Protein AF-A0A4R5KMT1-F1 (afdb_monomer)

pLDDT: mean 87.37, std 11.46, range [46.62, 98.5]

Foldseek 3Di:
DPFWFWAAAQVQLEIDTFDFPFKDKAFDWFKWKFFDDPFDGDIDDQQFWFFWQAQDPVVRHTHPGTDTDGNVGHDQKIWFFQFGWYAFQDDDDQWDKQAACDPDPDPVRHHIDIAGLLLVLLVLLQCLQFKDDDDDVAPQKIKGFDQDVLLVVSVVVSCVRVVFDWDDDNTITMGGDNSVSVVVVVLVNPPADQQRDARRPVLRRHTLCSLVSNVVSNQSRAFDQDPNKTKGKGLHPRRLVRNLSSCRRNGFRKFKAKAAWAWDADPVRDIDTGPGIIMIMMRDDDRIDMDRCVPGIDIDGDGGMDIDTHAFARQWGWDDDNRHTGIGGHDFQLALLVQCCWPPNDDPVCVVVSDPVNRLVLQQQLQVVCCVVQNAGRPPRPRGGAPVSSQVSCCVVVSFVFKDKDLDLVVQLVVLVVGKKKKKFFDFNQQSAQPPQQAGDDDPVRDTSGIDMWIWGADDVVQQWTKIAAPSALSHRHGRIGIYHSVRSNCRSPVGVMMMMHTHHDD

Organism: NCBI:txid2547396

Solvent-accessible surface area (backbone atoms only — not comparable to full-atom values): 26730 Å² total; per-residue (Å²): 132,90,66,61,44,45,31,38,35,79,86,77,30,41,46,49,72,38,61,52,83,40,73,46,76,41,66,41,59,40,58,31,43,31,34,72,59,98,68,42,41,52,72,41,48,43,61,40,32,30,40,28,16,47,60,36,81,89,79,72,41,65,43,93,57,66,42,81,38,34,49,71,69,55,56,68,39,35,35,34,65,45,49,36,39,29,64,44,82,41,80,88,58,73,56,37,78,46,63,37,36,81,88,45,93,52,70,94,38,25,55,68,43,79,33,48,28,58,40,51,30,25,46,53,16,25,35,74,49,36,39,48,75,53,59,83,95,40,73,39,25,40,38,33,55,30,71,50,67,75,34,42,54,51,53,53,50,36,32,52,68,64,71,48,81,58,52,78,53,82,53,26,37,37,36,72,42,57,42,61,41,50,52,39,40,76,57,62,56,62,92,57,48,77,58,63,36,64,71,53,70,71,56,78,26,37,23,14,78,57,39,42,32,23,53,51,18,19,52,55,58,38,56,50,78,53,96,82,24,44,34,40,72,39,54,9,65,56,31,45,52,44,52,42,51,48,38,34,40,41,34,34,24,51,40,41,50,78,40,77,50,48,75,43,74,45,97,87,70,51,75,45,70,48,91,49,44,44,33,38,29,29,48,47,72,65,70,72,40,71,49,39,41,89,80,40,50,46,77,42,84,40,78,48,76,46,74,53,59,36,40,66,71,56,41,23,36,62,45,74,36,88,49,11,65,45,50,26,39,51,90,77,52,46,21,66,51,49,34,43,72,30,69,77,60,48,45,83,90,48,55,88,58,68,42,71,73,45,20,49,55,42,45,32,45,10,9,57,68,30,32,89,84,37,68,30,26,38,75,63,61,47,62,55,72,55,54,67,30,48,51,50,39,36,35,75,70,65,77,29,74,48,66,52,76,46,55,47,53,72,57,51,59,57,46,49,78,72,24,41,27,29,37,31,27,61,34,35,55,35,54,67,52,38,44,101,85,14,38,42,53,84,42,87,87,55,40,83,65,43,80,44,61,29,16,32,74,46,72,41,75,91,76,45,28,33,33,33,39,50,85,69,39,52,65,37,58,54,73,14,22,33,37,37,37,52,68,51,50,36,43,30,23,58,81,48,66,15,42,34,26,30,81,33,72,86,126

InterPro domains:
  IPR000668 Peptidase C1A, papain C-terminal [PF00112] (403-484)
  IPR004042 Intein DOD homing endonuclease, central region [PS50819] (123-252)
  IPR027434 Homing endonuclease [G3DSA:3.10.28.10] (118-269)
  IPR036844 Hint domain superfamily [SSF51294] (2-331)
  IPR038765 Papain-like cysteine peptidase superfamily [SSF54001] (376-486)

Nearest PDB structures (foldseek):
  3ois-assembly1_A  TM=6.227E-01  e=2.731E-06  Xylella fastidiosa
  3p5w-assembly1_A  TM=7.685E-01  e=7.591E-05  Actinidia arguta
  8jcs-assembly1_A  TM=7.271E-01  e=5.641E-05  Calotropis
  1aec-assembly1_A  TM=7.322E-01  e=1.295E-04  Actinidia chinensis
  2act-assembly1_A  TM=5.760E-01  e=2.767E-05  Actinidia chinensis

Radius of gyration: 29.02 Å; Cα contacts (8 Å, |Δi|>4): 1122; chains: 1; bounding box: 68×65×85 Å

Structure (mmCIF, N/CA/C/O backbone):
data_AF-A0A4R5KMT1-F1
#
_entry.id   AF-A0A4R5KMT1-F1
#
loop_
_atom_site.group_PDB
_atom_site.id
_atom_site.type_symbol
_atom_site.label_atom_id
_atom_site.label_alt_id
_atom_site.label_comp_id
_atom_site.label_asym_id
_atom_site.label_entity_id
_atom_site.label_seq_id
_atom_site.pdbx_PDB_ins_code
_atom_site.Cartn_x
_atom_site.Cartn_y
_atom_site.Cartn_z
_atom_site.occupancy
_atom_site.B_iso_or_equiv
_atom_site.auth_seq_id
_atom_site.auth_comp_id
_atom_site.auth_asym_id
_atom_site.auth_atom_id
_atom_site.pdbx_PDB_model_num
ATOM 1 N N . MET A 1 1 ? -12.014 -14.684 -5.760 1.00 49.81 1 MET A N 1
ATOM 2 C CA . MET A 1 1 ? -11.530 -13.289 -5.707 1.00 49.81 1 MET A CA 1
ATOM 3 C C . MET A 1 1 ? -10.042 -13.393 -5.947 1.00 49.81 1 MET A C 1
ATOM 5 O O . MET A 1 1 ? -9.360 -13.950 -5.101 1.00 49.81 1 MET A O 1
ATOM 9 N N . ASP A 1 2 ? -9.573 -12.999 -7.129 1.00 54.72 2 ASP A N 1
ATOM 10 C CA . ASP A 1 2 ? -8.244 -13.428 -7.603 1.00 54.72 2 ASP A CA 1
ATOM 11 C C . ASP A 1 2 ? -7.156 -12.365 -7.409 1.00 54.72 2 ASP A C 1
ATOM 13 O O . ASP A 1 2 ? -5.985 -12.644 -7.645 1.00 54.72 2 ASP A O 1
ATOM 17 N N . ASN A 1 3 ? -7.530 -11.160 -6.967 1.00 72.88 3 ASN A N 1
ATOM 18 C CA . ASN A 1 3 ? -6.603 -10.048 -6.786 1.00 72.88 3 ASN A CA 1
ATOM 19 C C . ASN A 1 3 ? -5.975 -10.080 -5.391 1.00 72.88 3 ASN A C 1
ATOM 21 O O . ASN A 1 3 ? -6.689 -10.124 -4.390 1.00 72.88 3 ASN A O 1
ATOM 25 N N . GLU A 1 4 ? -4.653 -9.989 -5.347 1.00 86.12 4 GLU A N 1
ATOM 26 C CA . GLU A 1 4 ? -3.886 -9.818 -4.117 1.00 86.12 4 GLU A CA 1
ATOM 27 C C . GLU A 1 4 ? -3.956 -8.364 -3.627 1.00 86.12 4 GLU A C 1
ATOM 29 O O . GLU A 1 4 ? -4.048 -7.418 -4.419 1.00 86.12 4 GLU A O 1
ATOM 34 N N . LEU A 1 5 ? -3.905 -8.184 -2.311 1.00 86.81 5 LEU A N 1
ATOM 35 C CA . LEU A 1 5 ? -3.840 -6.898 -1.629 1.00 86.81 5 LEU A CA 1
ATOM 36 C C . LEU A 1 5 ? -2.488 -6.756 -0.938 1.00 86.81 5 LEU A C 1
ATOM 38 O O . LEU A 1 5 ? -1.898 -7.737 -0.495 1.00 86.81 5 LEU A O 1
ATOM 42 N N . ALA A 1 6 ? -1.998 -5.522 -0.852 1.00 92.25 6 ALA A N 1
ATOM 43 C CA . ALA A 1 6 ? -0.734 -5.256 -0.189 1.00 92.25 6 ALA A CA 1
ATOM 44 C C . ALA A 1 6 ? -0.918 -5.161 1.332 1.00 92.25 6 ALA A C 1
ATOM 46 O O . ALA A 1 6 ? -1.785 -4.423 1.816 1.00 92.25 6 ALA A O 1
ATOM 47 N N . THR A 1 7 ? -0.046 -5.862 2.046 1.00 89.06 7 THR A N 1
ATOM 48 C CA . THR A 1 7 ? 0.117 -5.841 3.501 1.00 89.06 7 THR A CA 1
ATOM 49 C C . THR A 1 7 ? 1.561 -5.463 3.827 1.00 89.06 7 THR A C 1
ATOM 51 O O . THR A 1 7 ? 2.448 -5.586 2.981 1.00 89.06 7 THR A O 1
ATOM 54 N N . VAL A 1 8 ? 1.788 -4.914 5.013 1.00 90.94 8 VAL A N 1
ATOM 55 C CA . VAL A 1 8 ? 3.089 -4.403 5.454 1.00 90.94 8 VAL A CA 1
ATOM 56 C C . VAL A 1 8 ? 3.389 -4.864 6.872 1.00 90.94 8 VAL A C 1
ATOM 58 O O . VAL A 1 8 ? 2.606 -4.606 7.790 1.00 90.94 8 VAL A O 1
ATOM 61 N N . ASP A 1 9 ? 4.545 -5.481 7.060 1.00 85.94 9 ASP A N 1
ATOM 62 C CA . ASP A 1 9 ? 5.080 -5.804 8.376 1.00 85.94 9 ASP A CA 1
ATOM 63 C C . ASP A 1 9 ? 5.431 -4.505 9.133 1.00 85.94 9 ASP A C 1
ATOM 65 O O . ASP A 1 9 ? 6.288 -3.739 8.678 1.00 85.94 9 ASP A O 1
ATOM 69 N N . PRO A 1 10 ? 4.788 -4.213 10.278 1.00 81.69 10 PRO A N 1
ATOM 70 C CA . PRO A 1 10 ? 5.055 -2.998 11.038 1.00 81.69 10 PRO A CA 1
ATOM 71 C C . PRO A 1 10 ? 6.431 -2.944 11.712 1.00 81.69 10 PRO A C 1
ATOM 73 O O . PRO A 1 10 ? 6.845 -1.849 12.101 1.00 81.69 10 PRO A O 1
ATOM 76 N N . GLU A 1 11 ? 7.136 -4.069 11.843 1.00 81.88 11 GLU A N 1
ATOM 77 C CA . GLU A 1 11 ? 8.469 -4.135 12.450 1.00 81.88 11 GLU A CA 1
ATOM 78 C C . GLU A 1 11 ? 9.576 -3.916 11.412 1.00 81.88 11 GLU A C 1
ATOM 80 O O . GLU A 1 11 ? 10.513 -3.145 11.633 1.00 81.88 11 GLU A O 1
ATOM 85 N N . THR A 1 12 ? 9.461 -4.563 10.249 1.00 86.88 12 THR A N 1
ATOM 86 C CA . THR A 1 12 ? 10.491 -4.522 9.194 1.00 86.88 12 THR A CA 1
ATOM 87 C C . THR A 1 12 ? 10.198 -3.495 8.095 1.00 86.88 12 THR A C 1
ATOM 89 O O . THR A 1 12 ? 11.095 -3.111 7.338 1.00 86.88 12 THR A O 1
ATOM 92 N N . ASN A 1 13 ? 8.959 -2.993 8.031 1.00 90.88 13 ASN A N 1
ATOM 93 C CA . ASN A 1 13 ? 8.371 -2.252 6.912 1.00 90.88 13 ASN A CA 1
ATOM 94 C C . ASN A 1 13 ? 8.287 -3.061 5.605 1.00 90.88 13 ASN A C 1
ATOM 96 O O . ASN A 1 13 ? 8.073 -2.456 4.550 1.00 90.88 13 ASN A O 1
ATOM 100 N N . GLU A 1 14 ? 8.482 -4.380 5.631 1.00 94.69 14 GLU A N 1
ATOM 101 C CA . GLU A 1 14 ? 8.411 -5.214 4.433 1.00 94.69 14 GLU A CA 1
ATOM 102 C C . GLU A 1 14 ? 6.982 -5.260 3.881 1.00 94.69 14 GLU A C 1
ATOM 104 O O . GLU A 1 14 ? 6.035 -5.545 4.606 1.00 94.69 14 GLU A O 1
ATOM 109 N N . LEU A 1 15 ? 6.826 -4.957 2.591 1.00 95.31 15 LEU A N 1
ATOM 110 C CA . LEU A 1 15 ? 5.566 -5.059 1.866 1.00 95.31 15 LEU A CA 1
ATOM 111 C C . LEU A 1 15 ? 5.505 -6.370 1.087 1.00 95.31 15 LEU A C 1
ATOM 113 O O . LEU A 1 15 ? 6.359 -6.631 0.235 1.00 95.31 15 LEU A O 1
ATOM 117 N N . THR A 1 16 ? 4.419 -7.109 1.284 1.00 91.06 16 THR A N 1
ATOM 118 C CA . THR A 1 16 ? 4.054 -8.305 0.519 1.00 91.06 16 THR A CA 1
ATOM 119 C C . THR A 1 16 ? 2.666 -8.137 -0.103 1.00 91.06 16 THR A C 1
ATOM 121 O O . THR A 1 16 ? 1.903 -7.231 0.246 1.00 91.06 16 THR A O 1
ATOM 124 N N . TYR A 1 17 ? 2.355 -8.976 -1.090 1.00 89.00 17 TYR A N 1
ATOM 125 C CA . TYR A 1 17 ? 1.024 -9.069 -1.684 1.00 89.00 17 TYR A CA 1
ATOM 126 C C . TYR A 1 17 ? 0.431 -10.421 -1.318 1.00 89.00 17 TYR A C 1
ATOM 128 O O . TYR A 1 17 ? 1.071 -11.451 -1.513 1.00 89.00 17 TYR A O 1
ATOM 136 N N . GLU A 1 18 ? -0.786 -10.407 -0.789 1.00 81.50 18 GLU A N 1
ATOM 137 C CA . GLU A 1 18 ? -1.466 -11.598 -0.293 1.00 81.50 18 GLU A CA 1
ATOM 138 C C . GLU A 1 18 ? -2.910 -11.607 -0.772 1.00 81.50 18 GLU A C 1
ATOM 140 O O . GLU A 1 18 ? -3.549 -10.561 -0.925 1.00 81.50 18 GLU A O 1
ATOM 145 N N . LYS A 1 19 ? -3.461 -12.795 -1.018 1.00 76.69 19 LYS A N 1
ATOM 146 C CA . LYS A 1 19 ? -4.890 -12.901 -1.312 1.00 76.69 19 LYS A CA 1
ATOM 147 C C . LYS A 1 19 ? -5.676 -12.543 -0.052 1.00 76.69 19 LYS A C 1
ATOM 149 O O . LYS A 1 19 ? -5.374 -13.090 1.007 1.00 76.69 19 LYS A O 1
ATOM 154 N N . PRO A 1 20 ? -6.686 -11.663 -0.148 1.00 65.12 20 PRO A N 1
ATOM 155 C CA . PRO A 1 20 ? -7.494 -11.356 1.012 1.00 65.12 20 PRO A CA 1
ATOM 156 C C . PRO A 1 20 ? -8.277 -12.597 1.440 1.00 65.12 20 PRO A C 1
ATOM 158 O O . PRO A 1 20 ? -8.926 -13.238 0.608 1.00 65.12 20 PRO A O 1
ATOM 161 N N . THR A 1 21 ? -8.255 -12.904 2.734 1.00 57.16 21 THR A N 1
ATOM 162 C CA . THR A 1 21 ? -9.085 -13.960 3.335 1.00 57.16 21 THR A CA 1
ATOM 163 C C . THR A 1 21 ? -10.546 -13.524 3.395 1.00 57.16 21 THR A C 1
ATOM 165 O O . THR A 1 21 ? -11.458 -14.340 3.248 1.00 57.16 21 THR A O 1
ATOM 168 N N . ARG A 1 22 ? -10.785 -12.212 3.521 1.00 54.25 22 ARG A N 1
ATOM 169 C CA . ARG A 1 22 ? -12.120 -11.613 3.573 1.00 54.25 22 ARG A CA 1
ATOM 170 C C . ARG A 1 22 ? -12.141 -10.234 2.919 1.00 54.25 22 ARG A C 1
ATOM 172 O O . ARG A 1 22 ? -11.222 -9.438 3.087 1.00 54.25 22 ARG A O 1
ATOM 179 N N . VAL A 1 23 ? -13.221 -9.914 2.204 1.00 58.84 23 VAL A N 1
ATOM 180 C CA . VAL A 1 23 ? -13.536 -8.540 1.779 1.00 58.84 23 VAL A CA 1
ATOM 181 C C . VAL A 1 23 ? -14.869 -8.157 2.389 1.00 58.84 23 VAL A C 1
ATOM 183 O O . VAL A 1 23 ? -15.869 -8.851 2.236 1.00 58.84 23 VAL A O 1
ATOM 186 N N . ILE A 1 24 ? -14.858 -7.045 3.103 1.00 57.72 24 ILE A N 1
ATOM 187 C CA . ILE A 1 24 ? -15.927 -6.587 3.970 1.00 57.72 24 ILE A CA 1
ATOM 188 C C . ILE A 1 24 ? -16.608 -5.401 3.286 1.00 57.72 24 ILE A C 1
ATOM 190 O O . ILE A 1 24 ? -15.944 -4.446 2.882 1.00 57.72 24 ILE A O 1
ATOM 194 N N . ARG A 1 25 ? -17.937 -5.443 3.181 1.00 64.94 25 ARG A N 1
ATOM 195 C CA . ARG A 1 25 ? -18.794 -4.308 2.817 1.00 64.94 25 ARG A CA 1
ATOM 196 C C . ARG A 1 25 ? -19.944 -4.256 3.813 1.00 64.94 25 ARG A C 1
ATOM 198 O O . ARG A 1 25 ? -20.729 -5.195 3.855 1.00 64.94 25 ARG A O 1
ATOM 205 N N . LEU A 1 26 ? -20.039 -3.184 4.590 1.00 48.38 26 LEU A N 1
ATOM 206 C CA . LEU A 1 26 ? -21.039 -3.032 5.652 1.00 48.38 26 LEU A CA 1
ATOM 207 C C . LEU A 1 26 ? -21.830 -1.763 5.410 1.00 48.38 26 LEU A C 1
ATOM 209 O O . LEU A 1 26 ? -21.220 -0.735 5.141 1.00 48.38 26 LEU A O 1
ATOM 213 N N . ASP A 1 27 ? -23.146 -1.792 5.567 1.00 55.62 27 ASP A N 1
ATOM 214 C CA . ASP A 1 27 ? -23.906 -0.552 5.687 1.00 55.62 27 ASP A CA 1
ATOM 215 C C . ASP A 1 27 ? -23.712 -0.002 7.107 1.00 55.62 27 ASP A C 1
ATOM 217 O O . ASP A 1 27 ? -24.100 -0.612 8.104 1.00 55.62 27 ASP A O 1
ATOM 221 N N . TYR A 1 28 ? -23.026 1.135 7.196 1.00 59.09 28 TYR A N 1
ATOM 222 C CA . TYR A 1 28 ? -22.634 1.781 8.441 1.00 59.09 28 TYR A CA 1
ATOM 223 C C . TYR A 1 28 ? -23.473 3.028 8.669 1.00 59.09 28 TYR A C 1
ATOM 225 O O . TYR A 1 28 ? -23.641 3.856 7.769 1.00 59.09 28 TYR A O 1
ATOM 233 N N . LYS A 1 29 ? -23.955 3.175 9.901 1.00 71.50 29 LYS A N 1
ATOM 234 C CA . LYS A 1 29 ? -24.600 4.387 10.385 1.00 71.50 29 LYS A CA 1
ATOM 235 C C . LYS A 1 29 ? -23.943 4.805 11.689 1.00 71.50 29 LYS A C 1
ATOM 237 O O . LYS A 1 29 ? -24.106 4.129 12.696 1.00 71.50 29 LYS A O 1
ATOM 242 N N . GLY A 1 30 ? -23.205 5.904 11.670 1.00 77.38 30 GLY A N 1
ATOM 243 C CA . GLY A 1 30 ? -22.450 6.347 12.835 1.00 77.38 30 GLY A CA 1
ATOM 244 C C . GLY A 1 30 ? -21.411 7.401 12.495 1.00 77.38 30 GLY A C 1
ATOM 245 O O . GLY A 1 30 ? -21.453 8.023 11.432 1.00 77.38 30 GLY A O 1
ATOM 246 N N . ASP A 1 31 ? -20.487 7.605 13.422 1.00 86.50 31 ASP A N 1
ATOM 247 C CA . ASP A 1 31 ? -19.435 8.603 13.299 1.00 86.50 31 ASP A CA 1
ATOM 248 C C . ASP A 1 31 ? -18.322 8.128 12.362 1.00 86.50 31 ASP A C 1
ATOM 250 O O . ASP A 1 31 ? -17.613 7.150 12.619 1.00 86.50 31 ASP A O 1
ATOM 254 N N . LEU A 1 32 ? -18.134 8.867 11.272 1.00 86.81 32 LEU A N 1
ATOM 255 C CA . LEU A 1 32 ? -17.045 8.656 10.334 1.00 86.81 32 LEU A CA 1
ATOM 256 C C . LEU A 1 32 ? -15.937 9.673 10.599 1.00 86.81 32 LEU A C 1
ATOM 258 O O . LEU A 1 32 ? -16.131 10.888 10.512 1.00 86.81 32 LEU A O 1
ATOM 262 N N . TYR A 1 33 ? -14.752 9.159 10.905 1.00 94.25 33 TYR A N 1
ATOM 263 C CA . TYR A 1 33 ? -13.553 9.945 11.140 1.00 94.25 33 TYR A CA 1
ATOM 264 C C . TYR A 1 33 ? -12.852 10.156 9.811 1.00 94.25 33 TYR A C 1
ATOM 266 O O . TYR A 1 33 ? -12.317 9.225 9.203 1.00 94.25 33 TYR A O 1
ATOM 274 N N . ARG A 1 34 ? -12.848 11.402 9.356 1.00 96.12 34 ARG A N 1
ATOM 275 C CA . ARG A 1 34 ? -12.265 11.799 8.085 1.00 96.12 34 ARG A CA 1
ATOM 276 C C . ARG A 1 34 ? -11.007 12.615 8.309 1.00 96.12 34 ARG A C 1
ATOM 278 O O . ARG A 1 34 ? -11.010 13.595 9.049 1.00 96.12 34 ARG A O 1
ATOM 285 N N . VAL A 1 35 ? -9.945 12.226 7.614 1.00 95.88 35 VAL A N 1
ATOM 286 C CA . VAL A 1 35 ? -8.707 12.993 7.508 1.00 95.88 35 VAL A CA 1
ATOM 287 C C . VAL A 1 35 ? -8.530 13.409 6.065 1.00 95.88 35 VAL A C 1
ATOM 289 O O . VAL A 1 35 ? -8.486 12.562 5.178 1.00 95.88 35 VAL A O 1
ATOM 292 N N . GLN A 1 36 ? -8.401 14.712 5.824 1.00 92.44 36 GLN A N 1
ATOM 293 C CA . GLN A 1 36 ? -8.135 15.245 4.492 1.00 92.44 36 GLN A CA 1
ATOM 294 C C . GLN A 1 36 ? -7.128 16.393 4.569 1.00 92.44 36 GLN A C 1
ATOM 296 O O . GLN A 1 36 ? -7.461 17.527 4.904 1.00 92.44 36 GLN A O 1
ATOM 301 N N . ASN A 1 37 ? -5.876 16.103 4.225 1.00 89.06 37 ASN A N 1
ATOM 302 C CA . ASN A 1 37 ? -4.805 17.090 4.182 1.00 89.06 37 ASN A CA 1
ATOM 303 C C . ASN A 1 37 ? -3.842 16.838 3.007 1.00 89.06 37 ASN A C 1
ATOM 305 O O . ASN A 1 37 ? -4.103 16.060 2.087 1.00 89.06 37 ASN A O 1
ATOM 309 N N . ARG A 1 38 ? -2.701 17.541 2.985 1.00 83.50 38 ARG A N 1
ATOM 310 C CA . ARG A 1 38 ? -1.739 17.439 1.873 1.00 83.50 38 ARG A CA 1
ATOM 311 C C . ARG A 1 38 ? -1.154 16.029 1.709 1.00 83.50 38 ARG A C 1
ATOM 313 O O . ARG A 1 38 ? -0.784 15.679 0.584 1.00 83.50 38 ARG A O 1
ATOM 320 N N . SER A 1 39 ? -1.035 15.252 2.784 1.00 85.62 39 SER A N 1
ATOM 321 C CA . SER A 1 39 ? -0.385 13.932 2.780 1.00 85.62 39 SER A CA 1
ATOM 322 C C . SER A 1 39 ? -1.371 12.771 2.908 1.00 85.62 39 SER A C 1
ATOM 324 O O . SER A 1 39 ? -1.084 11.718 2.354 1.00 85.62 39 SER A O 1
ATOM 326 N N . ASN A 1 40 ? -2.521 12.977 3.553 1.00 91.62 40 ASN A N 1
ATOM 327 C CA . ASN A 1 40 ? -3.493 11.932 3.876 1.00 91.62 40 ASN A CA 1
ATOM 328 C C . ASN A 1 40 ? -4.882 12.279 3.341 1.00 91.62 40 ASN A C 1
ATOM 330 O O . ASN A 1 40 ? -5.306 13.432 3.415 1.00 91.62 40 ASN A O 1
ATOM 334 N N . ASP A 1 41 ? -5.590 11.270 2.846 1.00 94.31 41 ASP A N 1
ATOM 335 C CA . ASP A 1 41 ? -7.022 11.330 2.559 1.00 94.31 41 ASP A CA 1
ATOM 336 C C . ASP A 1 41 ? -7.599 9.954 2.888 1.00 94.31 41 ASP A C 1
ATOM 338 O O . ASP A 1 41 ? -7.309 8.985 2.191 1.00 94.31 41 ASP A O 1
ATOM 342 N N . PHE A 1 42 ? -8.335 9.846 3.989 1.00 93.75 42 PHE A N 1
ATOM 343 C CA . PHE A 1 42 ? -9.028 8.623 4.381 1.00 93.75 42 PHE A CA 1
ATOM 344 C C . PHE A 1 42 ? -10.270 8.950 5.204 1.00 93.75 42 PHE A C 1
ATOM 346 O O . PHE A 1 42 ? -10.389 10.029 5.786 1.00 93.75 42 PHE A O 1
ATOM 353 N N . ALA A 1 43 ? -11.202 8.006 5.230 1.00 92.62 43 ALA A N 1
ATOM 354 C CA . ALA A 1 43 ? -12.382 8.063 6.072 1.00 92.62 43 ALA A CA 1
ATOM 355 C C . ALA A 1 43 ? -12.628 6.663 6.625 1.00 92.62 43 ALA A C 1
ATOM 357 O O . ALA A 1 43 ? -12.723 5.714 5.846 1.00 92.62 43 ALA A O 1
ATOM 358 N N . VAL A 1 44 ? -12.663 6.546 7.947 1.00 88.00 44 VAL A N 1
ATOM 359 C CA . VAL A 1 44 ? -12.751 5.270 8.661 1.00 88.00 44 VAL A CA 1
ATOM 360 C C . VAL A 1 44 ? -13.755 5.384 9.804 1.00 88.00 44 VAL A C 1
ATOM 362 O O . VAL A 1 44 ? -14.053 6.487 10.267 1.00 88.00 44 VAL A O 1
ATOM 365 N N . THR A 1 45 ? -14.307 4.258 10.242 1.00 80.19 45 THR A N 1
ATOM 366 C CA . THR A 1 45 ? -15.209 4.224 11.399 1.00 80.19 45 THR A CA 1
ATOM 367 C C . THR A 1 45 ? -14.441 4.523 12.689 1.00 80.19 45 THR A C 1
ATOM 369 O O . THR A 1 45 ? -13.212 4.423 12.734 1.00 80.19 45 THR A O 1
ATOM 372 N N . ALA A 1 46 ? -15.164 4.891 13.748 1.00 75.62 46 ALA A N 1
ATOM 373 C CA . ALA A 1 46 ? -14.594 5.150 15.072 1.00 75.62 46 ALA A CA 1
ATOM 374 C C . ALA A 1 46 ? -13.683 4.012 15.577 1.00 75.62 46 ALA A C 1
ATOM 376 O O . ALA A 1 46 ? -12.618 4.269 16.139 1.00 75.62 46 ALA A O 1
ATOM 377 N N . ASP A 1 47 ? -14.086 2.766 15.334 1.00 66.56 47 ASP A N 1
ATOM 378 C CA . ASP A 1 47 ? -13.408 1.562 15.822 1.00 66.56 47 ASP A CA 1
ATOM 379 C C . ASP A 1 47 ? -12.436 0.953 14.803 1.00 66.56 47 ASP A C 1
ATOM 381 O O . ASP A 1 47 ? -11.858 -0.100 15.054 1.00 66.56 47 ASP A O 1
ATOM 385 N N . HIS A 1 48 ? -12.219 1.608 13.656 1.00 71.19 48 HIS A N 1
ATOM 386 C CA . HIS A 1 48 ? -11.237 1.138 12.681 1.00 71.19 48 HIS A CA 1
ATOM 387 C C . HIS A 1 48 ? -9.834 1.167 13.282 1.00 71.19 48 HIS A C 1
ATOM 389 O O . HIS A 1 48 ? -9.370 2.208 13.763 1.00 71.19 48 HIS A O 1
ATOM 395 N N . THR A 1 49 ? -9.146 0.032 13.219 1.00 78.50 49 THR A N 1
ATOM 396 C CA . THR A 1 49 ? -7.795 -0.123 13.745 1.00 78.50 49 THR A CA 1
ATOM 397 C C . THR A 1 49 ? -6.801 0.692 12.916 1.00 78.50 49 THR A C 1
ATOM 399 O O . THR A 1 49 ? -6.581 0.447 11.731 1.00 78.50 49 THR A O 1
ATOM 402 N N . MET A 1 50 ? -6.149 1.670 13.534 1.00 88.00 50 MET A N 1
ATOM 403 C CA . MET A 1 50 ? -5.103 2.489 12.924 1.00 88.00 50 MET A CA 1
ATOM 404 C C . MET A 1 50 ? -3.724 1.977 13.330 1.00 88.00 50 MET A C 1
ATOM 406 O O . MET A 1 50 ? -3.494 1.697 14.502 1.00 88.00 50 MET A O 1
ATOM 410 N N . LEU A 1 51 ? -2.787 1.916 12.382 1.00 90.25 51 LEU A N 1
ATOM 411 C CA . LEU A 1 51 ? -1.377 1.653 12.667 1.00 90.25 51 LEU A CA 1
ATOM 412 C C . LEU A 1 51 ? -0.661 2.986 12.919 1.00 90.25 51 LEU A C 1
ATOM 414 O O . LEU A 1 51 ? -0.468 3.776 11.990 1.00 90.25 51 LEU A O 1
ATOM 418 N N . VAL A 1 52 ? -0.295 3.262 14.172 1.00 93.38 52 VAL A N 1
ATOM 419 C CA . VAL A 1 52 ? 0.234 4.572 14.578 1.00 93.38 52 VAL A CA 1
ATOM 420 C C . VAL A 1 52 ? 1.455 4.481 15.487 1.00 93.38 52 VAL A C 1
ATOM 422 O O . VAL A 1 52 ? 1.520 3.653 16.393 1.00 93.38 52 VAL A O 1
ATOM 425 N N . ARG A 1 53 ? 2.391 5.414 15.306 1.00 93.69 53 ARG A N 1
ATOM 426 C CA . ARG A 1 53 ? 3.346 5.803 16.350 1.00 93.69 53 ARG A CA 1
ATOM 427 C C . ARG A 1 53 ? 2.645 6.789 17.280 1.00 93.69 53 ARG A C 1
ATOM 429 O O . ARG A 1 53 ? 2.154 7.827 16.819 1.00 93.69 53 ARG A O 1
ATOM 436 N N . LYS A 1 54 ? 2.558 6.466 18.568 1.00 91.25 54 LYS A N 1
ATOM 437 C CA . LYS A 1 54 ? 1.859 7.282 19.574 1.00 91.25 54 LYS A CA 1
ATOM 438 C C . LYS A 1 54 ? 2.724 8.475 19.972 1.00 91.25 54 LYS A C 1
ATOM 440 O O . LYS A 1 54 ? 3.945 8.383 19.977 1.00 91.25 54 LYS A O 1
ATOM 445 N N . TRP A 1 55 ? 2.106 9.599 20.319 1.00 94.44 55 TRP A N 1
ATOM 446 C CA . TRP A 1 55 ? 2.829 10.701 20.951 1.00 94.44 55 TRP A CA 1
ATOM 447 C C . TRP A 1 55 ? 3.153 10.363 22.409 1.00 94.44 55 TRP A C 1
ATOM 449 O O . TRP A 1 55 ? 2.249 10.071 23.192 1.00 94.44 55 TRP A O 1
ATOM 459 N N . ASP A 1 56 ? 4.432 10.426 22.765 1.00 91.69 56 ASP A N 1
ATOM 460 C CA . ASP A 1 56 ? 4.925 10.320 24.133 1.00 91.69 56 ASP A CA 1
ATOM 461 C C . ASP A 1 56 ? 5.018 11.724 24.745 1.00 91.69 56 ASP A C 1
ATOM 463 O O . ASP A 1 56 ? 5.816 12.567 24.319 1.00 91.69 56 ASP A O 1
ATOM 467 N N . GLU A 1 57 ? 4.193 11.983 25.759 1.00 90.12 57 GLU A N 1
ATOM 468 C CA . GLU A 1 57 ? 4.144 13.290 26.415 1.00 90.12 57 GLU A CA 1
ATOM 469 C C . GLU A 1 57 ? 5.387 13.574 27.271 1.00 90.12 57 GLU A C 1
ATOM 471 O O . GLU A 1 57 ? 5.792 14.729 27.395 1.00 90.12 57 GLU A O 1
ATOM 476 N N . SER A 1 58 ? 6.024 12.542 27.834 1.00 92.12 58 SER A N 1
ATOM 477 C CA . SER A 1 58 ? 7.227 12.694 28.655 1.00 92.12 58 SER A CA 1
ATOM 478 C C . SER A 1 58 ? 8.443 13.014 27.790 1.00 92.12 58 SER A C 1
ATOM 480 O O . SER A 1 58 ? 9.174 13.965 28.074 1.00 92.12 58 SER A O 1
ATOM 482 N N . ALA A 1 59 ? 8.623 12.266 26.701 1.00 93.88 59 ALA A N 1
ATOM 483 C CA . ALA A 1 59 ? 9.741 12.441 25.780 1.00 93.88 59 ALA A CA 1
ATOM 484 C C . ALA A 1 59 ? 9.506 13.557 24.741 1.00 93.88 59 ALA A C 1
ATOM 486 O O . ALA A 1 59 ? 10.444 13.984 24.067 1.00 93.88 59 ALA A O 1
ATOM 487 N N . ARG A 1 60 ? 8.264 14.048 24.617 1.00 95.25 60 ARG A N 1
ATOM 488 C CA . ARG A 1 60 ? 7.823 15.044 23.622 1.00 95.25 60 ARG A CA 1
ATOM 489 C C . ARG A 1 60 ? 8.188 14.655 22.188 1.00 95.25 60 ARG A C 1
ATOM 491 O O . ARG A 1 60 ? 8.630 15.488 21.395 1.00 95.25 60 ARG A O 1
ATOM 498 N N . THR A 1 61 ? 8.012 13.380 21.867 1.00 95.69 61 THR A N 1
ATOM 499 C CA . THR A 1 61 ? 8.306 12.804 20.553 1.00 95.69 61 THR A CA 1
ATOM 500 C C . THR A 1 61 ? 7.316 11.684 20.235 1.00 95.69 61 THR A C 1
ATOM 502 O O . THR A 1 61 ? 6.518 11.287 21.078 1.00 95.69 61 THR A O 1
ATOM 505 N N . LEU A 1 62 ? 7.337 11.183 19.004 1.00 93.75 62 LEU A N 1
ATOM 506 C CA . LEU A 1 62 ? 6.616 9.962 18.648 1.00 93.75 62 LEU A CA 1
AT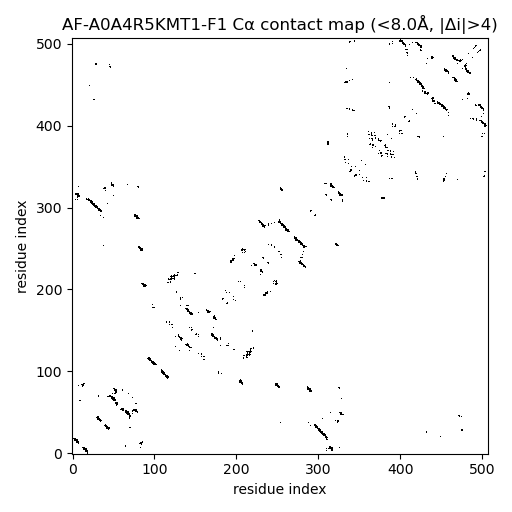OM 507 C C . LEU A 1 62 ? 7.368 8.738 19.186 1.00 93.75 62 LEU A C 1
ATOM 509 O O . LEU A 1 62 ? 8.589 8.687 19.041 1.00 93.75 62 LEU A O 1
ATOM 513 N N . SER A 1 63 ? 6.641 7.749 19.717 1.00 91.25 63 SER A N 1
ATOM 514 C CA . SER A 1 63 ? 7.158 6.415 20.066 1.00 91.25 63 SER A CA 1
ATOM 515 C C . SER A 1 63 ? 7.944 5.837 18.904 1.00 91.25 63 SER A C 1
ATOM 517 O O . SER A 1 63 ? 7.585 6.117 17.767 1.00 91.25 63 SER A O 1
ATOM 519 N N . ASP A 1 64 ? 8.992 5.058 19.135 1.00 86.88 64 ASP A N 1
ATOM 520 C CA . ASP A 1 64 ? 9.767 4.488 18.026 1.00 86.88 64 ASP A CA 1
ATOM 521 C C . ASP A 1 64 ? 8.970 3.434 17.253 1.00 86.88 64 ASP A C 1
ATOM 523 O O . ASP A 1 64 ? 8.962 3.460 16.020 1.00 86.88 64 ASP A O 1
ATOM 527 N N . ASP A 1 65 ? 8.188 2.633 17.975 1.00 84.69 65 ASP A N 1
ATOM 528 C CA . ASP A 1 65 ? 7.409 1.535 17.414 1.00 84.69 65 ASP A CA 1
ATOM 529 C C . ASP A 1 65 ? 5.996 1.954 16.993 1.00 84.69 65 ASP A C 1
ATOM 531 O O . ASP A 1 65 ? 5.383 2.883 17.549 1.00 84.69 65 ASP A O 1
ATOM 535 N N . PHE A 1 66 ? 5.468 1.228 16.007 1.00 85.44 66 PHE A N 1
ATOM 536 C CA . PHE A 1 66 ? 4.065 1.294 15.624 1.00 85.44 66 PHE A CA 1
ATOM 537 C C . PHE A 1 66 ? 3.193 0.467 16.569 1.00 85.44 66 PHE A C 1
ATOM 539 O O . PHE A 1 66 ? 3.601 -0.547 17.122 1.00 85.44 66 PHE A O 1
ATOM 546 N N . SER A 1 67 ? 1.951 0.905 16.735 1.00 79.25 67 SER A N 1
ATOM 547 C CA . SER A 1 67 ? 0.945 0.221 17.539 1.00 79.25 67 SER A CA 1
ATOM 548 C C . SER A 1 67 ? -0.425 0.334 16.888 1.00 79.25 67 SER A C 1
ATOM 550 O O . SER A 1 67 ? -0.739 1.345 16.254 1.00 79.25 67 SER A O 1
ATOM 552 N N . PHE A 1 68 ? -1.244 -0.695 17.069 1.00 78.50 68 PHE A N 1
ATOM 553 C CA . PHE A 1 68 ? -2.632 -0.699 16.636 1.00 78.50 68 PHE A CA 1
ATOM 554 C C . PHE A 1 68 ? -3.511 0.035 17.655 1.00 78.50 68 PHE A C 1
ATOM 556 O O . PHE A 1 68 ? -3.436 -0.219 18.859 1.00 78.50 68 PHE A O 1
ATOM 563 N N . VAL A 1 69 ? -4.301 1.001 17.182 1.00 77.25 69 VAL A N 1
ATOM 564 C CA . VAL A 1 69 ? -5.165 1.849 18.018 1.00 77.25 69 VAL A CA 1
ATOM 565 C C . VAL A 1 69 ? -6.470 2.138 17.276 1.00 77.25 69 VAL A C 1
ATOM 567 O O . VAL A 1 69 ? -6.397 2.583 16.131 1.00 77.25 69 VAL A O 1
ATOM 570 N N . PRO A 1 70 ? -7.654 1.965 17.888 1.00 77.69 70 PRO A N 1
ATOM 571 C CA . PRO A 1 70 ? -8.912 2.413 17.291 1.00 77.69 70 PRO A CA 1
ATOM 572 C C . PRO A 1 70 ? -8.868 3.905 16.937 1.00 77.69 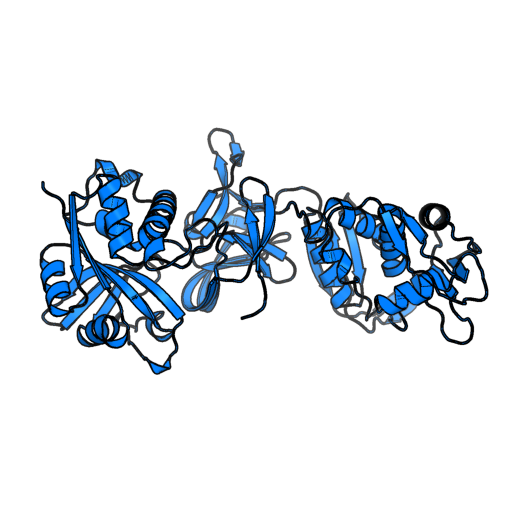70 PRO A C 1
ATOM 574 O O . PRO A 1 70 ? -8.348 4.714 17.710 1.00 77.69 70 PRO A O 1
ATOM 577 N N . MET A 1 71 ? -9.426 4.308 15.792 1.00 86.88 71 MET A N 1
ATOM 578 C CA . MET A 1 71 ? -9.366 5.704 15.330 1.00 86.88 71 MET A CA 1
ATOM 579 C C . MET A 1 71 ? -9.889 6.707 16.376 1.00 86.88 71 MET A C 1
ATOM 581 O O . MET A 1 71 ? -9.304 7.779 16.566 1.00 86.88 71 MET A O 1
ATOM 585 N N . LYS A 1 72 ? -10.950 6.353 17.109 1.00 81.62 72 LYS A N 1
ATOM 586 C CA . LYS A 1 72 ? -11.514 7.180 18.185 1.00 81.62 72 LYS A CA 1
ATOM 587 C C . LYS A 1 72 ? -10.546 7.413 19.348 1.00 81.62 72 LYS A C 1
ATOM 589 O O . LYS A 1 72 ? -10.641 8.468 19.976 1.00 81.62 72 LYS A O 1
ATOM 594 N N . ASP A 1 73 ? -9.575 6.527 19.555 1.00 82.00 73 ASP A N 1
ATOM 595 C CA . ASP A 1 73 ? -8.605 6.551 20.658 1.00 82.00 73 ASP A CA 1
ATOM 596 C C . ASP A 1 73 ? -7.226 7.086 20.239 1.00 82.00 73 ASP A C 1
ATOM 598 O O . ASP A 1 73 ? -6.339 7.274 21.075 1.00 82.00 73 ASP A O 1
ATOM 602 N N . VAL A 1 74 ? -7.025 7.393 18.952 1.00 87.19 74 VAL A N 1
ATOM 603 C CA . VAL A 1 74 ? -5.781 8.014 18.475 1.00 87.19 74 VAL A CA 1
ATOM 604 C C . VAL A 1 74 ? -5.562 9.360 19.174 1.00 87.19 74 VAL A C 1
ATOM 606 O O . VAL A 1 74 ? -6.427 10.236 19.162 1.00 87.19 74 VAL A O 1
ATOM 609 N N . GLY A 1 75 ? -4.387 9.543 19.779 1.00 88.75 75 GLY A N 1
ATOM 610 C CA . GLY A 1 75 ? -4.047 10.739 20.553 1.00 88.75 75 GLY A CA 1
ATOM 611 C C . GLY A 1 75 ? -4.088 12.054 19.761 1.00 88.75 75 GLY A C 1
ATOM 612 O O . GLY A 1 75 ? -4.388 12.107 18.568 1.00 88.75 75 GLY A O 1
ATOM 613 N N . TRP A 1 76 ? -3.764 13.164 20.432 1.00 94.81 76 TRP A N 1
ATOM 614 C CA . TRP A 1 76 ? -3.814 14.493 19.808 1.00 94.81 76 TRP A CA 1
ATOM 615 C C . TRP A 1 76 ? -2.843 14.640 18.621 1.00 94.81 76 TRP A C 1
ATOM 617 O O . TRP A 1 76 ? -3.131 15.409 17.703 1.00 94.81 76 TRP A O 1
ATOM 627 N N . TYR A 1 77 ? -1.740 13.885 18.624 1.00 96.00 77 TYR A N 1
ATOM 628 C CA . TYR A 1 77 ? -0.761 13.783 17.546 1.00 96.00 77 TYR A CA 1
ATOM 629 C C . TYR A 1 77 ? -0.335 12.326 17.371 1.00 96.00 77 TYR A C 1
ATOM 631 O O . TYR A 1 77 ? -0.106 11.623 18.357 1.00 96.00 77 TYR A O 1
ATOM 639 N N . ALA A 1 78 ? -0.228 11.869 16.126 1.00 95.50 78 ALA A N 1
ATOM 640 C CA . ALA A 1 78 ? 0.178 10.503 15.813 1.00 95.50 78 ALA A CA 1
ATOM 641 C C . ALA A 1 78 ? 0.984 10.444 14.515 1.00 95.50 78 ALA A C 1
ATOM 643 O O . ALA A 1 78 ? 0.681 11.151 13.550 1.00 95.50 78 ALA A O 1
ATOM 644 N N . GLY A 1 79 ? 2.005 9.588 14.494 1.00 95.50 79 GLY A N 1
ATOM 645 C CA . GLY A 1 79 ? 2.764 9.252 13.294 1.00 95.50 79 GLY A CA 1
ATOM 646 C C . GLY A 1 79 ? 2.102 8.107 12.537 1.00 95.50 79 GLY A C 1
ATOM 647 O O . GLY A 1 79 ? 1.689 7.126 13.142 1.00 95.50 79 GLY A O 1
ATOM 648 N N . LEU A 1 80 ? 2.029 8.224 11.217 1.00 94.81 80 LEU A N 1
ATOM 649 C CA . LEU A 1 80 ? 1.545 7.207 10.291 1.00 94.81 80 LEU A CA 1
ATOM 650 C C . LEU A 1 80 ? 2.713 6.658 9.473 1.00 94.81 80 LEU A C 1
ATOM 652 O O . LEU A 1 80 ? 3.623 7.407 9.089 1.00 94.81 80 LEU A O 1
ATOM 656 N N . MET A 1 81 ? 2.649 5.367 9.160 1.00 93.25 81 MET A N 1
ATOM 657 C CA . MET A 1 81 ? 3.594 4.733 8.249 1.00 93.25 81 MET A CA 1
ATOM 658 C C . MET A 1 81 ? 3.416 5.302 6.838 1.00 93.25 81 MET A C 1
ATOM 660 O O . MET A 1 81 ? 2.296 5.454 6.351 1.00 93.25 81 MET A O 1
ATOM 664 N N . ALA A 1 82 ? 4.524 5.673 6.194 1.00 90.69 82 ALA A N 1
ATOM 665 C CA . ALA A 1 82 ? 4.504 6.368 4.903 1.00 90.69 82 ALA A CA 1
ATOM 666 C C . ALA A 1 82 ? 5.477 5.789 3.864 1.00 90.69 82 ALA A C 1
ATOM 668 O O . ALA A 1 82 ? 5.527 6.293 2.740 1.00 90.69 82 ALA A O 1
ATOM 669 N N . THR A 1 83 ? 6.255 4.775 4.240 1.00 91.62 83 THR A N 1
ATOM 670 C CA . THR A 1 83 ? 7.317 4.158 3.437 1.00 91.62 83 THR A CA 1
ATOM 671 C C . THR A 1 83 ? 7.353 2.661 3.707 1.00 91.62 83 THR A C 1
ATOM 673 O O . THR A 1 83 ? 6.991 2.242 4.803 1.00 91.62 83 THR A O 1
ATOM 676 N N . VAL A 1 84 ? 7.824 1.887 2.734 1.00 95.75 84 VAL A N 1
ATOM 677 C CA . VAL A 1 84 ? 7.909 0.422 2.795 1.00 95.75 84 VAL A CA 1
ATOM 678 C C . VAL A 1 84 ? 9.266 -0.061 2.287 1.00 95.75 84 VAL A C 1
ATOM 680 O O . VAL A 1 84 ? 9.972 0.672 1.592 1.00 95.75 84 VAL A O 1
ATOM 683 N N . GLN A 1 85 ? 9.619 -1.297 2.606 1.00 96.38 85 GLN A N 1
ATOM 684 C CA . GLN A 1 85 ? 10.664 -2.066 1.946 1.00 96.38 85 GLN A CA 1
ATOM 685 C C . GLN A 1 85 ? 9.986 -3.083 1.035 1.00 96.38 85 GLN A C 1
ATOM 687 O O . GLN A 1 85 ? 9.102 -3.809 1.467 1.00 96.38 85 GLN A O 1
ATOM 692 N N . PHE A 1 86 ? 10.363 -3.127 -0.238 1.00 96.94 86 PHE A N 1
ATOM 693 C CA . PHE A 1 86 ? 9.790 -4.082 -1.180 1.00 96.94 86 PHE A CA 1
ATOM 694 C C . PHE A 1 86 ? 10.898 -4.936 -1.776 1.00 96.94 86 PHE A C 1
ATOM 696 O O . PHE A 1 86 ? 11.787 -4.413 -2.451 1.00 96.94 86 PHE A O 1
ATOM 703 N N . ASN A 1 87 ? 10.830 -6.241 -1.535 1.00 93.94 87 ASN A N 1
ATOM 704 C CA . ASN A 1 87 ? 11.831 -7.194 -2.008 1.00 93.94 87 ASN A CA 1
ATOM 705 C C . ASN A 1 87 ? 11.546 -7.708 -3.427 1.00 93.94 87 ASN A C 1
ATOM 707 O O . ASN A 1 87 ? 12.447 -8.243 -4.066 1.00 93.94 87 ASN A O 1
ATOM 711 N N . GLY A 1 88 ? 10.344 -7.463 -3.959 1.00 89.62 88 GLY A N 1
ATOM 712 C CA . GLY A 1 88 ? 9.954 -7.944 -5.282 1.00 89.62 88 GLY A CA 1
ATOM 713 C C . GLY A 1 88 ? 9.633 -9.441 -5.308 1.00 89.62 88 GLY A C 1
ATOM 714 O O . GLY A 1 88 ? 9.946 -10.183 -4.383 1.00 89.62 88 GLY A O 1
ATOM 715 N N . ALA A 1 89 ? 8.989 -9.885 -6.387 1.00 86.56 89 ALA A N 1
ATOM 716 C CA . ALA A 1 89 ? 8.774 -11.308 -6.668 1.00 86.56 89 ALA A CA 1
ATOM 717 C C . ALA A 1 89 ? 9.927 -11.910 -7.493 1.00 86.56 89 ALA A C 1
ATOM 719 O O . ALA A 1 89 ? 10.144 -13.122 -7.491 1.00 86.56 89 ALA A O 1
ATOM 720 N N . ALA A 1 90 ? 10.675 -11.068 -8.212 1.00 82.50 90 ALA A N 1
ATOM 721 C CA . ALA A 1 90 ? 11.812 -11.478 -9.016 1.00 82.50 90 ALA A CA 1
ATOM 722 C C . ALA A 1 90 ? 13.099 -11.481 -8.182 1.00 82.50 90 ALA A C 1
ATOM 724 O O . ALA A 1 90 ? 13.378 -10.549 -7.429 1.00 82.50 90 ALA A O 1
ATOM 725 N N . ALA A 1 91 ? 13.935 -12.504 -8.377 1.00 77.31 91 ALA A N 1
ATOM 726 C CA . ALA A 1 91 ? 15.261 -12.539 -7.774 1.00 77.31 91 ALA A CA 1
ATOM 727 C C . ALA A 1 91 ? 16.096 -11.333 -8.234 1.00 77.31 91 ALA A C 1
ATOM 729 O O . ALA A 1 91 ? 16.190 -11.045 -9.432 1.00 77.31 91 ALA A O 1
ATOM 730 N N . GLN A 1 92 ? 16.741 -10.654 -7.284 1.00 82.31 92 GLN A N 1
ATOM 731 C CA . GLN A 1 92 ? 17.637 -9.546 -7.589 1.00 82.31 92 GLN A CA 1
ATOM 732 C C . GLN A 1 92 ? 18.756 -10.011 -8.533 1.00 82.31 92 GLN A C 1
ATOM 734 O O . GLN A 1 92 ? 19.458 -10.987 -8.266 1.00 82.31 92 GLN A O 1
ATOM 739 N N . SER A 1 93 ? 18.944 -9.287 -9.636 1.00 91.00 93 SER A N 1
ATOM 740 C CA . SER A 1 93 ? 20.045 -9.523 -10.568 1.00 91.00 93 SER A CA 1
ATOM 741 C C . SER A 1 93 ? 20.699 -8.216 -10.978 1.00 91.00 93 SER A C 1
ATOM 743 O O . SER A 1 93 ? 20.020 -7.286 -11.410 1.00 91.00 93 SER A O 1
ATOM 745 N N . ASP A 1 94 ? 22.027 -8.167 -10.924 1.00 94.81 94 ASP A N 1
ATOM 746 C CA . ASP A 1 94 ? 22.800 -7.007 -11.382 1.00 94.81 94 ASP A CA 1
ATOM 747 C C . ASP A 1 94 ? 22.870 -6.912 -12.913 1.00 94.81 94 ASP A C 1
ATOM 749 O O . ASP A 1 94 ? 23.364 -5.927 -13.466 1.00 94.81 94 ASP A O 1
ATOM 753 N N . THR A 1 95 ? 22.358 -7.922 -13.623 1.00 96.94 95 THR A N 1
ATOM 754 C CA . THR A 1 95 ? 22.368 -7.982 -15.086 1.00 96.94 95 THR A CA 1
ATOM 755 C C . THR A 1 95 ? 20.972 -8.174 -15.657 1.00 96.94 95 THR A C 1
ATOM 757 O O . THR A 1 95 ? 20.149 -8.887 -15.094 1.00 96.94 95 THR A O 1
ATOM 760 N N . TYR A 1 96 ? 20.736 -7.593 -16.827 1.00 97.00 96 TYR A N 1
ATOM 761 C CA . TYR A 1 96 ? 19.552 -7.819 -17.642 1.00 97.00 96 TYR A CA 1
ATOM 762 C C . TYR A 1 96 ? 19.958 -8.469 -18.966 1.00 97.00 96 TYR A C 1
ATOM 764 O O . TYR A 1 96 ? 20.942 -8.058 -19.585 1.00 97.00 96 TYR A O 1
ATOM 772 N N . THR A 1 97 ? 19.212 -9.480 -19.412 1.00 96.88 97 THR A N 1
ATOM 773 C CA . THR A 1 97 ? 19.477 -10.146 -20.694 1.00 96.88 97 THR A CA 1
ATOM 774 C C . THR A 1 97 ? 18.577 -9.555 -21.768 1.00 96.88 97 THR A C 1
ATOM 776 O O . THR A 1 97 ? 17.363 -9.719 -21.726 1.00 96.88 97 THR A O 1
ATOM 779 N N . LEU A 1 98 ? 19.179 -8.871 -22.739 1.00 96.88 98 LEU A N 1
ATOM 780 C CA . LEU A 1 98 ? 18.499 -8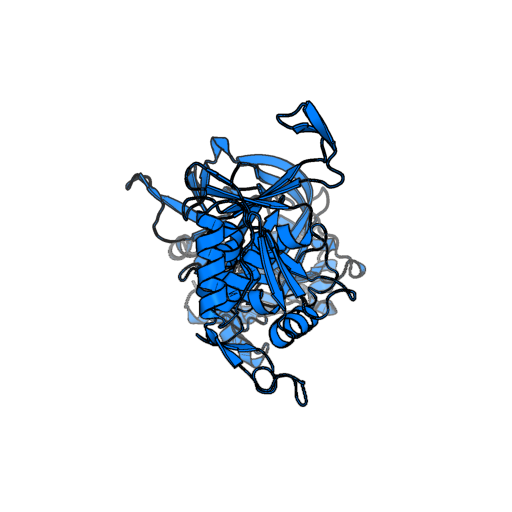.441 -23.955 1.00 96.88 98 LEU A CA 1
ATOM 781 C C . LEU A 1 98 ? 18.525 -9.596 -24.969 1.00 96.88 98 LEU A C 1
ATOM 783 O O . LEU A 1 98 ? 19.629 -9.962 -25.398 1.00 96.88 98 LEU A O 1
ATOM 787 N N . PRO A 1 99 ? 17.364 -10.137 -25.382 1.00 97.19 99 PRO A N 1
ATOM 788 C CA . PRO A 1 99 ? 17.295 -11.285 -26.279 1.00 97.19 99 PRO A CA 1
ATOM 789 C C . PRO A 1 99 ? 17.973 -11.020 -27.620 1.00 97.19 99 PRO A C 1
ATOM 791 O O . PRO A 1 99 ? 17.802 -9.958 -28.223 1.00 97.19 99 PRO A O 1
ATOM 794 N N . GLY A 1 100 ? 18.744 -11.987 -28.099 1.00 96.38 100 GLY A N 1
ATOM 795 C CA . GLY A 1 100 ? 19.318 -11.997 -29.433 1.00 96.38 100 GLY A CA 1
ATOM 796 C C . GLY A 1 100 ? 18.266 -12.133 -30.528 1.00 96.38 100 GLY A C 1
ATOM 797 O O . GLY A 1 100 ? 17.117 -12.503 -30.300 1.00 96.38 100 GLY A O 1
ATOM 798 N N . ILE A 1 101 ? 18.668 -11.838 -31.761 1.00 96.56 101 ILE A N 1
ATOM 799 C CA . ILE A 1 101 ? 17.837 -12.036 -32.945 1.00 96.56 101 ILE A CA 1
ATOM 800 C C . ILE A 1 101 ? 18.515 -13.060 -33.866 1.00 96.56 101 ILE A C 1
ATOM 802 O O . ILE A 1 101 ? 19.320 -12.670 -34.728 1.00 96.56 101 ILE A O 1
ATOM 806 N N . PRO A 1 102 ? 18.186 -14.360 -33.742 1.00 95.44 102 PRO A N 1
ATOM 807 C CA . PRO A 1 102 ? 18.747 -15.399 -34.596 1.00 95.44 102 PRO A CA 1
ATOM 808 C C . PRO A 1 102 ? 18.615 -15.056 -36.086 1.00 95.44 102 PRO A C 1
ATOM 810 O O . PRO A 1 102 ? 17.580 -14.581 -36.556 1.00 95.44 102 PRO A O 1
ATOM 813 N N . GLY A 1 103 ? 19.704 -15.237 -36.838 1.00 93.31 103 GLY A N 1
ATOM 814 C CA . GLY A 1 103 ? 19.745 -14.941 -38.275 1.00 93.31 103 GLY A CA 1
ATOM 815 C C . GLY A 1 103 ? 19.756 -13.450 -38.651 1.00 93.31 103 GLY A C 1
ATOM 816 O O . GLY A 1 103 ? 19.747 -13.125 -39.839 1.00 93.31 103 GLY A O 1
ATOM 817 N N . TYR A 1 104 ? 19.819 -12.515 -37.694 1.00 94.06 104 TYR A N 1
ATOM 818 C CA . TYR A 1 104 ? 19.839 -11.087 -38.021 1.00 94.06 104 TYR A CA 1
ATOM 819 C C . TYR A 1 104 ? 21.093 -10.670 -38.805 1.00 94.06 104 TYR A C 1
ATOM 821 O O . TYR A 1 104 ? 22.204 -11.165 -38.590 1.00 94.06 104 TYR A O 1
ATOM 829 N N . LYS A 1 105 ? 20.935 -9.693 -39.707 1.00 92.50 105 LYS A N 1
ATOM 830 C CA . LYS A 1 105 ? 22.002 -9.246 -40.621 1.00 92.50 105 LYS A CA 1
ATOM 831 C C . LYS A 1 105 ? 23.261 -8.726 -39.915 1.00 92.50 105 LYS A C 1
ATOM 833 O O . LYS A 1 105 ? 24.356 -8.879 -40.442 1.00 92.50 105 LYS A O 1
ATOM 838 N N . ARG A 1 106 ? 23.130 -8.129 -38.723 1.00 89.88 106 ARG A N 1
ATOM 839 C CA . ARG A 1 106 ? 24.272 -7.676 -37.908 1.00 89.88 106 ARG A CA 1
ATOM 840 C C . ARG A 1 106 ? 24.632 -8.749 -36.885 1.00 89.88 106 ARG A C 1
ATOM 842 O O . ARG A 1 106 ? 23.845 -8.994 -35.977 1.00 89.88 106 ARG A O 1
ATOM 849 N N . ALA A 1 107 ? 25.829 -9.327 -37.005 1.00 91.38 107 ALA A N 1
ATOM 850 C CA . ALA A 1 107 ? 26.307 -10.400 -36.128 1.00 91.38 107 ALA A CA 1
ATOM 851 C C . ALA A 1 107 ? 26.256 -10.029 -34.636 1.00 91.38 107 ALA A C 1
ATOM 853 O O . ALA A 1 107 ? 25.829 -10.837 -33.821 1.00 91.38 107 ALA A O 1
ATOM 854 N N . SER A 1 108 ? 26.573 -8.776 -34.293 1.00 90.88 108 SER A N 1
ATOM 855 C CA . SER A 1 108 ? 26.544 -8.275 -32.912 1.00 90.88 108 SER A CA 1
ATOM 856 C C . SER A 1 108 ? 25.160 -8.244 -32.257 1.00 90.88 108 SER A C 1
ATOM 858 O O . SER A 1 108 ? 25.083 -7.942 -31.071 1.00 90.88 108 SER A O 1
ATOM 860 N N . GLN A 1 109 ? 24.083 -8.514 -33.005 1.00 93.69 109 GLN A N 1
ATOM 861 C CA . GLN A 1 109 ? 22.696 -8.537 -32.523 1.00 93.69 109 GLN A CA 1
ATOM 862 C C . GLN A 1 109 ? 22.054 -9.933 -32.617 1.00 93.69 109 GLN A C 1
ATOM 864 O O . GLN A 1 109 ? 20.857 -10.048 -32.377 1.00 93.69 109 GLN A O 1
ATOM 869 N N . ARG A 1 110 ? 22.813 -10.977 -32.988 1.00 95.25 110 ARG A N 1
ATOM 870 C CA . ARG A 1 110 ? 22.282 -12.343 -33.149 1.00 95.25 110 ARG A CA 1
ATOM 871 C C . ARG A 1 110 ? 22.090 -13.079 -31.831 1.00 95.25 110 ARG A C 1
ATOM 873 O O . ARG A 1 110 ? 21.045 -13.677 -31.640 1.00 95.25 110 ARG A O 1
ATOM 880 N N . GLU A 1 111 ? 23.081 -12.980 -30.956 1.00 96.19 111 GLU A N 1
ATOM 881 C CA . GLU A 1 111 ? 23.085 -13.628 -29.643 1.00 96.19 111 GLU A CA 1
ATOM 882 C C . GLU A 1 111 ? 22.497 -12.715 -28.566 1.00 96.19 111 GLU A C 1
ATOM 884 O O . GLU A 1 111 ? 22.394 -11.496 -28.764 1.00 96.19 111 GLU A O 1
ATOM 889 N N . ASP A 1 112 ? 22.151 -13.293 -27.422 1.00 97.31 112 ASP A N 1
ATOM 890 C CA . ASP A 1 112 ? 21.769 -12.550 -26.224 1.00 97.31 112 ASP A CA 1
ATOM 891 C C . ASP A 1 112 ? 22.893 -11.607 -25.775 1.00 97.31 112 ASP A C 1
ATOM 893 O O . ASP A 1 112 ? 24.085 -11.898 -25.914 1.00 97.31 112 ASP A O 1
ATOM 897 N N . LEU A 1 113 ? 22.517 -10.453 -25.226 1.00 96.50 113 LEU A N 1
ATOM 898 C CA . LEU A 1 113 ? 23.458 -9.516 -24.618 1.00 96.50 113 LEU A CA 1
ATOM 899 C C . LEU A 1 113 ? 23.075 -9.267 -23.168 1.00 96.50 113 LEU A C 1
ATOM 901 O O . LEU A 1 113 ? 22.018 -8.704 -22.892 1.00 96.50 113 LEU A O 1
ATOM 905 N N . LYS A 1 114 ? 23.984 -9.615 -22.258 1.00 97.25 114 LYS A N 1
ATOM 906 C CA . LYS A 1 114 ? 23.895 -9.198 -20.861 1.00 97.25 114 LYS A CA 1
ATOM 907 C C . LYS A 1 114 ? 24.377 -7.758 -20.728 1.00 97.25 114 LYS A C 1
ATOM 909 O O . LYS A 1 114 ? 25.478 -7.431 -21.168 1.00 97.25 114 LYS A O 1
ATOM 914 N N . VAL A 1 115 ? 23.552 -6.918 -20.122 1.00 97.19 115 VAL A N 1
ATOM 915 C CA . VAL A 1 115 ? 23.857 -5.521 -19.789 1.00 97.19 115 VAL A CA 1
ATOM 916 C C . VAL A 1 115 ? 23.648 -5.293 -18.292 1.00 97.19 115 VAL A C 1
ATOM 918 O O . VAL A 1 115 ? 22.936 -6.084 -17.670 1.00 97.19 115 VAL A O 1
ATOM 921 N N . PRO A 1 116 ? 24.221 -4.242 -17.686 1.00 97.75 116 PRO A N 1
ATOM 922 C CA . PRO A 1 116 ? 23.909 -3.905 -16.301 1.00 97.75 116 PRO A CA 1
ATOM 923 C C . PRO A 1 116 ? 22.408 -3.620 -16.129 1.00 97.75 116 PRO A C 1
ATOM 925 O O . PRO A 1 116 ? 21.832 -2.847 -16.900 1.00 97.75 116 PRO A O 1
ATOM 928 N N . MET A 1 117 ? 21.778 -4.221 -15.113 1.00 97.50 117 MET A N 1
ATOM 929 C CA . MET A 1 117 ? 20.357 -4.008 -14.797 1.00 97.50 117 MET A CA 1
ATOM 930 C C . MET A 1 117 ? 20.071 -2.526 -14.548 1.00 97.50 117 MET A C 1
ATOM 932 O O . MET A 1 117 ? 19.133 -1.968 -15.112 1.00 97.50 117 MET A O 1
ATOM 936 N N . GLN A 1 118 ? 20.935 -1.869 -13.770 1.00 97.56 118 GLN A N 1
ATOM 937 C CA . GLN A 1 118 ? 20.871 -0.433 -13.510 1.00 97.56 118 GLN A CA 1
ATOM 938 C C . GLN A 1 118 ? 20.798 0.379 -14.813 1.00 97.56 118 GLN A C 1
ATOM 940 O O . GLN A 1 118 ? 19.871 1.164 -14.992 1.00 97.56 118 GLN A O 1
ATOM 945 N N . SER A 1 119 ? 21.726 0.160 -15.751 1.00 97.94 119 SER A N 1
ATOM 946 C CA . SER A 1 119 ? 21.771 0.899 -17.020 1.00 97.94 119 SER A CA 1
ATOM 947 C C . SER A 1 119 ? 20.550 0.616 -17.902 1.00 97.94 119 SER A C 1
ATOM 949 O O . SER A 1 119 ? 20.066 1.513 -18.595 1.00 97.94 119 SER A O 1
ATOM 951 N N . TRP A 1 120 ? 20.011 -0.607 -17.861 1.00 98.44 120 TRP A N 1
ATOM 952 C CA . TRP A 1 120 ? 18.769 -0.944 -18.560 1.00 98.44 120 TRP A CA 1
ATOM 953 C C . TRP A 1 120 ? 17.552 -0.218 -17.971 1.00 98.44 120 TRP A C 1
ATOM 955 O O . TRP A 1 120 ? 16.757 0.358 -18.715 1.00 98.44 120 TRP A O 1
ATOM 965 N N . LEU A 1 121 ? 17.430 -0.174 -16.644 1.00 98.50 121 LEU A N 1
ATOM 966 C CA . LEU A 1 121 ? 16.353 0.544 -15.959 1.00 98.50 121 LEU A CA 1
ATOM 967 C C . LEU A 1 121 ? 16.479 2.062 -16.129 1.00 98.50 121 LEU A C 1
ATOM 969 O O . LEU A 1 121 ? 15.471 2.720 -16.389 1.00 98.50 121 LEU A O 1
ATOM 973 N N . HIS A 1 122 ? 17.698 2.616 -16.097 1.00 98.38 122 HIS A N 1
ATOM 974 C CA . HIS A 1 122 ? 17.959 4.014 -16.460 1.00 98.38 122 HIS A CA 1
ATOM 975 C C . HIS A 1 122 ? 17.475 4.315 -17.882 1.00 98.38 122 HIS A C 1
ATOM 977 O O . HIS A 1 122 ? 16.797 5.324 -18.092 1.00 98.38 122 HIS A O 1
ATOM 983 N N . PHE A 1 123 ? 17.757 3.426 -18.843 1.00 98.44 123 PHE A N 1
ATOM 984 C CA . PHE A 1 123 ? 17.302 3.557 -20.229 1.00 98.44 123 PHE A CA 1
ATOM 985 C C . PHE A 1 123 ? 15.776 3.491 -20.367 1.00 98.44 123 PHE A C 1
ATOM 987 O O . PHE A 1 123 ? 15.188 4.326 -21.057 1.00 98.44 123 PHE A O 1
ATOM 994 N N . LEU A 1 124 ? 15.114 2.540 -19.702 1.00 98.25 124 LEU A N 1
ATOM 995 C CA . LEU A 1 124 ? 13.652 2.464 -19.702 1.00 98.25 124 LEU A CA 1
ATOM 996 C C . LEU A 1 124 ? 13.027 3.711 -19.071 1.00 98.25 124 LEU A C 1
ATOM 998 O O . LEU A 1 124 ? 12.102 4.283 -19.645 1.00 98.25 124 LEU A O 1
ATOM 1002 N N . GLY A 1 125 ? 13.566 4.180 -17.944 1.00 97.62 125 GLY A N 1
ATOM 1003 C CA . GLY A 1 125 ? 13.109 5.394 -17.273 1.00 97.62 125 GLY A CA 1
ATOM 1004 C C . GLY A 1 125 ? 13.172 6.615 -18.189 1.00 97.62 125 GLY A C 1
ATOM 1005 O O . GLY A 1 125 ? 12.151 7.278 -18.401 1.00 97.62 125 GLY A O 1
ATOM 1006 N N . ILE A 1 126 ? 14.341 6.873 -18.792 1.00 96.69 126 ILE A N 1
ATOM 1007 C CA . ILE A 1 126 ? 14.522 8.018 -19.695 1.00 96.69 126 ILE A CA 1
ATOM 1008 C C . ILE A 1 126 ? 13.718 7.866 -20.992 1.00 96.69 126 ILE A C 1
ATOM 1010 O O . ILE A 1 126 ? 13.246 8.859 -21.538 1.00 96.69 126 ILE A O 1
ATOM 1014 N N . TYR A 1 127 ? 13.484 6.641 -21.474 1.00 97.12 127 TYR A N 1
ATOM 1015 C CA . TYR A 1 127 ? 12.588 6.406 -22.606 1.00 97.12 127 TYR A CA 1
ATOM 1016 C C . TYR A 1 127 ? 11.130 6.746 -22.265 1.00 97.12 127 TYR A C 1
ATOM 1018 O O . TYR A 1 127 ? 10.439 7.407 -23.046 1.00 97.12 127 TYR A O 1
ATOM 1026 N N . LEU A 1 128 ? 10.645 6.338 -21.090 1.00 96.69 128 LEU A N 1
ATOM 1027 C CA . LEU A 1 128 ? 9.292 6.678 -20.651 1.00 96.69 128 LEU A CA 1
ATOM 1028 C C . LEU A 1 128 ? 9.119 8.192 -20.481 1.00 96.69 128 LEU A C 1
ATOM 1030 O O . LEU A 1 128 ? 8.042 8.701 -20.779 1.00 96.69 128 LEU A O 1
ATOM 1034 N N . ALA A 1 129 ? 10.175 8.919 -20.118 1.00 94.69 129 ALA A N 1
ATOM 1035 C CA . ALA A 1 129 ? 10.183 10.379 -20.097 1.00 94.69 129 ALA A CA 1
ATOM 1036 C C . ALA A 1 129 ? 10.200 10.972 -21.525 1.00 94.69 129 ALA A C 1
ATOM 1038 O O . ALA A 1 129 ? 9.209 11.532 -21.990 1.00 94.69 129 ALA A O 1
ATOM 1039 N N . GLU A 1 130 ? 11.278 10.741 -22.277 1.00 95.00 130 GLU A N 1
ATOM 1040 C CA . GLU A 1 130 ? 11.650 11.528 -23.468 1.00 95.00 130 GLU A CA 1
ATOM 1041 C C . GLU A 1 130 ? 11.795 10.695 -24.757 1.00 95.00 130 GLU A C 1
ATOM 1043 O O . GLU A 1 130 ? 12.204 11.186 -25.814 1.00 95.00 130 GLU A O 1
ATOM 1048 N N . GLY A 1 131 ? 11.508 9.398 -24.681 1.00 95.00 131 GLY A N 1
ATOM 1049 C CA . GLY A 1 131 ? 11.739 8.435 -25.748 1.00 95.00 131 GLY A CA 1
ATOM 1050 C C . GLY A 1 131 ? 10.624 8.341 -26.788 1.00 95.00 131 GLY A C 1
ATOM 1051 O O . GLY A 1 131 ? 9.447 8.596 -26.519 1.00 95.00 131 GLY A O 1
ATOM 1052 N N . THR A 1 132 ? 10.995 7.938 -28.005 1.00 94.06 132 THR A N 1
ATOM 1053 C CA . THR A 1 132 ? 10.071 7.595 -29.095 1.00 94.06 132 THR A CA 1
ATOM 1054 C C . THR A 1 132 ? 10.667 6.507 -29.992 1.00 94.06 132 THR A C 1
ATOM 1056 O O . THR A 1 132 ? 11.781 6.646 -30.506 1.00 94.06 132 THR A O 1
ATOM 1059 N N . MET A 1 133 ? 9.906 5.439 -30.235 1.00 94.31 133 MET A N 1
ATOM 1060 C CA . MET A 1 133 ? 10.188 4.453 -31.285 1.00 94.31 133 MET A CA 1
ATOM 1061 C C . MET A 1 133 ? 9.654 4.963 -32.630 1.00 94.31 133 MET A C 1
ATOM 1063 O O . MET A 1 133 ? 8.462 5.234 -32.773 1.00 94.31 133 MET A O 1
ATOM 1067 N N . LEU A 1 134 ? 10.525 5.106 -33.633 1.00 90.88 134 LEU A N 1
ATOM 1068 C CA . LEU A 1 134 ? 10.114 5.549 -34.967 1.00 90.88 134 LEU A CA 1
ATOM 1069 C C . LEU A 1 134 ? 9.471 4.404 -35.765 1.00 90.88 134 LEU A C 1
ATOM 1071 O O . LEU A 1 134 ? 9.798 3.229 -35.581 1.00 90.88 134 LEU A O 1
ATOM 1075 N N . ARG A 1 135 ? 8.542 4.780 -36.651 1.00 78.88 135 ARG A N 1
ATOM 1076 C CA . ARG A 1 135 ? 7.749 3.877 -37.502 1.00 78.88 135 ARG A CA 1
ATOM 1077 C C . ARG A 1 135 ? 8.475 3.490 -38.796 1.00 78.88 135 ARG A C 1
ATOM 1079 O O . ARG A 1 135 ? 9.587 3.943 -39.061 1.00 78.88 135 ARG A O 1
ATOM 1086 N N . ASP A 1 136 ? 7.799 2.676 -39.603 1.00 67.94 136 ASP A N 1
ATOM 1087 C CA . ASP A 1 136 ? 8.289 1.840 -40.713 1.00 67.94 136 ASP A CA 1
ATOM 1088 C C . ASP A 1 136 ? 9.229 2.498 -41.738 1.00 67.94 136 ASP A C 1
ATOM 1090 O O . ASP A 1 136 ? 10.072 1.814 -42.315 1.00 67.94 136 ASP A O 1
ATOM 1094 N N . ALA A 1 137 ? 9.182 3.823 -41.920 1.00 71.19 137 ALA A N 1
ATOM 1095 C CA . ALA A 1 137 ? 10.156 4.544 -42.749 1.00 71.19 137 ALA A CA 1
ATOM 1096 C C . ALA A 1 137 ? 11.603 4.451 -42.207 1.00 71.19 137 ALA A C 1
ATOM 1098 O O . ALA A 1 137 ? 12.573 4.653 -42.944 1.00 71.19 137 ALA A O 1
ATOM 1099 N N . HIS A 1 138 ? 11.769 4.140 -40.917 1.00 74.56 138 HIS A N 1
ATOM 1100 C CA . HIS A 1 138 ? 13.054 4.035 -40.231 1.00 74.56 138 HIS A CA 1
ATOM 1101 C C . HIS A 1 138 ? 13.090 2.812 -39.299 1.00 74.56 138 HIS A C 1
ATOM 1103 O O . HIS A 1 138 ? 12.982 2.960 -38.077 1.00 74.56 138 HIS A O 1
ATOM 1109 N N . PRO A 1 139 ? 13.270 1.595 -39.843 1.00 80.81 139 PRO A N 1
ATOM 1110 C CA . PRO A 1 139 ? 13.163 0.372 -39.059 1.00 80.81 139 PRO A CA 1
ATOM 1111 C C . PRO A 1 139 ? 14.184 0.340 -37.917 1.00 80.81 139 PRO A C 1
ATOM 1113 O O . PRO A 1 139 ? 15.372 0.616 -38.114 1.00 80.81 139 PRO A O 1
ATOM 1116 N N . ASN A 1 140 ? 13.725 -0.073 -36.734 1.00 91.44 140 ASN A N 1
ATOM 1117 C CA . ASN A 1 140 ? 14.519 -0.232 -35.513 1.00 91.44 140 ASN A CA 1
ATOM 1118 C C . ASN A 1 140 ? 15.136 1.058 -34.947 1.00 91.44 140 ASN A C 1
ATOM 1120 O O . ASN A 1 140 ? 16.144 0.994 -34.234 1.00 91.44 140 ASN A O 1
ATOM 1124 N N . LYS A 1 141 ? 14.603 2.229 -35.309 1.00 95.44 141 LYS A N 1
ATOM 1125 C CA . LYS A 1 141 ? 15.160 3.519 -34.897 1.00 95.44 141 LYS A CA 1
ATOM 1126 C C . LYS A 1 141 ? 14.450 4.052 -33.655 1.00 95.44 141 LYS A C 1
ATOM 1128 O O . LYS A 1 141 ? 13.225 4.105 -33.605 1.00 95.44 141 LYS A O 1
ATOM 1133 N N . ILE A 1 142 ? 15.241 4.480 -32.678 1.00 96.50 142 ILE A N 1
ATOM 1134 C CA . ILE A 1 142 ? 14.785 5.081 -31.421 1.00 96.50 142 ILE A CA 1
ATOM 1135 C C . ILE A 1 142 ? 15.340 6.507 -31.344 1.00 96.50 142 ILE A C 1
ATOM 1137 O O . ILE A 1 142 ? 16.430 6.804 -31.857 1.00 96.50 142 ILE A O 1
ATOM 1141 N N . GLN A 1 143 ? 14.561 7.401 -30.745 1.00 96.56 143 GLN A N 1
ATOM 1142 C CA . GLN A 1 143 ? 14.967 8.756 -30.392 1.00 96.56 143 GLN A CA 1
ATOM 1143 C C . GLN A 1 143 ? 14.714 9.012 -28.911 1.00 96.56 143 GLN A C 1
ATOM 1145 O O . GLN A 1 143 ? 13.742 8.501 -28.366 1.00 96.56 143 GLN A O 1
ATOM 1150 N N . ILE A 1 144 ? 15.582 9.805 -28.288 1.00 97.19 144 ILE A N 1
ATOM 1151 C CA . ILE A 1 144 ? 15.411 10.324 -26.927 1.00 97.19 144 ILE A CA 1
ATOM 1152 C C . ILE A 1 144 ? 15.634 11.829 -27.008 1.00 97.19 144 ILE A C 1
ATOM 1154 O O . ILE A 1 144 ? 16.722 12.255 -27.406 1.00 97.19 144 ILE A O 1
ATOM 1158 N N . ALA A 1 145 ? 14.614 12.627 -26.702 1.00 96.44 145 ALA A N 1
ATOM 1159 C CA . ALA A 1 145 ? 14.763 14.075 -26.636 1.00 96.44 145 ALA A CA 1
ATOM 1160 C C . ALA A 1 145 ? 15.669 14.461 -25.454 1.00 96.44 145 ALA A C 1
ATOM 1162 O O . ALA A 1 145 ? 15.588 13.892 -24.371 1.00 96.44 145 ALA A O 1
ATOM 1163 N N . ALA A 1 146 ? 16.590 15.391 -25.688 1.00 95.31 146 ALA A N 1
ATOM 1164 C CA . ALA A 1 146 ? 17.513 15.890 -24.675 1.00 95.31 146 ALA A CA 1
ATOM 1165 C C . ALA A 1 146 ? 18.061 17.242 -25.135 1.00 95.31 146 ALA A C 1
ATOM 1167 O O . ALA A 1 146 ? 18.784 17.330 -26.131 1.00 95.31 146 ALA A O 1
ATOM 1168 N N . SER A 1 147 ? 17.712 18.308 -24.416 1.00 91.62 147 SER A N 1
ATOM 1169 C CA . SER A 1 147 ? 18.093 19.677 -24.800 1.00 91.62 147 SER A CA 1
ATOM 1170 C C . SER A 1 147 ? 19.042 20.339 -23.806 1.00 91.62 147 SER A C 1
ATOM 1172 O O . SER A 1 147 ? 19.850 21.175 -24.212 1.00 91.62 147 SER A O 1
ATOM 1174 N N . LYS A 1 148 ? 18.985 19.957 -22.523 1.00 90.75 148 LYS A N 1
ATOM 1175 C CA . LYS A 1 148 ? 19.878 20.477 -21.479 1.00 90.75 148 LYS A CA 1
ATOM 1176 C C . LYS A 1 148 ? 21.110 19.586 -21.344 1.00 90.75 148 LYS A C 1
ATOM 1178 O O . LYS A 1 148 ? 20.981 18.370 -21.412 1.00 90.75 148 LYS A O 1
ATOM 1183 N N . GLU A 1 149 ? 22.278 20.162 -21.062 1.00 92.62 149 GLU A N 1
ATOM 1184 C CA . GLU A 1 149 ? 23.521 19.371 -20.992 1.00 92.62 149 GLU A CA 1
ATOM 1185 C C . GLU A 1 149 ? 23.451 18.258 -19.939 1.00 92.62 149 GLU A C 1
ATOM 1187 O O . GLU A 1 149 ? 23.766 17.118 -20.240 1.00 92.62 149 GLU A O 1
ATOM 1192 N N . ARG A 1 150 ? 22.869 18.535 -18.764 1.00 90.62 150 ARG A N 1
ATOM 1193 C CA . ARG A 1 150 ? 22.628 17.514 -17.726 1.00 90.62 150 ARG A CA 1
ATOM 1194 C C . ARG A 1 150 ? 21.839 16.289 -18.232 1.00 90.62 150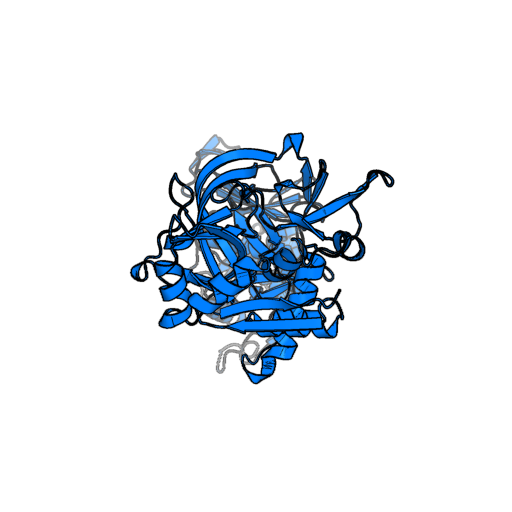 ARG A C 1
ATOM 1196 O O . ARG A 1 150 ? 22.083 15.176 -17.788 1.00 90.62 150 ARG A O 1
ATOM 1203 N N . GLU A 1 151 ? 20.860 16.507 -19.118 1.00 92.88 151 GLU A N 1
ATOM 1204 C CA . GLU A 1 151 ? 20.033 15.441 -19.705 1.00 92.88 151 GLU A CA 1
ATOM 1205 C C . GLU A 1 151 ? 20.865 14.667 -20.727 1.00 92.88 151 GLU A C 1
ATOM 1207 O O . GLU A 1 151 ? 20.830 13.440 -20.764 1.00 92.88 151 GLU A O 1
ATOM 1212 N N . LYS A 1 152 ? 21.660 15.386 -21.528 1.00 95.75 152 LYS A N 1
ATOM 1213 C CA . LYS A 1 152 ? 22.557 14.784 -22.513 1.00 95.75 152 LYS A CA 1
ATOM 1214 C C . LYS A 1 152 ? 23.643 13.935 -21.875 1.00 95.75 152 LYS A C 1
ATOM 1216 O O . LYS A 1 152 ? 23.866 12.829 -22.350 1.00 95.75 152 LYS A O 1
ATOM 1221 N N . ASP A 1 153 ? 24.265 14.411 -20.802 1.00 96.00 153 ASP A N 1
ATOM 1222 C CA . ASP A 1 153 ? 25.275 13.667 -20.049 1.00 96.00 153 ASP A CA 1
ATOM 1223 C C . ASP A 1 153 ? 24.711 12.344 -19.534 1.00 96.00 153 ASP A C 1
ATOM 1225 O O . ASP A 1 153 ? 25.324 11.293 -19.727 1.00 96.00 153 ASP A O 1
ATOM 1229 N N . PHE A 1 154 ? 23.498 12.383 -18.971 1.00 96.12 154 PHE A N 1
ATOM 1230 C CA . PHE A 1 154 ? 22.800 11.186 -18.517 1.00 96.12 154 PHE A CA 1
ATOM 1231 C C . PHE A 1 154 ? 22.534 10.214 -19.675 1.00 96.12 154 PHE A C 1
ATOM 1233 O O . PHE A 1 154 ? 22.950 9.059 -19.612 1.00 96.12 154 PHE A O 1
ATOM 1240 N N . VAL A 1 155 ? 21.916 10.680 -20.770 1.00 97.31 155 VAL A N 1
ATOM 1241 C CA . VAL A 1 155 ? 21.620 9.827 -21.938 1.00 97.31 155 VAL A CA 1
ATOM 1242 C C . VAL A 1 155 ? 22.901 9.248 -22.543 1.00 97.31 155 VAL A C 1
ATOM 1244 O O . VAL A 1 155 ? 22.936 8.069 -22.892 1.00 97.31 155 VAL A O 1
ATOM 1247 N N . ARG A 1 156 ? 23.967 10.047 -22.652 1.00 97.62 156 ARG A N 1
ATOM 1248 C CA . ARG A 1 156 ? 25.255 9.625 -23.212 1.00 97.62 156 ARG A CA 1
ATOM 1249 C C . ARG A 1 156 ? 25.866 8.496 -22.388 1.00 97.62 156 ARG A C 1
ATOM 1251 O O . ARG A 1 156 ? 26.265 7.492 -22.977 1.00 97.62 156 ARG A O 1
ATOM 1258 N N . GLN A 1 157 ? 25.883 8.631 -21.061 1.00 97.00 157 GLN A N 1
ATOM 1259 C CA . GLN A 1 157 ? 26.388 7.592 -20.163 1.00 97.00 157 GLN A CA 1
ATOM 1260 C C . GLN A 1 157 ? 25.527 6.326 -20.234 1.00 97.00 157 GLN A C 1
ATOM 1262 O O . GLN A 1 157 ? 26.054 5.248 -20.495 1.00 97.00 157 GLN A O 1
ATOM 1267 N N . THR A 1 158 ? 24.202 6.454 -20.108 1.00 97.62 158 THR A N 1
ATOM 1268 C CA . THR A 1 158 ? 23.279 5.310 -20.167 1.00 97.62 158 THR A CA 1
ATOM 1269 C C . THR A 1 158 ? 23.412 4.530 -21.478 1.00 97.62 158 THR A C 1
ATOM 1271 O O . THR A 1 158 ? 23.456 3.301 -21.473 1.00 97.62 158 THR A O 1
ATOM 1274 N N . LEU A 1 159 ? 23.506 5.216 -22.623 1.00 97.56 159 LEU A N 1
ATOM 1275 C CA . LEU A 1 159 ? 23.683 4.552 -23.917 1.00 97.56 159 LEU A CA 1
ATOM 1276 C C . LEU A 1 159 ? 25.073 3.918 -24.060 1.00 97.56 159 LEU A C 1
ATOM 1278 O O . LEU A 1 159 ? 25.176 2.837 -24.642 1.00 97.56 159 LEU A O 1
ATOM 1282 N N . ALA A 1 160 ? 26.123 4.548 -23.524 1.00 97.19 160 ALA A N 1
ATOM 1283 C CA . ALA A 1 160 ? 27.472 3.986 -23.519 1.00 97.19 160 ALA A CA 1
ATOM 1284 C C . ALA A 1 160 ? 27.543 2.679 -22.712 1.00 97.19 160 ALA A C 1
ATOM 1286 O O . ALA A 1 160 ? 28.084 1.696 -23.222 1.00 97.19 160 ALA A O 1
ATOM 1287 N N . ASP A 1 161 ? 26.924 2.633 -21.530 1.00 96.25 161 ASP A N 1
ATOM 1288 C CA . ASP A 1 161 ? 26.873 1.437 -20.673 1.00 96.25 161 ASP A CA 1
ATOM 1289 C C . ASP A 1 161 ? 26.125 0.270 -21.337 1.00 96.25 161 ASP A C 1
ATOM 1291 O O . ASP A 1 161 ? 26.452 -0.898 -21.134 1.00 96.25 161 ASP A O 1
ATOM 1295 N N . LEU A 1 162 ? 25.142 0.580 -22.189 1.00 96.69 162 LEU A N 1
ATOM 1296 C CA . LEU A 1 162 ? 24.424 -0.403 -23.005 1.00 96.69 162 LEU A CA 1
ATOM 1297 C C . LEU A 1 162 ? 25.162 -0.779 -24.305 1.00 96.69 162 LEU A C 1
ATOM 1299 O O . LEU A 1 162 ? 24.642 -1.552 -25.116 1.00 96.69 162 LEU A O 1
ATOM 1303 N N . GLY A 1 163 ? 26.347 -0.214 -24.558 1.00 95.06 163 GLY A N 1
ATOM 1304 C CA . GLY A 1 163 ? 27.102 -0.421 -25.795 1.00 95.06 163 GLY A CA 1
ATOM 1305 C C . GLY A 1 163 ? 26.415 0.156 -27.041 1.00 95.06 163 GLY A C 1
ATOM 1306 O O . GLY A 1 163 ? 26.654 -0.301 -28.164 1.00 95.06 163 GLY A O 1
ATOM 1307 N N . VAL A 1 164 ? 25.537 1.147 -26.870 1.00 95.62 164 VAL A N 1
ATOM 1308 C CA . VAL A 1 164 ? 24.768 1.777 -27.946 1.00 95.62 164 VAL A CA 1
ATOM 1309 C C . VAL A 1 164 ? 25.493 3.012 -28.463 1.00 95.62 164 VAL A C 1
ATOM 1311 O O . VAL A 1 164 ? 25.650 4.017 -27.778 1.00 95.62 164 VAL A O 1
ATOM 1314 N N . LYS A 1 165 ? 25.864 2.972 -29.743 1.00 93.75 165 LYS A N 1
ATOM 1315 C CA . LYS A 1 165 ? 26.366 4.150 -30.458 1.00 93.75 165 LYS A CA 1
ATOM 1316 C C . LYS A 1 165 ? 25.190 4.950 -31.012 1.00 93.75 165 LYS A C 1
ATOM 1318 O O . LYS A 1 165 ? 24.500 4.478 -31.919 1.00 93.75 165 LYS A O 1
ATOM 1323 N N . ALA A 1 166 ? 24.981 6.151 -30.482 1.00 97.12 166 ALA A N 1
ATOM 1324 C CA . ALA A 1 166 ? 23.951 7.077 -30.935 1.00 97.12 166 ALA A CA 1
ATOM 1325 C C . ALA A 1 166 ? 24.544 8.323 -31.592 1.00 97.12 166 ALA A C 1
ATOM 1327 O O . ALA A 1 166 ? 25.630 8.776 -31.240 1.00 97.12 166 ALA A O 1
ATOM 1328 N N . LEU A 1 167 ? 23.806 8.876 -32.553 1.00 97.69 167 LEU A N 1
ATOM 1329 C CA . LEU A 1 167 ? 24.049 10.209 -33.082 1.00 97.69 167 LEU A CA 1
ATOM 1330 C C . LEU A 1 167 ? 23.445 11.222 -32.109 1.00 97.69 167 LEU A C 1
ATOM 1332 O O . LEU A 1 167 ? 22.223 11.273 -31.945 1.00 97.69 167 LEU A O 1
ATOM 1336 N N . GLU A 1 168 ? 24.307 12.012 -31.483 1.00 97.81 168 GLU A N 1
ATOM 1337 C CA . GLU A 1 168 ? 23.918 13.153 -30.663 1.00 97.81 168 GLU A CA 1
ATOM 1338 C C . GLU A 1 168 ? 23.638 14.362 -31.564 1.00 97.81 168 GLU A C 1
ATOM 1340 O O . GLU A 1 168 ? 24.475 14.774 -32.368 1.00 97.81 168 GLU A O 1
ATOM 1345 N N . LEU A 1 169 ? 22.434 14.913 -31.453 1.00 96.88 169 LEU A N 1
ATOM 1346 C CA . LEU A 1 169 ? 22.001 16.130 -32.130 1.00 96.88 169 LEU A CA 1
ATOM 1347 C C . LEU A 1 169 ? 21.809 17.251 -31.102 1.00 96.88 169 LEU A C 1
ATOM 1349 O O . LEU A 1 169 ? 21.965 17.076 -29.891 1.00 96.88 169 LEU A O 1
ATOM 1353 N N . LYS A 1 170 ? 21.444 18.442 -31.586 1.00 95.81 170 LYS A N 1
ATOM 1354 C CA . LYS A 1 170 ? 21.213 19.602 -30.718 1.00 95.81 170 LYS A CA 1
ATOM 1355 C C . LYS A 1 170 ? 20.146 19.330 -29.650 1.00 95.81 170 LYS A C 1
ATOM 1357 O O . LYS A 1 170 ? 20.325 19.783 -28.525 1.00 95.81 170 LYS A O 1
ATOM 1362 N N . ASP A 1 171 ? 19.082 18.616 -30.004 1.00 95.62 171 ASP A N 1
ATOM 1363 C CA . ASP A 1 171 ? 17.863 18.460 -29.204 1.00 95.62 171 ASP A CA 1
ATOM 1364 C C . ASP A 1 171 ? 17.503 17.002 -28.866 1.00 95.62 171 ASP A C 1
ATOM 1366 O O . ASP A 1 171 ? 16.474 16.766 -28.232 1.00 95.62 171 ASP A O 1
ATOM 1370 N N . ARG A 1 172 ? 18.298 16.019 -29.312 1.00 96.88 172 ARG A N 1
ATOM 1371 C CA . ARG A 1 172 ? 17.998 14.590 -29.135 1.00 96.88 172 ARG A CA 1
ATOM 1372 C C . ARG A 1 172 ? 19.199 13.686 -29.387 1.00 96.88 172 ARG A C 1
ATOM 1374 O O . ARG A 1 172 ? 20.137 14.065 -30.084 1.00 96.88 172 ARG A O 1
ATOM 1381 N N . PHE A 1 173 ? 19.087 12.439 -28.948 1.00 98.12 173 PHE A N 1
ATOM 1382 C CA . PHE A 1 173 ? 19.900 11.313 -29.403 1.00 98.12 173 PHE A CA 1
ATOM 1383 C C . PHE A 1 173 ? 19.081 10.439 -30.347 1.00 98.12 173 PHE A C 1
ATOM 1385 O O . PHE A 1 173 ? 17.880 10.249 -30.150 1.00 98.12 173 PHE A O 1
ATOM 1392 N N . THR A 1 174 ? 19.714 9.878 -31.378 1.00 97.38 174 THR A N 1
ATOM 1393 C CA . THR A 1 174 ? 19.060 8.907 -32.260 1.00 97.38 174 THR A CA 1
ATOM 1394 C C . THR A 1 174 ? 19.978 7.751 -32.626 1.00 97.38 174 THR A C 1
ATOM 1396 O O . THR A 1 174 ? 21.152 7.939 -32.936 1.00 97.38 174 THR A O 1
ATOM 1399 N N . PHE A 1 175 ? 19.440 6.534 -32.612 1.00 96.62 175 PHE A N 1
ATOM 1400 C CA . PHE A 1 175 ? 20.189 5.325 -32.946 1.00 96.62 175 PHE A CA 1
ATOM 1401 C C . PHE A 1 175 ? 19.278 4.258 -33.550 1.00 96.62 175 PHE A C 1
ATOM 1403 O O . PHE A 1 175 ? 18.062 4.289 -33.376 1.00 96.62 175 PHE A O 1
ATOM 1410 N N . ALA A 1 176 ? 19.878 3.307 -34.271 1.00 94.50 176 ALA A N 1
ATOM 1411 C CA . ALA A 1 176 ? 19.178 2.157 -34.835 1.00 94.50 176 ALA A CA 1
ATOM 1412 C C . ALA A 1 176 ? 19.731 0.850 -34.254 1.00 94.50 176 ALA A C 1
ATOM 1414 O O . ALA A 1 176 ? 20.858 0.445 -34.572 1.00 94.50 176 ALA A O 1
ATOM 1415 N N . ASN A 1 177 ? 18.928 0.174 -33.433 1.00 94.94 177 ASN A N 1
ATOM 1416 C CA . ASN A 1 177 ? 19.292 -1.067 -32.752 1.00 94.94 177 ASN A CA 1
ATOM 1417 C C . ASN A 1 177 ? 18.084 -2.014 -32.739 1.00 94.94 177 ASN A C 1
ATOM 1419 O O . ASN A 1 177 ? 17.113 -1.752 -32.041 1.00 94.94 177 ASN A O 1
ATOM 1423 N N . ALA A 1 178 ? 18.137 -3.095 -33.524 1.00 95.00 178 ALA A N 1
ATOM 1424 C CA . ALA A 1 178 ? 17.013 -4.020 -33.648 1.00 95.00 178 ALA A CA 1
ATOM 1425 C C . ALA A 1 178 ? 16.806 -4.849 -32.389 1.00 95.00 178 ALA A C 1
ATOM 1427 O O . ALA A 1 178 ? 15.659 -5.108 -32.052 1.00 95.00 178 ALA A O 1
ATOM 1428 N N . ARG A 1 179 ? 17.886 -5.206 -31.680 1.00 96.00 179 ARG A N 1
ATOM 1429 C CA . ARG A 1 179 ? 17.801 -5.933 -30.409 1.00 96.00 179 ARG A CA 1
ATOM 1430 C C . ARG A 1 179 ? 16.952 -5.164 -29.397 1.00 96.00 179 ARG A C 1
ATOM 1432 O O . ARG A 1 179 ? 15.938 -5.663 -28.936 1.00 96.00 179 ARG A O 1
ATOM 1439 N N . ILE A 1 180 ? 17.338 -3.914 -29.126 1.00 97.12 180 ILE A N 1
ATOM 1440 C CA . ILE A 1 180 ? 16.611 -3.048 -28.187 1.00 97.12 180 ILE A CA 1
ATOM 1441 C C . ILE A 1 180 ? 15.203 -2.757 -28.709 1.00 97.12 180 ILE A C 1
ATOM 1443 O O . ILE A 1 180 ? 14.249 -2.864 -27.955 1.00 97.12 180 ILE A O 1
ATOM 1447 N N . TYR A 1 181 ? 15.054 -2.419 -29.993 1.00 96.44 181 TYR A N 1
ATOM 1448 C CA . TYR A 1 181 ? 13.747 -2.067 -30.547 1.00 96.44 181 TYR A CA 1
ATOM 1449 C C . TYR A 1 181 ? 12.732 -3.212 -30.450 1.00 96.44 181 TYR A C 1
ATOM 1451 O O . TYR A 1 181 ? 11.608 -2.968 -30.027 1.00 96.44 181 TYR A O 1
ATOM 1459 N N . ARG A 1 182 ? 13.116 -4.442 -30.820 1.00 95.50 182 ARG A N 1
ATOM 1460 C CA . ARG A 1 182 ? 12.230 -5.613 -30.721 1.00 95.50 182 ARG A CA 1
ATOM 1461 C C . ARG A 1 182 ? 11.928 -5.964 -29.277 1.00 95.50 182 ARG A C 1
ATOM 1463 O O . ARG A 1 182 ? 10.778 -6.176 -28.947 1.00 95.50 182 ARG A O 1
ATOM 1470 N N . HIS A 1 183 ? 12.928 -5.898 -28.404 1.00 97.31 183 HIS A N 1
ATOM 1471 C CA . HIS A 1 183 ? 12.693 -6.125 -26.983 1.00 97.31 183 HIS A CA 1
ATOM 1472 C C . HIS A 1 183 ? 11.713 -5.102 -26.387 1.00 97.31 183 HIS A C 1
ATOM 1474 O O . HIS A 1 183 ? 10.826 -5.447 -25.621 1.00 97.31 183 HIS A O 1
ATOM 1480 N N . MET A 1 184 ? 11.807 -3.829 -26.777 1.00 96.88 184 MET A N 1
ATOM 1481 C CA . MET A 1 184 ? 10.826 -2.815 -26.373 1.00 96.88 184 MET A CA 1
ATOM 1482 C C . MET A 1 184 ? 9.437 -3.044 -26.985 1.00 96.88 184 MET A C 1
ATOM 1484 O O . MET A 1 184 ? 8.438 -2.710 -26.354 1.00 96.88 184 MET A O 1
ATOM 1488 N N . GLU A 1 185 ? 9.364 -3.599 -28.196 1.00 95.31 185 GLU A N 1
ATOM 1489 C CA . GLU A 1 185 ? 8.111 -4.058 -28.808 1.00 95.31 185 GLU A CA 1
ATOM 1490 C C . GLU A 1 185 ? 7.497 -5.217 -28.013 1.00 95.31 185 GLU A C 1
ATOM 1492 O O . GLU A 1 185 ? 6.307 -5.153 -27.717 1.00 95.31 185 GLU A O 1
ATOM 1497 N N . ASP A 1 186 ? 8.302 -6.188 -27.576 1.00 96.56 186 ASP A N 1
ATOM 1498 C CA . ASP A 1 186 ? 7.872 -7.308 -26.727 1.00 96.56 186 ASP A CA 1
ATOM 1499 C C . ASP A 1 186 ? 7.395 -6.827 -25.344 1.00 96.56 186 ASP A C 1
ATOM 1501 O O . ASP A 1 186 ? 6.458 -7.380 -24.773 1.00 96.56 186 ASP A O 1
ATOM 1505 N N . LEU A 1 187 ? 7.975 -5.735 -24.831 1.00 96.75 187 LEU A N 1
ATOM 1506 C CA . LEU A 1 187 ? 7.496 -5.025 -23.636 1.00 96.75 187 LEU A CA 1
ATOM 1507 C C . LEU A 1 187 ? 6.240 -4.162 -23.889 1.00 96.75 187 LEU A C 1
ATOM 1509 O O . LEU A 1 187 ? 5.770 -3.485 -22.974 1.00 96.75 187 LEU A O 1
ATOM 1513 N N . GLY A 1 188 ? 5.707 -4.147 -25.114 1.00 95.88 188 GLY A N 1
ATOM 1514 C CA . GLY A 1 188 ? 4.477 -3.445 -25.485 1.00 95.88 188 GLY A CA 1
ATOM 1515 C C . GLY A 1 188 ? 4.635 -1.946 -25.760 1.00 95.88 188 GLY A C 1
ATOM 1516 O O . GLY A 1 188 ? 3.640 -1.233 -25.830 1.00 95.88 188 GLY A O 1
ATOM 1517 N N . LEU A 1 189 ? 5.858 -1.431 -25.932 1.00 95.06 189 LEU A N 1
ATOM 1518 C CA . LEU A 1 189 ? 6.121 0.013 -26.068 1.00 95.06 189 LEU A CA 1
ATOM 1519 C C . LEU A 1 189 ? 6.054 0.532 -27.515 1.00 95.06 189 LEU A C 1
ATOM 1521 O O . LEU A 1 189 ? 6.210 1.736 -27.755 1.00 95.06 189 LEU A O 1
ATOM 1525 N N . LYS A 1 190 ? 5.829 -0.347 -28.497 1.00 93.12 190 LYS A N 1
ATOM 1526 C CA . LYS A 1 190 ? 5.734 0.041 -29.908 1.00 93.12 190 LYS A CA 1
ATOM 1527 C C . LYS A 1 190 ? 4.392 0.704 -30.200 1.00 93.12 190 LYS A C 1
ATOM 1529 O O . LYS A 1 190 ? 3.335 0.150 -29.938 1.00 93.12 190 LYS A O 1
ATOM 1534 N N . GLY A 1 191 ? 4.444 1.874 -30.834 1.00 89.62 191 GLY A N 1
ATOM 1535 C CA . GLY A 1 191 ? 3.240 2.597 -31.253 1.00 89.62 191 GLY A CA 1
ATOM 1536 C C . GLY A 1 191 ? 2.514 3.332 -30.126 1.00 89.62 191 GLY A C 1
ATOM 1537 O O . GLY A 1 191 ? 1.499 3.955 -30.411 1.00 89.62 191 GLY A O 1
ATOM 1538 N N . ILE A 1 192 ? 3.063 3.313 -28.909 1.00 92.25 192 ILE A N 1
ATOM 1539 C CA . ILE A 1 192 ? 2.503 3.967 -27.727 1.00 92.25 192 ILE A CA 1
ATOM 1540 C C . ILE A 1 192 ? 2.815 5.464 -27.736 1.00 92.25 192 ILE A C 1
ATOM 1542 O O . ILE A 1 192 ? 3.974 5.878 -27.856 1.00 92.25 192 ILE A O 1
ATOM 1546 N N . TYR A 1 193 ? 1.777 6.285 -27.588 1.00 90.44 193 TYR A N 1
ATOM 1547 C CA . TYR A 1 193 ? 1.899 7.739 -27.492 1.00 90.44 193 TYR A CA 1
ATOM 1548 C C . TYR A 1 193 ? 1.989 8.220 -26.039 1.00 90.44 193 TYR A C 1
ATOM 1550 O O . TYR A 1 193 ? 1.717 7.482 -25.099 1.00 90.44 193 TYR A O 1
ATOM 1558 N N . ALA A 1 194 ? 2.343 9.494 -25.829 1.00 89.00 194 ALA A N 1
ATOM 1559 C CA . ALA A 1 194 ? 2.555 10.062 -24.492 1.00 89.00 194 ALA A CA 1
ATOM 1560 C C . ALA A 1 194 ? 1.369 9.863 -23.522 1.00 89.00 194 ALA A C 1
ATOM 1562 O O . ALA A 1 194 ? 1.589 9.603 -22.343 1.00 89.00 194 ALA A O 1
ATOM 1563 N N . ALA A 1 195 ? 0.128 9.951 -24.015 1.00 91.94 195 ALA A N 1
ATOM 1564 C CA . ALA A 1 195 ? -1.088 9.759 -23.217 1.00 91.94 195 ALA A CA 1
ATOM 1565 C C . ALA A 1 195 ? -1.430 8.280 -22.931 1.00 91.94 195 ALA A C 1
ATOM 1567 O O . ALA A 1 195 ? -2.344 8.009 -22.161 1.00 91.94 195 ALA A O 1
ATOM 1568 N N . GLU A 1 196 ? -0.693 7.342 -23.524 1.00 94.75 196 GLU A N 1
ATOM 1569 C CA . GLU A 1 196 ? -0.898 5.890 -23.417 1.00 94.75 196 GLU A CA 1
ATOM 1570 C C . GLU A 1 196 ? 0.311 5.184 -22.792 1.00 94.75 196 GLU A C 1
ATOM 1572 O O . GLU A 1 196 ? 0.287 3.973 -22.604 1.00 94.75 196 GLU A O 1
ATOM 1577 N N . LYS A 1 197 ? 1.390 5.921 -22.485 1.00 95.31 197 LYS A N 1
ATOM 1578 C CA . LYS A 1 197 ? 2.590 5.362 -21.852 1.00 95.31 197 LYS A CA 1
ATOM 1579 C C . LYS A 1 197 ? 2.229 4.640 -20.551 1.00 95.31 197 LYS A C 1
ATOM 1581 O O . LYS A 1 197 ? 1.348 5.089 -19.817 1.00 95.31 197 LYS A O 1
ATOM 1586 N N . PHE A 1 198 ? 2.969 3.577 -20.266 1.00 97.88 198 PHE A N 1
ATOM 1587 C CA . PHE A 1 198 ? 2.870 2.746 -19.070 1.00 97.88 198 PHE A CA 1
ATOM 1588 C C . PHE A 1 198 ? 4.250 2.167 -18.736 1.00 97.88 198 PHE A C 1
ATOM 1590 O O . PHE A 1 198 ? 5.154 2.178 -19.578 1.00 97.88 198 PHE A O 1
ATOM 1597 N N . VAL A 1 199 ? 4.428 1.678 -17.514 1.00 98.38 199 VAL A N 1
ATOM 1598 C CA . VAL A 1 199 ? 5.644 0.970 -17.096 1.00 98.38 199 VAL A CA 1
ATOM 1599 C C . VAL A 1 199 ? 5.502 -0.523 -17.429 1.00 98.38 199 VAL A C 1
ATOM 1601 O O . VAL A 1 199 ? 4.495 -1.126 -17.058 1.00 98.38 199 VAL A O 1
ATOM 1604 N N . PRO A 1 200 ? 6.490 -1.163 -18.085 1.00 97.94 200 PRO A N 1
ATOM 1605 C CA . PRO A 1 200 ? 6.448 -2.603 -18.341 1.00 97.94 200 PRO A CA 1
ATOM 1606 C C . PRO A 1 200 ? 6.312 -3.447 -17.063 1.00 97.94 200 PRO A C 1
ATOM 1608 O O . PRO A 1 200 ? 6.995 -3.191 -16.072 1.00 97.94 200 PRO A O 1
ATOM 1611 N N . GLY A 1 201 ? 5.481 -4.496 -17.118 1.00 96.31 201 GLY A N 1
ATOM 1612 C CA . GLY A 1 201 ? 5.057 -5.287 -15.952 1.00 96.31 201 GLY A CA 1
ATOM 1613 C C . GLY A 1 201 ? 6.192 -5.819 -15.070 1.00 96.31 201 GLY A C 1
ATOM 1614 O O . GLY A 1 201 ? 6.124 -5.685 -13.852 1.00 96.31 201 GLY A O 1
ATOM 1615 N N . PHE A 1 202 ? 7.276 -6.314 -15.681 1.00 96.25 202 PHE A N 1
ATOM 1616 C CA . PHE A 1 202 ? 8.410 -6.903 -14.954 1.00 96.25 202 PHE A CA 1
ATOM 1617 C C . PHE A 1 202 ? 9.064 -5.942 -13.946 1.00 96.25 202 PHE A C 1
ATOM 1619 O O . PHE A 1 202 ? 9.695 -6.384 -12.995 1.00 96.25 202 PHE A O 1
ATOM 1626 N N . VAL A 1 203 ? 8.927 -4.622 -14.134 1.00 97.94 203 VAL A N 1
ATOM 1627 C CA . VAL A 1 203 ? 9.497 -3.621 -13.220 1.00 97.94 203 VAL A CA 1
ATOM 1628 C C . VAL A 1 203 ? 8.825 -3.681 -11.846 1.00 97.94 203 VAL A C 1
ATOM 1630 O O . VAL A 1 203 ? 9.491 -3.464 -10.839 1.00 97.94 203 VAL A O 1
ATOM 1633 N N . PHE A 1 204 ? 7.527 -3.994 -11.786 1.00 96.56 204 PHE A N 1
ATOM 1634 C CA . PHE A 1 204 ? 6.780 -4.089 -10.524 1.00 96.56 204 PHE A CA 1
ATOM 1635 C C . PHE A 1 204 ? 7.127 -5.333 -9.707 1.00 96.56 204 PHE A C 1
ATOM 1637 O O . PHE A 1 204 ? 6.714 -5.433 -8.556 1.00 96.56 204 PHE A O 1
ATOM 1644 N N . GLU A 1 205 ? 7.874 -6.264 -10.294 1.00 95.19 205 GLU A N 1
ATOM 1645 C CA . GLU A 1 205 ? 8.355 -7.475 -9.638 1.00 95.19 205 GLU A CA 1
ATOM 1646 C C . GLU A 1 205 ? 9.774 -7.299 -9.084 1.00 95.19 205 GLU A C 1
ATOM 1648 O O . GLU A 1 205 ? 10.259 -8.184 -8.386 1.00 95.19 205 GLU A O 1
ATOM 1653 N N . LEU A 1 206 ? 10.445 -6.179 -9.381 1.00 96.88 206 LEU A N 1
ATOM 1654 C CA . LEU A 1 206 ? 11.809 -5.916 -8.929 1.00 96.88 206 LEU A CA 1
ATOM 1655 C C . LEU A 1 206 ? 11.845 -5.410 -7.478 1.00 96.88 206 LEU A C 1
ATOM 1657 O O . LEU A 1 206 ? 10.920 -4.713 -7.050 1.00 96.88 206 LEU A O 1
ATOM 1661 N N . PRO A 1 207 ? 12.952 -5.648 -6.750 1.00 96.50 207 PRO A N 1
ATOM 1662 C CA . PRO A 1 207 ? 13.186 -5.000 -5.468 1.00 96.50 207 PRO A CA 1
ATOM 1663 C C . PRO A 1 207 ? 13.153 -3.469 -5.592 1.00 96.50 207 PRO A C 1
ATOM 1665 O O . PRO A 1 207 ? 13.605 -2.895 -6.591 1.00 96.50 207 PRO A O 1
ATOM 1668 N N . GLY A 1 208 ? 12.698 -2.782 -4.543 1.00 96.69 208 GLY A N 1
ATOM 1669 C CA . GLY A 1 208 ? 12.603 -1.319 -4.492 1.00 96.69 208 GLY A CA 1
ATOM 1670 C C . GLY A 1 208 ? 13.930 -0.602 -4.785 1.00 96.69 208 GLY A C 1
ATOM 1671 O O . GLY A 1 208 ? 13.951 0.464 -5.411 1.00 96.69 208 GLY A O 1
ATOM 1672 N N . SER A 1 209 ? 15.057 -1.224 -4.422 1.00 95.50 209 SER A N 1
ATOM 1673 C CA . SER A 1 209 ? 16.406 -0.747 -4.753 1.00 95.50 209 SER A CA 1
ATOM 1674 C C . SER A 1 209 ? 16.648 -0.667 -6.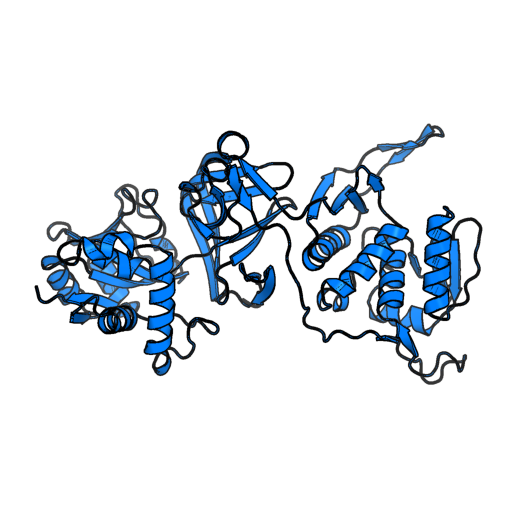265 1.00 95.50 209 SER A C 1
ATOM 1676 O O . SER A 1 209 ? 17.212 0.314 -6.742 1.00 95.50 209 SER A O 1
ATOM 1678 N N . GLN A 1 210 ? 16.156 -1.636 -7.042 1.00 97.06 210 GLN A N 1
ATOM 1679 C CA . GLN A 1 210 ? 16.277 -1.632 -8.500 1.00 97.06 210 GLN A CA 1
ATOM 1680 C C . GLN A 1 210 ? 15.240 -0.719 -9.156 1.00 97.06 210 GLN A C 1
ATOM 1682 O O . GLN A 1 210 ? 15.580 0.020 -10.081 1.00 97.06 210 GLN A O 1
ATOM 1687 N N . ILE A 1 211 ? 14.004 -0.686 -8.640 1.00 98.25 211 ILE A N 1
ATOM 1688 C CA . ILE A 1 211 ? 12.964 0.259 -9.092 1.00 98.25 211 ILE A CA 1
ATOM 1689 C C . ILE A 1 211 ? 13.480 1.705 -9.037 1.00 98.25 211 ILE A C 1
ATOM 1691 O O . ILE A 1 211 ? 13.202 2.503 -9.940 1.00 98.25 211 ILE A O 1
ATOM 1695 N N . THR A 1 212 ? 14.288 2.034 -8.024 1.00 97.31 212 THR A N 1
ATOM 1696 C CA . THR A 1 212 ? 14.920 3.353 -7.880 1.00 97.31 212 THR A CA 1
ATOM 1697 C C . THR A 1 212 ? 15.707 3.763 -9.127 1.00 97.31 212 THR A C 1
ATOM 1699 O O . THR A 1 212 ? 15.604 4.916 -9.543 1.00 97.31 212 THR A O 1
ATOM 1702 N N . HIS A 1 213 ? 16.402 2.842 -9.800 1.00 97.94 213 HIS A N 1
ATOM 1703 C CA . HIS A 1 213 ? 17.120 3.158 -11.038 1.00 97.94 213 HIS A CA 1
ATOM 1704 C C . HIS A 1 213 ? 16.171 3.577 -12.167 1.00 97.94 213 HIS A C 1
ATOM 1706 O O . HIS A 1 213 ? 16.443 4.541 -12.878 1.00 97.94 213 HIS A O 1
ATOM 1712 N N . LEU A 1 214 ? 15.001 2.947 -12.312 1.00 98.12 214 LEU A N 1
ATOM 1713 C CA . LEU A 1 214 ? 14.030 3.416 -13.305 1.00 98.12 214 LEU A CA 1
ATOM 1714 C C . LEU A 1 214 ? 13.532 4.828 -12.971 1.00 98.12 214 LEU A C 1
ATOM 1716 O O . LEU A 1 214 ? 13.462 5.685 -13.857 1.00 98.12 214 LEU A O 1
ATOM 1720 N N . LEU A 1 215 ? 13.235 5.095 -11.695 1.00 97.62 215 LEU A N 1
ATOM 1721 C CA . LEU A 1 215 ? 12.800 6.416 -11.231 1.00 97.62 215 LEU A CA 1
ATOM 1722 C C . LEU A 1 215 ? 13.875 7.490 -11.461 1.00 97.62 215 LEU A C 1
ATOM 1724 O O . LEU A 1 215 ? 13.546 8.608 -11.859 1.00 97.62 215 LEU A O 1
ATOM 1728 N N . GLU A 1 216 ? 15.153 7.163 -11.263 1.00 95.88 216 GLU A N 1
ATOM 1729 C CA . GLU A 1 216 ? 16.287 8.045 -11.561 1.00 95.88 216 GLU A CA 1
ATOM 1730 C C . GLU A 1 216 ? 16.375 8.386 -13.048 1.00 95.88 216 GLU A C 1
ATOM 1732 O O . GLU A 1 216 ? 16.510 9.563 -13.391 1.00 95.88 216 GLU A O 1
ATOM 1737 N N . GLY A 1 217 ? 16.253 7.377 -13.918 1.00 95.94 217 GLY A N 1
ATOM 1738 C CA . GLY A 1 217 ? 16.248 7.567 -15.367 1.00 95.94 217 GLY A CA 1
ATOM 1739 C C . GLY A 1 217 ? 15.077 8.422 -15.833 1.00 95.94 217 GLY A C 1
ATOM 1740 O O . GLY A 1 217 ? 15.253 9.341 -16.631 1.00 95.94 217 GLY A O 1
ATOM 1741 N N . HIS A 1 218 ? 13.889 8.180 -15.276 1.00 96.06 218 HIS A N 1
ATOM 1742 C CA . HIS A 1 218 ? 12.708 8.978 -15.585 1.00 96.06 218 HIS A CA 1
ATOM 1743 C C . HIS A 1 218 ? 12.878 10.433 -15.140 1.00 96.06 218 HIS A C 1
ATOM 1745 O O . HIS A 1 218 ? 12.655 11.349 -15.928 1.00 96.06 218 HIS A O 1
ATOM 1751 N N . ARG A 1 219 ? 13.364 10.652 -13.909 1.00 94.00 219 ARG A N 1
ATOM 1752 C CA . ARG A 1 219 ? 13.652 11.982 -13.348 1.00 94.00 219 ARG A CA 1
ATOM 1753 C C . ARG A 1 219 ? 14.690 12.762 -14.156 1.00 94.00 219 ARG A C 1
ATOM 1755 O O . ARG A 1 219 ? 14.661 13.994 -14.153 1.00 94.00 219 ARG A O 1
ATOM 1762 N N . ALA A 1 220 ? 15.642 12.072 -14.782 1.00 92.12 220 ALA A N 1
ATOM 1763 C CA . ALA A 1 220 ? 16.674 12.716 -15.585 1.00 92.12 220 ALA A CA 1
ATOM 1764 C C . ALA A 1 220 ? 16.091 13.392 -16.834 1.00 92.12 220 ALA A C 1
ATOM 1766 O O . ALA A 1 220 ? 16.575 14.462 -17.198 1.00 92.12 220 ALA A O 1
ATOM 1767 N N . GLY A 1 221 ? 15.051 12.809 -17.440 1.00 85.44 221 GLY A N 1
ATOM 1768 C CA . GLY A 1 221 ? 14.369 13.370 -18.611 1.00 85.44 221 GLY A CA 1
ATOM 1769 C C . GLY A 1 221 ? 13.226 14.295 -18.243 1.00 85.44 221 GLY A C 1
ATOM 1770 O O . GLY A 1 221 ? 13.201 15.441 -18.679 1.00 85.44 221 GLY A O 1
ATOM 1771 N N . ASP A 1 222 ? 12.326 13.818 -17.384 1.00 79.19 222 ASP A N 1
ATOM 1772 C CA . ASP A 1 222 ? 11.055 14.476 -17.112 1.00 79.19 222 ASP A CA 1
ATOM 1773 C C . ASP A 1 222 ? 10.832 14.775 -15.619 1.00 79.19 222 ASP A C 1
ATOM 1775 O O . ASP A 1 222 ? 11.236 14.062 -14.691 1.00 79.19 222 ASP A O 1
ATOM 1779 N N . GLY A 1 223 ? 10.134 15.882 -15.389 1.00 73.56 223 GLY A N 1
ATOM 1780 C CA . GLY A 1 223 ? 9.712 16.347 -14.085 1.00 73.56 223 GLY A CA 1
ATOM 1781 C C . GLY A 1 223 ? 10.417 17.608 -13.594 1.00 73.56 223 GLY A C 1
ATOM 1782 O O . GLY A 1 223 ? 11.457 18.062 -14.073 1.00 73.56 223 GLY A O 1
ATOM 1783 N N . SER A 1 224 ? 9.795 18.201 -12.584 1.00 84.69 224 SER A N 1
ATOM 1784 C CA . SER A 1 224 ? 10.240 19.420 -11.926 1.00 84.69 224 SER A CA 1
ATOM 1785 C C . SER A 1 224 ? 10.794 19.077 -10.551 1.00 84.69 224 SER A C 1
ATOM 1787 O O . SER A 1 224 ? 10.093 18.483 -9.726 1.00 84.69 224 SER A O 1
ATOM 1789 N N . PHE A 1 225 ? 12.051 19.445 -10.300 1.00 85.25 225 PHE A N 1
ATOM 1790 C CA . PHE A 1 225 ? 12.659 19.344 -8.979 1.00 85.25 225 PHE A CA 1
ATOM 1791 C C . PHE A 1 225 ? 12.650 20.713 -8.305 1.00 85.25 225 PHE A C 1
ATOM 1793 O O . PHE A 1 225 ? 13.329 21.637 -8.750 1.00 85.25 225 PHE A O 1
ATOM 1800 N N . GLN A 1 226 ? 11.863 20.855 -7.243 1.00 82.88 226 GLN A N 1
ATOM 1801 C CA . GLN A 1 226 ? 11.735 22.101 -6.490 1.00 82.88 226 GLN A CA 1
ATOM 1802 C C . GLN A 1 226 ? 11.665 21.784 -5.000 1.00 82.88 226 GLN A C 1
ATOM 1804 O O . GLN A 1 226 ? 10.960 20.864 -4.592 1.00 82.88 226 GLN A O 1
ATOM 1809 N N . ASN A 1 227 ? 12.387 22.547 -4.175 1.00 81.25 227 ASN A N 1
ATOM 1810 C CA . ASN A 1 227 ? 12.364 22.426 -2.710 1.00 81.25 227 ASN A CA 1
ATOM 1811 C C . ASN A 1 227 ? 12.636 20.998 -2.186 1.00 81.25 227 ASN A C 1
ATOM 1813 O O . ASN A 1 227 ? 12.039 20.565 -1.202 1.00 81.25 227 ASN A O 1
ATOM 1817 N N . GLY A 1 228 ? 13.522 20.250 -2.854 1.00 80.69 228 GLY A N 1
ATOM 1818 C CA . GLY A 1 228 ? 13.847 18.869 -2.476 1.00 80.69 228 GLY A CA 1
ATOM 1819 C C . GLY A 1 228 ? 12.779 17.835 -2.850 1.00 80.69 228 GLY A C 1
ATOM 1820 O O . GLY A 1 228 ? 12.837 16.713 -2.362 1.00 80.69 228 GLY A O 1
ATOM 1821 N N . GLN A 1 229 ? 11.800 18.210 -3.676 1.00 87.69 229 GLN A N 1
ATOM 1822 C CA . GLN A 1 229 ? 10.700 17.362 -4.120 1.00 87.69 229 GLN A CA 1
ATOM 1823 C C . GLN A 1 229 ? 10.752 17.201 -5.641 1.00 87.69 229 GLN A C 1
ATOM 1825 O O . GLN A 1 229 ? 10.862 18.189 -6.370 1.00 87.69 229 GLN A O 1
ATOM 1830 N N . TRP A 1 230 ? 10.609 15.970 -6.125 1.00 93.19 230 TRP A N 1
ATOM 1831 C CA . TRP A 1 230 ? 10.439 15.695 -7.551 1.00 93.19 230 TRP A CA 1
ATOM 1832 C C . TRP A 1 230 ? 8.953 15.556 -7.884 1.00 93.19 230 TRP A C 1
ATOM 1834 O O . TRP A 1 230 ? 8.203 14.896 -7.164 1.00 93.19 230 TRP A O 1
ATOM 1844 N N . THR A 1 231 ? 8.517 16.208 -8.959 1.00 94.31 231 THR A N 1
ATOM 1845 C CA . THR A 1 231 ? 7.153 16.101 -9.483 1.00 94.31 231 THR A CA 1
ATOM 1846 C C . THR A 1 231 ? 7.196 15.722 -10.954 1.00 94.31 231 THR A C 1
ATOM 1848 O O . THR A 1 231 ? 7.731 16.482 -11.758 1.00 94.31 231 THR A O 1
ATOM 1851 N N . HIS A 1 232 ? 6.614 14.578 -11.292 1.00 93.06 232 HIS A N 1
ATOM 1852 C CA . HIS A 1 232 ? 6.371 14.133 -12.660 1.00 93.06 232 HIS A CA 1
ATOM 1853 C C . HIS A 1 232 ? 4.984 14.599 -13.119 1.00 93.06 232 HIS A C 1
ATOM 1855 O O . HIS A 1 232 ? 4.039 14.606 -12.320 1.00 93.06 232 HIS A O 1
ATOM 1861 N N . TYR A 1 233 ? 4.870 14.990 -14.388 1.00 93.50 233 TYR A N 1
ATOM 1862 C CA . TYR A 1 233 ? 3.616 15.403 -15.008 1.00 93.50 233 TYR A CA 1
ATOM 1863 C C . TYR A 1 233 ? 3.342 14.541 -16.233 1.00 93.50 233 TYR A C 1
ATOM 1865 O O . TYR A 1 233 ? 4.204 14.389 -17.089 1.00 93.50 233 TYR A O 1
ATOM 1873 N N . THR A 1 234 ? 2.128 14.014 -16.357 1.00 94.19 234 THR A N 1
ATOM 1874 C CA . THR A 1 234 ? 1.757 13.200 -17.517 1.00 94.19 234 THR A CA 1
ATOM 1875 C C . THR A 1 234 ? 0.292 13.359 -17.894 1.00 94.19 234 THR A C 1
ATOM 1877 O O . THR A 1 234 ? -0.574 13.606 -17.051 1.00 94.19 234 THR A O 1
ATOM 1880 N N . ALA A 1 235 ? 0.017 13.204 -19.188 1.00 93.38 235 ALA A N 1
ATOM 1881 C CA . ALA A 1 235 ? -1.334 13.042 -19.709 1.00 93.38 235 ALA A CA 1
ATOM 1882 C C . ALA A 1 235 ? -1.839 11.596 -19.557 1.00 93.38 235 ALA A C 1
ATOM 1884 O O . ALA A 1 235 ? -3.054 11.387 -19.529 1.00 93.38 235 ALA A O 1
ATOM 1885 N N . SER A 1 236 ? -0.933 10.615 -19.434 1.00 95.25 236 SER A N 1
ATOM 1886 C CA . SER A 1 236 ? -1.283 9.200 -19.306 1.00 95.25 236 SER A CA 1
ATOM 1887 C C . SER A 1 236 ? -1.839 8.890 -17.913 1.00 95.25 236 SER A C 1
ATOM 1889 O O . SER A 1 236 ? -1.147 9.106 -16.914 1.00 95.25 236 SER A O 1
ATOM 1891 N N . PRO A 1 237 ? -3.080 8.378 -17.812 1.00 95.00 237 PRO A N 1
ATOM 1892 C CA . PRO A 1 237 ? -3.609 7.868 -16.555 1.00 95.00 237 PRO A CA 1
ATOM 1893 C C . PRO A 1 237 ? -2.780 6.704 -16.020 1.00 95.00 237 PRO A C 1
ATOM 1895 O O . PRO A 1 237 ? -2.436 6.711 -14.844 1.00 95.00 237 PRO A O 1
ATOM 1898 N N . GLN A 1 238 ? -2.422 5.753 -16.885 1.00 96.75 238 GLN A N 1
ATOM 1899 C CA . GLN A 1 238 ? -1.702 4.548 -16.486 1.00 96.75 238 GLN A CA 1
ATOM 1900 C C . GLN A 1 238 ? -0.284 4.872 -16.012 1.00 96.75 238 GLN A C 1
ATOM 1902 O O . GLN A 1 238 ? 0.091 4.458 -14.925 1.00 96.75 238 GLN A O 1
ATOM 1907 N N . LEU A 1 239 ? 0.461 5.717 -16.736 1.00 97.19 239 LEU A N 1
ATOM 1908 C CA . LEU A 1 239 ? 1.796 6.124 -16.287 1.00 97.19 239 LEU A CA 1
ATOM 1909 C C . LEU A 1 239 ? 1.745 6.844 -14.934 1.00 97.19 239 LEU A C 1
ATOM 1911 O O . LEU A 1 239 ? 2.631 6.655 -14.113 1.00 97.19 239 LEU A O 1
ATOM 1915 N N . ALA A 1 240 ? 0.724 7.668 -14.676 1.00 96.69 240 ALA A N 1
ATOM 1916 C CA . ALA A 1 240 ? 0.605 8.349 -13.388 1.00 96.69 240 ALA A CA 1
ATOM 1917 C C . ALA A 1 240 ? 0.411 7.358 -12.225 1.00 96.69 240 ALA A C 1
ATOM 1919 O O . ALA A 1 240 ? 1.039 7.505 -11.175 1.00 96.69 240 ALA A O 1
ATOM 1920 N N . GLU A 1 241 ? -0.435 6.348 -12.432 1.00 96.44 241 GLU A N 1
ATOM 1921 C CA . GLU A 1 241 ? -0.673 5.251 -11.489 1.00 96.44 241 GLU A CA 1
ATOM 1922 C C . GLU A 1 241 ? 0.595 4.422 -11.262 1.00 96.44 241 GLU A C 1
ATOM 1924 O O . GLU A 1 241 ? 1.027 4.233 -10.122 1.00 96.44 241 GLU A O 1
ATOM 1929 N N . ASP A 1 242 ? 1.248 4.028 -12.353 1.00 98.19 242 ASP A N 1
ATOM 1930 C CA . ASP A 1 242 ? 2.484 3.255 -12.349 1.00 98.19 242 ASP A CA 1
ATOM 1931 C C . ASP A 1 242 ? 3.600 3.994 -11.606 1.00 98.19 242 ASP A C 1
ATOM 1933 O O . ASP A 1 242 ? 4.217 3.444 -10.698 1.00 98.19 242 ASP A O 1
ATOM 1937 N N . MET A 1 243 ? 3.826 5.273 -11.921 1.00 97.88 243 MET A N 1
ATOM 1938 C CA . MET A 1 243 ? 4.856 6.083 -11.270 1.00 97.88 243 MET A CA 1
ATOM 1939 C C . MET A 1 243 ? 4.562 6.292 -9.783 1.00 97.88 243 MET A C 1
ATOM 1941 O O . MET A 1 243 ? 5.489 6.288 -8.973 1.00 97.88 243 MET A O 1
ATOM 1945 N N . GLN A 1 244 ? 3.291 6.450 -9.391 1.00 97.06 244 GLN A N 1
ATOM 1946 C CA . GLN A 1 244 ? 2.935 6.506 -7.975 1.00 97.06 244 GLN A CA 1
ATOM 1947 C C . GLN A 1 244 ? 3.272 5.183 -7.275 1.00 97.06 244 GLN A C 1
ATOM 1949 O O . GLN A 1 244 ? 3.906 5.215 -6.217 1.00 97.06 244 GLN A O 1
ATOM 1954 N N . ARG A 1 245 ? 2.880 4.049 -7.869 1.00 97.50 245 ARG A N 1
ATOM 1955 C CA . ARG A 1 245 ? 3.164 2.709 -7.343 1.00 97.50 245 ARG A CA 1
ATOM 1956 C C . ARG A 1 245 ? 4.666 2.466 -7.225 1.00 97.50 245 ARG A C 1
ATOM 1958 O O . ARG A 1 245 ? 5.113 2.055 -6.165 1.00 97.50 245 ARG A O 1
ATOM 1965 N N . LEU A 1 246 ? 5.452 2.787 -8.252 1.00 98.25 246 LEU A N 1
ATOM 1966 C CA . LEU A 1 246 ? 6.905 2.617 -8.223 1.00 98.25 246 LEU A CA 1
ATOM 1967 C C . LEU A 1 246 ? 7.583 3.477 -7.156 1.00 98.25 246 LEU A C 1
ATOM 1969 O O . LEU A 1 246 ? 8.465 2.978 -6.469 1.00 98.25 246 LEU A O 1
ATOM 1973 N N . ILE A 1 247 ? 7.182 4.745 -6.984 1.00 97.38 247 ILE A N 1
ATOM 1974 C CA . ILE A 1 247 ? 7.740 5.580 -5.906 1.00 97.38 247 ILE A CA 1
ATOM 1975 C C . IL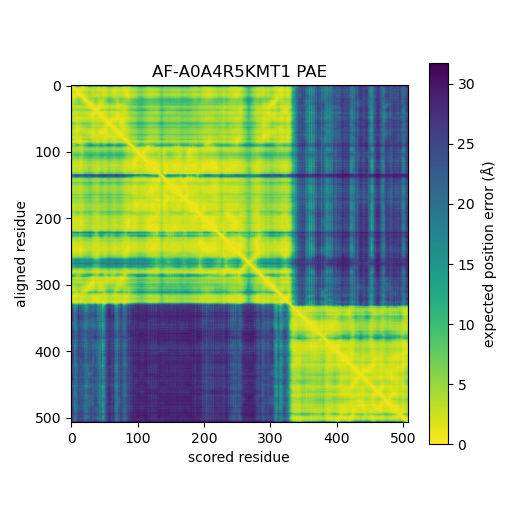E A 1 247 ? 7.449 4.940 -4.546 1.00 97.38 247 ILE A C 1
ATOM 1977 O O . ILE A 1 247 ? 8.349 4.884 -3.718 1.00 97.38 247 ILE A O 1
ATOM 1981 N N . PHE A 1 248 ? 6.228 4.439 -4.333 1.00 97.19 248 PHE A N 1
ATOM 1982 C CA . PHE A 1 248 ? 5.858 3.766 -3.088 1.00 97.19 248 PHE A CA 1
ATOM 1983 C C . PHE A 1 248 ? 6.666 2.479 -2.861 1.00 97.19 248 PHE A C 1
ATOM 1985 O O . PHE A 1 248 ? 7.274 2.334 -1.807 1.00 97.19 248 PHE A O 1
ATOM 1992 N N . LEU A 1 249 ? 6.754 1.596 -3.864 1.00 97.56 249 LEU A N 1
ATOM 1993 C CA . LEU A 1 249 ? 7.526 0.346 -3.788 1.00 97.56 249 LEU A CA 1
ATOM 1994 C C . LEU A 1 249 ? 9.038 0.581 -3.643 1.00 97.56 249 LEU A C 1
ATOM 1996 O O . LEU A 1 249 ? 9.728 -0.211 -3.016 1.00 97.56 249 LEU A O 1
ATOM 2000 N N . ALA A 1 250 ? 9.563 1.696 -4.154 1.00 96.94 250 ALA A N 1
ATOM 2001 C CA . ALA A 1 250 ? 10.944 2.124 -3.919 1.00 96.94 250 ALA A CA 1
ATOM 2002 C C . ALA A 1 250 ? 11.180 2.697 -2.502 1.00 96.94 250 ALA A C 1
ATOM 2004 O O . ALA A 1 250 ? 12.237 3.269 -2.240 1.00 96.94 250 ALA A O 1
ATOM 2005 N N . GLY A 1 251 ? 10.194 2.604 -1.603 1.00 95.69 251 GLY A N 1
ATOM 2006 C CA . GLY A 1 251 ? 10.251 3.144 -0.243 1.00 95.69 251 GLY A CA 1
ATOM 2007 C C . GLY A 1 251 ? 10.078 4.660 -0.161 1.00 95.69 251 GLY A C 1
ATOM 2008 O O . GLY A 1 251 ? 10.319 5.266 0.882 1.00 95.69 251 GLY A O 1
ATOM 2009 N N . GLY A 1 252 ? 9.658 5.300 -1.251 1.00 94.38 252 GLY A N 1
ATOM 2010 C CA . GLY A 1 252 ? 9.430 6.734 -1.326 1.00 94.38 252 GLY A CA 1
ATOM 2011 C C . GLY A 1 252 ? 8.026 7.132 -0.874 1.00 94.38 252 GLY A C 1
ATOM 2012 O O . GLY A 1 252 ? 7.017 6.522 -1.230 1.00 94.38 252 GLY A O 1
ATOM 2013 N N . LYS A 1 253 ? 7.932 8.257 -0.165 1.00 93.56 253 LYS A N 1
ATOM 2014 C CA . LYS A 1 253 ? 6.644 8.887 0.135 1.00 93.56 253 LYS A CA 1
ATOM 2015 C C . LYS A 1 253 ? 6.080 9.530 -1.131 1.00 93.56 253 LYS A C 1
ATOM 2017 O O . LYS A 1 253 ? 6.753 10.333 -1.782 1.00 93.56 253 LYS A O 1
ATOM 2022 N N . THR A 1 254 ? 4.821 9.253 -1.459 1.00 94.00 254 THR A N 1
ATOM 2023 C CA . THR A 1 254 ? 4.220 9.711 -2.719 1.00 94.00 254 THR A CA 1
ATOM 2024 C C . THR A 1 254 ? 2.835 10.322 -2.556 1.00 94.00 254 THR A C 1
ATOM 2026 O O . THR A 1 254 ? 2.119 10.078 -1.589 1.00 94.00 254 THR A O 1
ATOM 2029 N N . GLY A 1 255 ? 2.435 11.142 -3.524 1.00 93.19 255 GLY A N 1
ATOM 2030 C CA . GLY A 1 255 ? 1.059 11.601 -3.629 1.00 93.19 255 GLY A CA 1
ATOM 2031 C C . GLY A 1 255 ? 0.731 12.123 -5.015 1.00 93.19 255 GLY A C 1
ATOM 2032 O O . GLY A 1 255 ? 1.510 12.870 -5.610 1.00 93.19 255 GLY A O 1
ATOM 2033 N N . MET A 1 256 ? -0.474 11.824 -5.481 1.00 94.38 256 MET A N 1
ATOM 2034 C CA . MET A 1 256 ? -0.948 12.198 -6.810 1.00 94.38 256 MET A CA 1
ATOM 2035 C C . MET A 1 256 ? -2.036 13.278 -6.735 1.00 94.38 256 MET A C 1
ATOM 2037 O O . MET A 1 256 ? -2.659 13.488 -5.695 1.00 94.38 256 MET A O 1
ATOM 2041 N N . SER A 1 257 ? -2.208 14.043 -7.809 1.00 92.88 257 SER A N 1
ATOM 2042 C CA . SER A 1 257 ? -3.380 14.900 -8.029 1.00 92.88 257 SER A CA 1
ATOM 2043 C C . SER A 1 257 ? -3.606 15.116 -9.519 1.00 92.88 257 SER A C 1
ATOM 2045 O O . SER A 1 257 ? -2.641 15.151 -10.281 1.00 92.88 257 SER A O 1
ATOM 2047 N N . THR A 1 258 ? -4.857 15.339 -9.909 1.00 92.94 258 THR A N 1
ATOM 2048 C CA . THR A 1 258 ? -5.251 15.595 -11.299 1.00 92.94 258 THR A CA 1
ATOM 2049 C C . THR A 1 258 ? -5.766 17.020 -11.441 1.00 92.94 258 THR A C 1
ATOM 2051 O O . THR A 1 258 ? -6.474 17.521 -10.567 1.00 92.94 258 THR A O 1
ATOM 2054 N N . ARG A 1 259 ? -5.413 17.679 -12.542 1.00 89.56 259 ARG A N 1
ATOM 2055 C CA . ARG A 1 259 ? -5.922 18.995 -12.932 1.00 89.56 259 ARG A CA 1
ATOM 2056 C C . ARG A 1 259 ? -6.585 18.899 -14.298 1.00 89.56 259 ARG A C 1
ATOM 2058 O O . ARG A 1 259 ? -6.104 18.185 -15.174 1.00 89.56 259 ARG A O 1
ATOM 2065 N N . ALA A 1 260 ? -7.687 19.623 -14.473 1.00 90.31 260 ALA A N 1
ATOM 2066 C CA . ALA A 1 260 ? -8.367 19.705 -15.759 1.00 90.31 260 ALA A CA 1
ATOM 2067 C C . ALA A 1 260 ? -7.451 20.309 -16.836 1.00 90.31 260 ALA A C 1
ATOM 2069 O O . ALA A 1 260 ? -6.540 21.088 -16.537 1.00 90.31 260 ALA A O 1
ATOM 2070 N N . ALA A 1 261 ? -7.712 19.938 -18.089 1.00 88.12 261 ALA A N 1
ATOM 2071 C CA . ALA A 1 261 ? -7.023 20.499 -19.238 1.00 88.12 261 ALA A CA 1
ATOM 2072 C C . ALA A 1 261 ? -7.255 22.020 -19.314 1.00 88.12 261 ALA A C 1
ATOM 2074 O O . ALA A 1 261 ? -8.335 22.507 -18.976 1.00 88.12 261 ALA A O 1
ATOM 2075 N N . ARG A 1 262 ? -6.235 22.778 -19.728 1.00 85.56 262 ARG A N 1
ATOM 2076 C CA . ARG A 1 262 ? -6.289 24.245 -19.763 1.00 85.56 262 ARG A CA 1
ATOM 2077 C C . ARG A 1 262 ? -5.527 24.824 -20.945 1.00 85.56 262 ARG A C 1
ATOM 2079 O O . ARG A 1 262 ? -4.573 24.214 -21.431 1.00 85.56 262 ARG A O 1
ATOM 2086 N N . ALA A 1 263 ? -5.903 26.039 -21.325 1.00 85.31 263 ALA A N 1
ATOM 2087 C CA . ALA A 1 263 ? -5.082 26.894 -22.166 1.00 85.31 263 ALA A CA 1
ATOM 2088 C C . ALA A 1 263 ? -3.883 27.421 -21.364 1.00 85.31 263 ALA A C 1
ATOM 2090 O O . ALA A 1 263 ? -3.996 27.739 -20.177 1.00 85.31 263 ALA A O 1
ATOM 2091 N N . SER A 1 264 ? -2.716 27.481 -21.993 1.00 83.25 264 SER A N 1
ATOM 2092 C CA . SER A 1 264 ? -1.505 28.091 -21.441 1.00 83.25 264 SER A CA 1
ATOM 2093 C C . SER A 1 264 ? -0.864 28.978 -22.499 1.00 83.25 264 SER A C 1
ATOM 2095 O O . SER A 1 264 ? -0.722 28.563 -23.645 1.00 83.25 264 SER A O 1
ATOM 2097 N N . GLN A 1 265 ? -0.443 30.184 -22.122 1.00 87.38 265 GLN A N 1
ATOM 2098 C CA . GLN A 1 265 ? 0.338 31.045 -23.008 1.00 87.38 265 GLN A CA 1
ATOM 2099 C C . GLN A 1 265 ? 1.830 30.736 -22.875 1.00 87.38 265 GLN A C 1
ATOM 2101 O O . GLN A 1 265 ? 2.396 30.726 -21.780 1.00 87.38 265 GLN A O 1
ATOM 2106 N N . MET A 1 266 ? 2.471 30.484 -24.009 1.00 81.69 266 MET A N 1
ATOM 2107 C CA . MET A 1 266 ? 3.918 30.381 -24.141 1.00 81.69 266 MET A CA 1
ATOM 2108 C C . MET A 1 266 ? 4.558 31.777 -24.074 1.00 81.69 266 MET A C 1
ATOM 2110 O O . MET A 1 266 ? 3.906 32.793 -24.313 1.00 81.69 266 MET A O 1
ATOM 2114 N N . LYS A 1 267 ? 5.869 31.839 -23.801 1.00 82.50 267 LYS A N 1
ATOM 2115 C CA . LYS A 1 267 ? 6.625 33.110 -23.720 1.00 82.50 267 LYS A CA 1
ATOM 2116 C C . LYS A 1 267 ? 6.605 33.934 -25.014 1.00 82.50 267 LYS A C 1
ATOM 2118 O O . LYS A 1 267 ? 6.859 35.129 -24.969 1.00 82.50 267 LYS A O 1
ATOM 2123 N N . ASP A 1 268 ? 6.341 33.295 -26.148 1.00 87.00 268 ASP A N 1
ATOM 2124 C CA . ASP A 1 268 ? 6.241 33.926 -27.466 1.00 87.00 268 ASP A CA 1
ATOM 2125 C C . ASP A 1 268 ? 4.799 34.317 -27.845 1.00 87.00 268 ASP A C 1
ATOM 2127 O O . ASP A 1 268 ? 4.536 34.657 -28.995 1.00 87.00 268 ASP A O 1
ATOM 2131 N N . GLY A 1 269 ? 3.861 34.265 -26.893 1.00 85.19 269 GLY A N 1
ATOM 2132 C CA . GLY A 1 269 ? 2.461 34.642 -27.088 1.00 85.19 269 GLY A CA 1
ATOM 2133 C C . GLY A 1 269 ? 1.584 33.547 -27.697 1.00 85.19 269 GLY A C 1
ATOM 2134 O O . GLY A 1 269 ? 0.370 33.731 -27.771 1.00 85.19 269 GLY A O 1
ATOM 2135 N N . ARG A 1 270 ? 2.146 32.395 -28.099 1.00 89.69 270 ARG A N 1
ATOM 2136 C CA . ARG A 1 270 ? 1.344 31.265 -28.592 1.00 89.69 270 ARG A CA 1
ATOM 2137 C C . ARG A 1 270 ? 0.493 30.678 -27.474 1.00 89.69 270 ARG A C 1
ATOM 2139 O O . ARG A 1 270 ? 0.998 30.374 -26.395 1.00 89.69 270 ARG A O 1
ATOM 2146 N N . GLU A 1 271 ? -0.783 30.462 -27.758 1.00 88.56 271 GLU A N 1
ATOM 2147 C CA . GLU A 1 271 ? -1.687 29.758 -26.857 1.00 88.56 271 GLU A CA 1
ATOM 2148 C C . GLU A 1 271 ? -1.655 28.253 -27.151 1.00 88.56 271 GLU A C 1
ATOM 2150 O O . GLU A 1 271 ? -1.816 27.817 -28.291 1.00 88.56 271 GLU A O 1
ATOM 2155 N N . VAL A 1 272 ? -1.415 27.454 -26.116 1.00 85.12 272 VAL A N 1
ATOM 2156 C CA . VAL A 1 272 ? -1.380 25.993 -26.176 1.00 85.12 272 VAL A CA 1
ATOM 2157 C C . VAL A 1 272 ? -2.542 25.460 -25.357 1.00 85.12 272 VAL A C 1
ATOM 2159 O O . VAL A 1 272 ? -2.611 25.675 -24.147 1.00 85.12 272 VAL A O 1
ATOM 2162 N N . HIS A 1 273 ? -3.445 24.747 -26.020 1.00 84.38 273 HIS A N 1
ATOM 2163 C CA . HIS A 1 273 ? -4.600 24.117 -25.392 1.00 84.38 273 HIS A CA 1
ATOM 2164 C C . HIS A 1 273 ? -4.258 22.676 -25.031 1.00 84.38 273 HIS A C 1
ATOM 2166 O O . HIS A 1 273 ? -3.982 21.855 -25.906 1.00 84.38 273 HIS A O 1
ATOM 2172 N N . GLY A 1 274 ? -4.261 22.365 -23.736 1.00 81.06 274 GLY A N 1
ATOM 2173 C CA . GLY A 1 274 ? -4.192 20.980 -23.290 1.00 81.06 274 GLY A CA 1
ATOM 2174 C C . GLY A 1 274 ? -5.427 20.216 -23.766 1.00 81.06 274 GLY A C 1
ATOM 2175 O O . GLY A 1 274 ? -6.547 20.683 -23.586 1.00 81.06 274 GLY A O 1
ATOM 2176 N N . VAL A 1 275 ? -5.226 19.040 -24.357 1.00 85.19 275 VAL A N 1
ATOM 2177 C CA . VAL A 1 275 ? -6.324 18.147 -24.775 1.00 85.19 275 VAL A CA 1
ATOM 2178 C C . VAL A 1 275 ? -6.692 17.163 -23.659 1.00 85.19 275 VAL A C 1
ATOM 2180 O O . VAL A 1 275 ? -7.834 16.725 -23.553 1.00 85.19 275 VAL A O 1
ATOM 2183 N N . HIS A 1 276 ? -5.734 16.843 -22.787 1.00 86.94 276 HIS A N 1
ATOM 2184 C CA . HIS A 1 276 ? -5.890 15.865 -21.713 1.00 86.94 276 HIS A CA 1
ATOM 2185 C C . HIS A 1 276 ? -5.703 16.509 -20.331 1.00 86.94 276 HIS A C 1
ATOM 2187 O O . HIS A 1 276 ? -4.940 17.474 -20.209 1.00 86.94 276 HIS A O 1
ATOM 2193 N N . PRO A 1 277 ? -6.355 15.976 -19.279 1.00 89.75 277 PRO A N 1
ATOM 2194 C CA . PRO A 1 277 ? -6.047 16.337 -17.900 1.00 89.75 277 PRO A CA 1
ATOM 2195 C C . PRO A 1 277 ? -4.570 16.101 -17.563 1.00 89.75 277 PRO A C 1
ATOM 2197 O O . PRO A 1 277 ? -3.992 15.081 -17.940 1.00 89.75 277 PRO A O 1
ATOM 2200 N N . GLU A 1 278 ? -3.983 17.023 -16.806 1.00 91.25 278 GLU A N 1
ATOM 2201 C CA . GLU A 1 278 ? -2.618 16.915 -16.292 1.00 91.25 278 GLU A CA 1
ATOM 2202 C C . GLU A 1 278 ? -2.641 16.143 -14.969 1.00 91.25 278 GLU A C 1
ATOM 2204 O O . GLU A 1 278 ? -3.295 16.556 -14.005 1.00 91.25 278 GLU A O 1
ATOM 2209 N N . ARG A 1 279 ? -1.910 15.030 -14.895 1.00 94.25 279 ARG A N 1
ATOM 2210 C CA . ARG A 1 279 ? -1.698 14.283 -13.650 1.00 94.25 279 ARG A CA 1
ATOM 2211 C C . ARG A 1 279 ? -0.319 14.599 -13.115 1.00 94.25 279 ARG A C 1
ATOM 2213 O O . ARG A 1 279 ? 0.666 14.451 -13.827 1.00 94.25 279 ARG A O 1
ATOM 2220 N N . SER A 1 280 ? -0.257 15.026 -11.859 1.00 94.69 280 SER A N 1
ATOM 2221 C CA . SER A 1 280 ? 1.000 15.291 -11.166 1.00 94.69 280 SER A CA 1
ATOM 2222 C C . SER A 1 280 ? 1.252 14.212 -10.118 1.00 94.69 280 SER A C 1
ATOM 2224 O O . SER A 1 280 ? 0.458 14.084 -9.178 1.00 94.69 280 SER A O 1
ATOM 2226 N N . VAL A 1 281 ? 2.369 13.504 -10.235 1.00 96.19 281 VAL A N 1
ATOM 2227 C CA . VAL A 1 281 ? 2.838 12.513 -9.260 1.00 96.19 281 VAL A CA 1
ATOM 2228 C C . VAL A 1 281 ? 4.045 13.095 -8.539 1.00 96.19 281 VAL A C 1
ATOM 2230 O O . VAL A 1 281 ? 4.976 13.584 -9.176 1.00 96.19 281 VAL A O 1
ATOM 2233 N N . ARG A 1 282 ? 4.027 13.100 -7.206 1.00 94.00 282 ARG A N 1
ATOM 2234 C CA . ARG A 1 282 ? 5.078 13.727 -6.395 1.00 94.00 282 ARG A CA 1
ATOM 2235 C C . ARG A 1 282 ? 5.822 12.686 -5.582 1.00 94.00 282 ARG A C 1
ATOM 2237 O O . ARG A 1 282 ? 5.191 12.020 -4.774 1.00 94.00 282 ARG A O 1
ATOM 2244 N N . HIS A 1 283 ? 7.143 12.659 -5.707 1.00 94.12 283 HIS A N 1
ATOM 2245 C CA . HIS A 1 283 ? 8.030 12.033 -4.733 1.00 94.12 283 HIS A CA 1
ATOM 2246 C C . HIS A 1 283 ? 8.322 13.064 -3.634 1.00 94.12 283 HIS A C 1
ATOM 2248 O O . HIS A 1 283 ? 9.022 14.058 -3.855 1.00 94.12 283 HIS A O 1
ATOM 2254 N N . LEU A 1 284 ? 7.683 12.875 -2.480 1.00 89.88 284 LEU A N 1
ATOM 2255 C CA . LEU A 1 284 ? 7.685 13.783 -1.338 1.00 89.88 284 LEU A CA 1
ATOM 2256 C C . LEU A 1 284 ? 8.926 13.580 -0.462 1.00 89.88 284 LEU A C 1
ATOM 2258 O O . LEU A 1 284 ? 9.444 12.477 -0.340 1.00 89.88 284 LEU A O 1
ATOM 2262 N N . LYS A 1 285 ? 9.379 14.659 0.183 1.00 85.69 285 LYS A N 1
ATOM 2263 C CA . LYS A 1 285 ? 10.481 14.615 1.149 1.00 85.69 285 LYS A CA 1
ATOM 2264 C C . LYS A 1 285 ? 10.026 13.991 2.475 1.00 85.69 285 LYS A C 1
ATOM 2266 O O . LYS A 1 285 ? 8.927 14.284 2.950 1.00 85.69 285 LYS A O 1
ATOM 2271 N N . GLY A 1 286 ? 10.939 13.258 3.111 1.00 82.12 286 GLY A N 1
ATOM 2272 C CA . GLY A 1 286 ? 10.776 12.695 4.451 1.00 82.12 286 GLY A CA 1
ATOM 2273 C C . GLY A 1 286 ? 10.165 11.296 4.438 1.00 82.12 286 GLY A C 1
ATOM 2274 O O . GLY A 1 286 ? 9.568 10.882 3.450 1.00 82.12 286 GLY A O 1
ATOM 2275 N N . VAL A 1 287 ? 10.321 10.595 5.558 1.00 77.06 287 VAL A N 1
ATOM 2276 C CA . VAL A 1 287 ? 9.909 9.189 5.729 1.00 77.06 287 VAL A CA 1
ATOM 2277 C C . VAL A 1 287 ? 8.683 9.028 6.629 1.00 77.06 287 VAL A C 1
ATOM 2279 O O . VAL A 1 287 ? 8.164 7.935 6.797 1.00 77.06 287 VAL A O 1
ATOM 2282 N N . THR A 1 288 ? 8.187 10.129 7.198 1.00 77.19 288 THR A N 1
ATOM 2283 C CA . THR A 1 288 ? 7.069 10.113 8.146 1.00 77.19 288 THR A CA 1
ATOM 2284 C C . THR A 1 288 ? 5.922 10.983 7.648 1.00 77.19 288 THR A C 1
ATOM 2286 O O . THR A 1 288 ? 6.095 12.009 6.971 1.00 77.19 288 THR A O 1
ATOM 2289 N N . THR A 1 289 ? 4.718 10.571 8.004 1.00 89.62 289 THR A N 1
ATOM 2290 C CA . THR A 1 289 ? 3.504 11.372 7.917 1.00 89.62 289 THR A CA 1
ATOM 2291 C C . THR A 1 289 ? 2.884 11.430 9.301 1.00 89.62 289 THR A C 1
ATOM 2293 O O . THR A 1 289 ? 3.038 10.490 10.064 1.00 89.62 289 THR A O 1
ATOM 2296 N N . CYS A 1 290 ? 2.194 12.516 9.632 1.00 93.25 290 CYS A N 1
ATOM 2297 C CA . CYS A 1 290 ? 1.496 12.631 10.905 1.00 93.25 290 CYS A CA 1
ATOM 2298 C C . CYS A 1 290 ? 0.064 13.110 10.690 1.00 93.25 290 CYS A C 1
ATOM 2300 O O . CYS A 1 290 ? -0.265 13.660 9.630 1.00 93.25 290 CYS A O 1
ATOM 2302 N N . ILE A 1 291 ? -0.754 12.915 11.716 1.00 95.12 291 ILE A N 1
ATOM 2303 C CA . ILE A 1 291 ? -2.060 13.548 11.871 1.00 95.12 291 ILE A CA 1
ATOM 2304 C C . ILE A 1 291 ? -2.105 14.266 13.216 1.00 95.12 291 ILE A C 1
ATOM 2306 O O . ILE A 1 291 ? -1.635 13.748 14.229 1.00 95.12 291 ILE A O 1
ATOM 2310 N N . GLU A 1 292 ? -2.669 15.467 13.215 1.00 95.56 292 GLU A N 1
ATOM 2311 C CA . GLU A 1 292 ? -2.981 16.230 14.417 1.00 95.56 292 GLU A CA 1
ATOM 2312 C C . GLU A 1 292 ? -4.501 16.279 14.580 1.00 95.56 292 GLU A C 1
ATOM 2314 O O . GLU A 1 292 ? -5.205 16.874 13.763 1.00 95.56 292 GLU A O 1
ATOM 2319 N N . ARG A 1 293 ? -5.031 15.676 15.646 1.00 92.94 293 ARG A N 1
ATOM 2320 C CA . ARG A 1 293 ? -6.470 15.415 15.795 1.00 92.94 293 ARG A CA 1
ATOM 2321 C C . ARG A 1 293 ? -7.331 16.669 15.661 1.00 92.94 293 ARG A C 1
ATOM 2323 O O . ARG A 1 293 ? -8.331 16.647 14.962 1.00 92.94 293 ARG A O 1
ATOM 2330 N N . LYS A 1 294 ? -6.931 17.783 16.282 1.00 93.38 294 LYS A N 1
ATOM 2331 C CA . LYS A 1 294 ? -7.705 19.040 16.235 1.00 93.38 294 LYS A CA 1
ATOM 2332 C C . LYS A 1 294 ? -7.714 19.711 14.862 1.00 93.38 294 LYS A C 1
ATOM 2334 O O . LYS A 1 294 ? -8.610 20.503 14.586 1.00 93.38 294 LYS A O 1
ATOM 2339 N N . LYS A 1 295 ? -6.690 19.462 14.050 1.00 94.38 295 LYS A N 1
ATOM 2340 C CA . LYS A 1 295 ? -6.454 20.173 12.793 1.00 94.38 295 LYS A CA 1
ATOM 2341 C C . LYS A 1 295 ? -6.860 19.351 11.578 1.00 94.38 295 LYS A C 1
ATOM 2343 O O . LYS A 1 295 ? -7.385 19.904 10.618 1.00 94.38 295 LYS A O 1
ATOM 2348 N N . ASP A 1 296 ? -6.560 18.059 11.614 1.00 95.62 296 ASP A N 1
ATOM 2349 C CA . ASP A 1 296 ? -6.645 17.168 10.464 1.00 95.62 296 ASP A CA 1
ATOM 2350 C C . ASP A 1 296 ? -7.863 16.238 10.509 1.00 95.62 296 ASP A C 1
ATOM 2352 O O . ASP A 1 296 ? -8.245 15.735 9.455 1.00 95.62 296 ASP A O 1
ATOM 2356 N N . VAL A 1 297 ? -8.455 15.989 11.688 1.00 95.50 297 VAL A N 1
ATOM 2357 C CA . VAL A 1 297 ? -9.559 15.031 11.862 1.00 95.50 297 VAL A CA 1
ATOM 2358 C C . VAL A 1 297 ? -10.887 15.770 11.995 1.00 95.50 297 VAL A C 1
ATOM 2360 O O . VAL A 1 297 ? -11.084 16.576 12.903 1.00 95.50 297 VAL A O 1
ATOM 2363 N N . THR A 1 298 ? -11.826 15.442 11.117 1.00 96.88 298 THR A N 1
ATOM 2364 C CA . THR A 1 298 ? -13.231 15.848 11.209 1.00 96.88 298 THR A CA 1
ATOM 2365 C C . THR A 1 298 ? -14.094 14.620 11.449 1.00 96.88 298 THR A C 1
ATOM 2367 O O . THR A 1 298 ? -13.870 13.592 10.812 1.00 96.88 298 THR A O 1
ATOM 2370 N N . VAL A 1 299 ? -15.081 14.730 12.335 1.00 94.94 299 VAL A N 1
ATOM 2371 C CA . VAL A 1 299 ? -16.070 13.673 12.574 1.00 94.94 299 VAL A CA 1
ATOM 2372 C C . VAL A 1 299 ? -17.388 14.117 11.956 1.00 94.94 299 VAL A C 1
ATOM 2374 O O . VAL A 1 299 ? -17.864 15.215 12.246 1.00 94.94 299 VAL A O 1
ATOM 2377 N N . GLU A 1 300 ? -17.946 13.291 11.078 1.00 93.50 300 GLU A N 1
ATOM 2378 C CA . GLU A 1 300 ? -19.250 13.522 10.458 1.00 93.50 300 GLU A CA 1
ATOM 2379 C C . GLU A 1 300 ? -20.149 12.302 10.653 1.00 93.50 300 GLU A C 1
ATOM 2381 O O . GLU A 1 300 ? -19.682 11.166 10.577 1.00 93.50 300 GLU A O 1
ATOM 2386 N N . HIS A 1 301 ? -21.441 12.531 10.898 1.00 92.06 301 HIS A N 1
ATOM 2387 C CA . HIS A 1 301 ? -22.408 11.440 10.891 1.00 92.06 301 HIS A CA 1
ATOM 2388 C C . HIS A 1 301 ? -22.567 10.943 9.454 1.00 92.06 301 HIS A C 1
ATOM 2390 O O . HIS A 1 301 ? -22.886 11.722 8.551 1.00 92.06 301 HIS A O 1
ATOM 2396 N N . TYR A 1 302 ? -22.346 9.654 9.248 1.00 81.88 302 TYR A N 1
ATOM 2397 C CA . TYR A 1 302 ? -22.401 9.005 7.950 1.00 81.88 302 TYR A CA 1
ATOM 2398 C C . TYR A 1 302 ? -23.408 7.864 7.991 1.00 81.88 302 TYR A C 1
ATOM 2400 O O . TYR A 1 302 ? -23.438 7.091 8.944 1.00 81.88 302 TYR A O 1
ATOM 2408 N N . GLU A 1 303 ? -24.209 7.758 6.937 1.00 82.69 303 GLU A N 1
ATOM 2409 C CA . GLU A 1 303 ? -25.106 6.636 6.688 1.00 82.69 303 GLU A CA 1
ATOM 2410 C C . GLU A 1 303 ? -24.842 6.147 5.263 1.00 82.69 303 GLU A C 1
ATOM 2412 O O . GLU A 1 303 ? -25.114 6.852 4.289 1.00 82.69 303 GLU A O 1
ATOM 2417 N N . GLY A 1 304 ? -24.237 4.971 5.138 1.00 67.06 304 GLY A N 1
ATOM 2418 C CA . GLY A 1 304 ? -23.862 4.402 3.850 1.00 67.06 304 GLY A CA 1
ATOM 2419 C C . GLY A 1 304 ? -22.857 3.261 3.981 1.00 67.06 304 GLY A C 1
ATOM 2420 O O . GLY A 1 304 ? -22.444 2.911 5.086 1.00 67.06 304 GLY A O 1
ATOM 2421 N N . PRO A 1 305 ? -22.418 2.674 2.861 1.00 63.34 305 PRO A N 1
ATOM 2422 C CA . PRO A 1 305 ? -21.521 1.535 2.910 1.00 63.34 305 PRO A CA 1
ATOM 2423 C C . PRO A 1 305 ? -20.098 1.947 3.315 1.00 63.34 305 PRO A C 1
ATOM 2425 O O . PRO A 1 305 ? -19.575 2.960 2.837 1.00 63.34 305 PRO A O 1
ATOM 2428 N N . V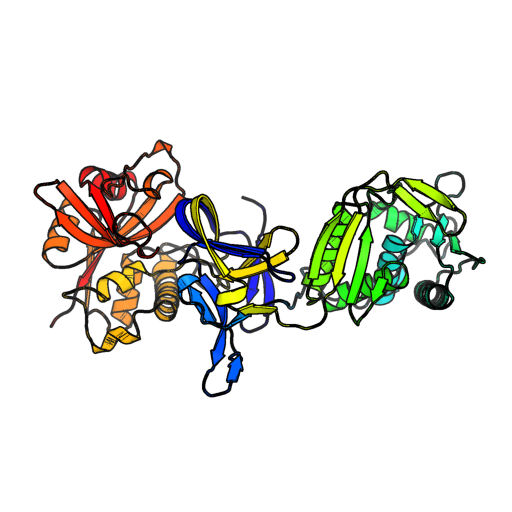AL A 1 306 ? -19.453 1.127 4.138 1.00 64.06 306 VAL A N 1
ATOM 2429 C CA . VAL A 1 306 ? -18.012 1.117 4.423 1.00 64.06 306 VAL A CA 1
ATOM 2430 C C . VAL A 1 306 ? -17.410 -0.192 3.933 1.00 64.06 306 VAL A C 1
ATOM 2432 O O . VAL A 1 306 ? -18.105 -1.199 3.799 1.00 64.06 306 VAL A O 1
ATOM 2435 N N . TYR A 1 307 ? -16.114 -0.168 3.643 1.00 67.50 307 TYR A N 1
ATOM 2436 C CA . TYR A 1 307 ? -15.411 -1.292 3.041 1.00 67.50 307 TYR A CA 1
ATOM 2437 C C . TYR A 1 307 ? -14.111 -1.553 3.791 1.00 67.50 307 TYR A C 1
ATOM 2439 O O . TYR A 1 307 ? -13.428 -0.607 4.178 1.00 67.50 307 TYR A O 1
ATOM 2447 N N . CYS A 1 308 ? -13.754 -2.821 3.948 1.00 65.81 308 CYS A N 1
ATOM 2448 C CA . CYS A 1 308 ? -12.460 -3.247 4.469 1.00 65.81 308 CYS A CA 1
ATOM 2449 C C . CYS A 1 308 ? -12.043 -4.554 3.782 1.00 65.81 308 CYS A C 1
ATOM 2451 O O . CYS A 1 308 ? -12.832 -5.169 3.063 1.00 65.81 308 CYS A O 1
ATOM 2453 N N . ALA A 1 309 ? -10.804 -4.976 3.972 1.00 63.84 309 ALA A N 1
ATOM 2454 C CA . ALA A 1 309 ? -10.342 -6.285 3.555 1.00 63.84 309 ALA A CA 1
ATOM 2455 C C . ALA A 1 309 ? -9.347 -6.819 4.579 1.00 63.84 309 ALA A C 1
ATOM 2457 O O . ALA A 1 309 ? -8.639 -6.054 5.234 1.00 63.84 309 ALA A O 1
ATOM 2458 N N . GLU A 1 310 ? -9.320 -8.133 4.704 1.00 62.12 310 GLU A N 1
ATOM 2459 C CA . GLU A 1 310 ? -8.474 -8.850 5.637 1.00 62.12 310 GLU A CA 1
ATOM 2460 C C . GLU A 1 310 ? -7.394 -9.591 4.867 1.00 62.12 310 GLU A C 1
ATOM 2462 O O . GLU A 1 310 ? -7.675 -10.255 3.870 1.00 62.12 310 GLU A O 1
ATOM 2467 N N . VAL A 1 311 ? -6.161 -9.413 5.321 1.00 60.38 311 VAL A N 1
ATOM 2468 C CA . VAL A 1 311 ? -4.949 -10.029 4.792 1.00 60.38 311 VAL A CA 1
ATOM 2469 C C . VAL A 1 311 ? -4.248 -10.695 5.978 1.00 60.38 311 VAL A C 1
ATOM 2471 O O . VAL A 1 311 ? -4.180 -10.070 7.045 1.00 60.38 311 VAL A O 1
ATOM 2474 N N . PRO A 1 312 ? -3.813 -11.952 5.822 1.00 51.41 312 PRO A N 1
ATOM 2475 C CA . PRO A 1 312 ? -3.566 -12.855 6.943 1.00 51.41 312 PRO A CA 1
ATOM 2476 C C . PRO A 1 312 ? -2.325 -12.498 7.768 1.00 51.41 312 PRO A C 1
ATOM 2478 O O . PRO A 1 312 ? -2.352 -12.638 8.985 1.00 51.41 312 PRO A O 1
ATOM 2481 N N . THR A 1 313 ? -1.237 -12.015 7.158 1.00 54.34 313 THR A N 1
ATOM 2482 C CA . THR A 1 313 ? 0.067 -12.079 7.848 1.00 54.34 313 THR A CA 1
ATOM 2483 C C . THR A 1 313 ? 0.319 -10.964 8.865 1.00 54.34 313 THR A C 1
ATOM 2485 O O . THR A 1 313 ? 0.794 -11.229 9.967 1.00 54.34 313 THR A O 1
ATOM 2488 N N . HIS A 1 314 ? 0.036 -9.704 8.517 1.00 60.94 314 HIS A N 1
ATOM 2489 C CA . HIS A 1 314 ? 0.481 -8.548 9.323 1.00 60.94 314 HIS A CA 1
ATOM 2490 C C . HIS A 1 314 ? -0.652 -7.689 9.875 1.00 60.94 314 HIS A C 1
ATOM 2492 O O . HIS A 1 314 ? -0.400 -6.686 10.542 1.00 60.94 314 HIS A O 1
ATOM 2498 N N . HIS A 1 315 ? -1.898 -8.045 9.566 1.00 67.12 315 HIS A N 1
ATOM 2499 C CA . HIS A 1 315 ? -3.074 -7.255 9.911 1.00 67.12 315 HIS A CA 1
ATOM 2500 C C . HIS A 1 315 ? -3.023 -5.796 9.453 1.00 67.12 315 HIS A C 1
ATOM 2502 O O . HIS A 1 315 ? -3.745 -4.967 9.996 1.00 67.12 315 HIS A O 1
ATOM 2508 N N . THR A 1 316 ? -2.206 -5.455 8.453 1.00 81.75 316 THR A N 1
ATOM 2509 C CA . THR A 1 316 ? -2.169 -4.122 7.853 1.00 81.75 316 THR A CA 1
ATOM 2510 C C . THR A 1 316 ? -2.685 -4.169 6.421 1.00 81.75 316 THR A C 1
ATOM 2512 O O . THR A 1 316 ? -2.496 -5.138 5.698 1.00 81.75 316 THR A O 1
ATOM 2515 N N . LEU A 1 317 ? -3.346 -3.105 5.983 1.00 88.19 317 LEU A N 1
ATOM 2516 C CA . LEU A 1 317 ? -3.872 -2.976 4.632 1.00 88.19 317 LEU A CA 1
ATOM 2517 C C . LEU A 1 317 ? -3.384 -1.672 4.010 1.00 88.19 317 LEU A C 1
ATOM 2519 O O . LEU A 1 317 ? -3.602 -0.587 4.561 1.00 88.19 317 LEU A O 1
ATOM 2523 N N . VAL A 1 318 ? -2.771 -1.772 2.828 1.00 93.94 318 VAL A N 1
ATOM 2524 C CA . VAL A 1 318 ? -2.440 -0.604 2.008 1.00 93.94 318 VAL A CA 1
ATOM 2525 C C . VAL A 1 318 ? -3.668 -0.198 1.198 1.00 93.94 318 VAL A C 1
ATOM 2527 O O . VAL A 1 318 ? -4.097 -0.892 0.276 1.00 93.94 318 VAL A O 1
ATOM 2530 N N . THR A 1 319 ? -4.217 0.974 1.497 1.00 91.38 319 THR A N 1
ATOM 2531 C CA . THR A 1 319 ? -5.336 1.563 0.757 1.00 91.38 319 THR A CA 1
ATOM 2532 C C . THR A 1 319 ? -4.918 2.859 0.081 1.00 91.38 319 THR A C 1
ATOM 2534 O O . THR A 1 319 ? -3.926 3.496 0.443 1.00 91.38 319 THR A O 1
ATOM 2537 N N . ARG A 1 320 ? -5.676 3.274 -0.939 1.00 92.25 320 ARG A N 1
ATOM 2538 C CA . ARG A 1 320 ? -5.443 4.548 -1.618 1.00 92.25 320 ARG A CA 1
ATOM 2539 C C . ARG A 1 320 ? -6.748 5.268 -1.921 1.00 92.25 320 ARG A C 1
ATOM 2541 O O . ARG A 1 320 ? -7.616 4.724 -2.596 1.00 92.25 320 ARG A O 1
ATOM 2548 N N . ARG A 1 321 ? -6.848 6.530 -1.505 1.00 90.31 321 ARG A N 1
ATOM 2549 C CA . ARG A 1 321 ? -7.993 7.413 -1.775 1.00 90.31 321 ARG A CA 1
ATOM 2550 C C . ARG A 1 321 ? -7.494 8.767 -2.265 1.00 90.31 321 ARG A C 1
ATOM 2552 O O . ARG A 1 321 ? -6.546 9.323 -1.723 1.00 90.31 321 ARG A O 1
ATOM 2559 N N . ASN A 1 322 ? -8.079 9.273 -3.354 1.00 90.19 322 ASN A N 1
ATOM 2560 C CA . ASN A 1 322 ? -7.696 10.548 -3.986 1.00 90.19 322 ASN A CA 1
ATOM 2561 C C . ASN A 1 322 ? -6.177 10.710 -4.221 1.00 90.19 322 ASN A C 1
ATOM 2563 O O . ASN A 1 322 ? -5.612 11.797 -4.081 1.00 90.19 322 ASN A O 1
ATOM 2567 N N . GLY A 1 323 ? -5.494 9.612 -4.567 1.00 90.62 323 GLY A N 1
ATOM 2568 C CA . GLY A 1 323 ? -4.049 9.608 -4.793 1.00 90.62 323 GLY A CA 1
ATOM 2569 C C . GLY A 1 323 ? -3.199 9.742 -3.523 1.00 90.62 323 GLY A C 1
ATOM 2570 O O . GLY A 1 323 ? -2.023 10.098 -3.642 1.00 90.62 323 GLY A O 1
ATOM 2571 N N . LYS A 1 324 ? -3.755 9.486 -2.332 1.00 93.75 324 LYS A N 1
ATOM 2572 C CA . LYS A 1 324 ? -3.055 9.384 -1.039 1.00 93.75 324 LYS A CA 1
ATOM 2573 C C . LYS A 1 324 ? -3.100 7.947 -0.548 1.00 93.75 324 LYS A C 1
ATOM 2575 O O . LYS A 1 324 ? -4.156 7.328 -0.622 1.00 93.75 324 LYS A O 1
ATOM 2580 N N . ILE A 1 325 ? -1.958 7.437 -0.104 1.00 94.69 325 ILE A N 1
ATOM 2581 C CA . ILE A 1 325 ? -1.809 6.063 0.381 1.00 94.69 325 ILE A CA 1
ATOM 2582 C C . ILE A 1 325 ? -1.909 6.074 1.908 1.00 94.69 325 ILE A C 1
ATOM 2584 O O . ILE A 1 325 ? -1.342 6.963 2.544 1.00 94.69 325 ILE A O 1
ATOM 2588 N N . LEU A 1 326 ? -2.618 5.098 2.469 1.00 93.88 326 LEU A N 1
ATOM 2589 C CA . LEU A 1 326 ? -2.709 4.827 3.901 1.00 93.88 326 LEU A CA 1
ATOM 2590 C C . LEU A 1 326 ? -2.341 3.363 4.157 1.00 93.88 326 LEU A C 1
ATOM 2592 O O . LEU A 1 326 ? -2.753 2.490 3.399 1.00 93.88 326 LEU A O 1
ATOM 2596 N N . ILE A 1 327 ? -1.619 3.118 5.248 1.00 93.81 327 ILE A N 1
ATOM 2597 C CA . ILE A 1 327 ? -1.374 1.789 5.813 1.00 93.81 327 ILE A CA 1
ATOM 2598 C C . ILE A 1 327 ? -2.062 1.771 7.187 1.00 93.81 327 ILE A C 1
ATOM 2600 O O . ILE A 1 327 ? -1.749 2.610 8.033 1.00 93.81 327 ILE A O 1
ATOM 2604 N N . SER A 1 328 ? -3.041 0.888 7.394 1.00 85.62 328 SER A N 1
ATOM 2605 C CA . SER A 1 328 ? -3.853 0.806 8.629 1.00 85.62 328 SER A CA 1
ATOM 2606 C C . SER A 1 328 ? -4.182 -0.642 9.001 1.00 85.62 328 SER A C 1
ATOM 2608 O O . SER A 1 328 ? -3.997 -1.508 8.160 1.00 85.62 328 SER A O 1
ATOM 2610 N N . GLY A 1 329 ? -4.689 -0.899 10.211 1.00 70.31 329 GLY A N 1
ATOM 2611 C CA . GLY A 1 329 ? -5.013 -2.242 10.711 1.00 70.31 329 GLY A CA 1
ATOM 2612 C C . GLY A 1 329 ? -6.270 -2.914 10.108 1.00 70.31 329 GLY A C 1
ATOM 2613 O O . GLY A 1 329 ? -7.018 -2.257 9.376 1.00 70.31 329 GLY A O 1
ATOM 2614 N N . ASN A 1 330 ? -6.518 -4.190 10.460 1.00 64.88 330 ASN A N 1
ATOM 2615 C CA . ASN A 1 330 ? -7.757 -4.974 10.220 1.00 64.88 330 ASN A CA 1
ATOM 2616 C C . ASN A 1 330 ? -8.363 -5.548 11.556 1.00 64.88 330 ASN A C 1
ATOM 2618 O O . ASN A 1 330 ? -8.013 -5.029 12.615 1.00 64.88 330 ASN A O 1
ATOM 2622 N N . CYS A 1 331 ? -9.334 -6.491 11.561 1.00 51.31 331 CYS A N 1
ATOM 2623 C CA . CYS A 1 331 ? -10.158 -6.880 12.751 1.00 51.31 331 CYS A CA 1
ATOM 2624 C C . CYS A 1 331 ? -9.846 -8.289 13.351 1.00 51.31 331 CYS A C 1
ATOM 2626 O O . CYS A 1 331 ? -9.736 -9.214 12.558 1.00 51.31 331 CYS A O 1
ATOM 2628 N N . THR A 1 332 ? -9.823 -8.496 14.699 1.00 56.97 332 THR A N 1
ATOM 2629 C CA . THR A 1 332 ? -9.448 -9.791 15.380 1.00 56.97 332 THR A CA 1
ATOM 2630 C C . THR A 1 332 ? -10.314 -10.247 16.613 1.00 56.97 332 THR A C 1
ATOM 2632 O O . THR A 1 332 ? -11.294 -9.573 16.950 1.00 56.97 332 THR A O 1
ATOM 2635 N N . ALA A 1 333 ? -9.983 -11.404 17.252 1.00 57.78 333 ALA A N 1
ATOM 2636 C CA . ALA A 1 333 ? -10.695 -12.292 18.231 1.00 57.78 333 ALA A CA 1
ATOM 2637 C C . ALA A 1 333 ? -11.244 -11.706 19.562 1.00 57.78 333 ALA A C 1
ATOM 2639 O O . ALA A 1 333 ? -11.112 -12.255 20.660 1.00 57.78 333 ALA A O 1
ATOM 2640 N N . ASN A 1 334 ? -11.934 -10.583 19.478 1.00 67.31 334 ASN A N 1
ATOM 2641 C CA . ASN A 1 334 ? -12.386 -9.811 20.632 1.00 67.31 334 ASN A CA 1
ATOM 2642 C C . ASN A 1 334 ? -13.537 -10.434 21.451 1.00 67.31 334 ASN A C 1
ATOM 2644 O O . ASN A 1 334 ? -13.740 -10.069 22.611 1.00 67.31 334 ASN A O 1
ATOM 2648 N N . ALA A 1 335 ? -14.308 -11.365 20.886 1.00 69.31 335 ALA A N 1
ATOM 2649 C CA . ALA A 1 335 ? -15.505 -11.898 21.542 1.00 69.31 335 ALA A CA 1
ATOM 2650 C C . ALA A 1 335 ? -15.202 -12.840 22.714 1.00 69.31 335 ALA A C 1
ATOM 2652 O O . ALA A 1 335 ? -15.833 -12.725 23.768 1.00 69.31 335 ALA A O 1
ATOM 2653 N N . ALA A 1 336 ? -14.211 -13.726 22.568 1.00 79.56 336 ALA A N 1
ATOM 2654 C CA . ALA A 1 336 ? -13.797 -14.637 23.633 1.00 79.56 336 ALA A CA 1
ATOM 2655 C C . ALA A 1 336 ? -13.313 -13.865 24.873 1.00 79.56 336 ALA A C 1
ATOM 2657 O O . ALA A 1 336 ? -13.806 -14.101 25.979 1.00 79.56 336 ALA A O 1
ATOM 2658 N N . LEU A 1 337 ? -12.451 -12.858 24.693 1.00 80.25 337 LEU A N 1
ATOM 2659 C CA . LEU A 1 337 ? -12.030 -11.979 25.791 1.00 80.25 337 LEU A CA 1
ATOM 2660 C C . LEU A 1 337 ? -13.189 -11.150 26.360 1.00 80.25 337 LEU A C 1
ATOM 2662 O O . LEU A 1 337 ? -13.255 -10.943 27.572 1.00 80.25 337 LEU A O 1
ATOM 2666 N N . GLY A 1 338 ? -14.142 -10.739 25.518 1.00 78.06 338 GLY A N 1
ATOM 2667 C CA . GLY A 1 338 ? -15.361 -10.052 25.947 1.00 78.06 338 GLY A CA 1
ATOM 2668 C C . GLY A 1 338 ? -16.182 -10.842 26.973 1.00 78.06 338 GLY A C 1
ATOM 2669 O O . GLY A 1 338 ? -16.743 -10.244 27.891 1.00 78.06 338 GLY A O 1
ATOM 2670 N N . THR A 1 339 ? -16.206 -12.178 26.888 1.00 84.75 339 THR A N 1
ATOM 2671 C CA . THR A 1 339 ? -16.884 -13.013 27.899 1.00 84.75 339 THR A CA 1
ATOM 2672 C C . THR A 1 339 ? -16.166 -13.017 29.249 1.00 84.75 339 THR A C 1
ATOM 2674 O O . THR A 1 339 ? -16.830 -12.971 30.283 1.00 84.75 339 THR A O 1
ATOM 2677 N N . LEU A 1 340 ? -14.828 -12.985 29.263 1.00 86.94 340 LEU A N 1
ATOM 2678 C CA . LEU A 1 340 ? -14.031 -12.877 30.493 1.00 86.94 340 LEU A CA 1
ATOM 2679 C C . LEU A 1 340 ? -14.081 -11.476 31.110 1.00 86.94 340 LEU A C 1
ATOM 2681 O O . LEU A 1 340 ? -13.820 -11.323 32.298 1.00 86.94 340 LEU A O 1
ATOM 2685 N N . ALA A 1 341 ? -14.445 -10.456 30.331 1.00 83.38 341 ALA A N 1
ATOM 2686 C CA . ALA A 1 341 ? -14.669 -9.097 30.822 1.00 83.38 341 ALA A CA 1
ATOM 2687 C C . ALA A 1 341 ? -16.003 -8.928 31.578 1.00 83.38 341 ALA A C 1
ATOM 2689 O O . ALA A 1 341 ? -16.308 -7.834 32.051 1.00 83.38 341 ALA A O 1
ATOM 2690 N N . CYS A 1 342 ? -16.806 -9.988 31.681 1.00 82.25 342 CYS A N 1
ATOM 2691 C CA . CYS A 1 342 ? -18.155 -9.960 32.227 1.00 82.25 342 CYS A CA 1
ATOM 2692 C C . CYS A 1 342 ? -18.280 -10.883 33.452 1.00 82.25 342 CYS A C 1
ATOM 2694 O O . CYS A 1 342 ? -17.634 -11.928 33.540 1.00 82.25 342 CYS A O 1
ATOM 2696 N N . ASP A 1 343 ? -19.145 -10.523 34.402 1.00 79.50 343 ASP A N 1
ATOM 2697 C CA . ASP A 1 343 ? -19.478 -11.402 35.527 1.00 79.50 343 ASP A CA 1
ATOM 2698 C C . ASP A 1 343 ? -20.190 -12.685 35.046 1.00 79.50 343 ASP A C 1
ATOM 2700 O O . ASP A 1 343 ? -20.997 -12.617 34.119 1.00 79.50 343 ASP A O 1
ATOM 2704 N N . PRO A 1 344 ? -19.941 -13.858 35.668 1.00 88.12 344 PRO A N 1
ATOM 2705 C CA . PRO A 1 344 ? -19.104 -14.073 36.853 1.00 88.12 344 PRO A CA 1
ATOM 2706 C C . PRO A 1 344 ? -17.625 -14.360 36.530 1.00 88.12 344 PRO A C 1
ATOM 2708 O O . PRO A 1 344 ? -16.864 -14.726 37.428 1.00 88.12 344 PRO A O 1
ATOM 2711 N N . PHE A 1 345 ? -17.201 -14.254 35.271 1.00 88.88 345 PHE A N 1
ATOM 2712 C CA . PHE A 1 345 ? -15.860 -14.668 34.841 1.00 88.88 345 PHE A CA 1
ATOM 2713 C C . PHE A 1 345 ? -14.793 -13.592 35.032 1.00 88.88 345 PHE A C 1
ATOM 2715 O O . PHE A 1 345 ? -13.599 -13.914 35.053 1.00 88.88 345 PHE A O 1
ATOM 2722 N N . PHE A 1 346 ? -15.228 -12.341 35.195 1.00 85.69 346 PHE A N 1
ATOM 2723 C CA . PHE A 1 346 ? -14.349 -11.214 35.434 1.00 85.69 346 PHE A CA 1
ATOM 2724 C C . PHE A 1 346 ? -13.507 -11.408 36.691 1.00 85.69 346 PHE A C 1
ATOM 2726 O O . PHE A 1 346 ? -14.007 -11.627 37.797 1.00 85.69 346 PHE A O 1
ATOM 2733 N N . GLU A 1 347 ? -12.200 -11.272 36.499 1.00 84.50 347 GLU A N 1
ATOM 2734 C CA . GLU A 1 347 ? -11.214 -11.225 37.564 1.00 84.50 347 GLU A CA 1
ATOM 2735 C C . GLU A 1 347 ? -10.458 -9.903 37.477 1.00 84.50 347 GLU A C 1
ATOM 2737 O O . GLU A 1 347 ? -9.844 -9.618 36.444 1.00 84.50 347 GLU A O 1
ATOM 2742 N N . PRO A 1 348 ? -10.420 -9.107 38.560 1.00 82.88 348 PRO A N 1
ATOM 2743 C CA . PRO A 1 348 ? -9.710 -7.831 38.559 1.00 82.88 348 PRO A CA 1
ATOM 2744 C C . PRO A 1 348 ? -8.239 -7.944 38.135 1.00 82.88 348 PRO A C 1
ATOM 2746 O O . PRO A 1 348 ? -7.713 -7.033 37.501 1.00 82.88 348 PRO A O 1
ATOM 2749 N N . GLY A 1 349 ? -7.586 -9.072 38.442 1.00 83.31 349 GLY A N 1
ATOM 2750 C CA . GLY A 1 349 ? -6.198 -9.341 38.056 1.00 83.31 349 GLY A CA 1
ATOM 2751 C C . GLY A 1 349 ? -5.979 -9.503 36.547 1.00 83.31 349 GLY A C 1
ATOM 2752 O O . GLY A 1 349 ? -4.876 -9.247 36.073 1.00 83.31 349 GLY A O 1
ATOM 2753 N N . LEU A 1 350 ? -7.018 -9.867 35.786 1.00 79.75 350 LEU A N 1
ATOM 2754 C CA . LEU A 1 350 ? -6.951 -10.043 34.332 1.00 79.75 350 LEU A CA 1
ATOM 2755 C C . LEU A 1 350 ? -7.321 -8.773 33.556 1.00 79.75 350 LEU A C 1
ATOM 2757 O O . LEU A 1 350 ? -7.007 -8.676 32.374 1.00 79.75 350 LEU A O 1
ATOM 2761 N N . ALA A 1 351 ? -7.934 -7.775 34.201 1.00 74.44 351 ALA A N 1
ATOM 2762 C CA . ALA A 1 351 ? -8.523 -6.611 33.533 1.00 74.44 351 ALA A CA 1
ATOM 2763 C C . ALA A 1 351 ? -7.557 -5.871 32.591 1.00 74.44 351 ALA A C 1
ATOM 2765 O O . ALA A 1 351 ? -7.930 -5.512 31.480 1.00 74.44 351 ALA A O 1
ATOM 2766 N N . ALA A 1 352 ? -6.300 -5.680 33.006 1.00 71.94 352 ALA A N 1
ATOM 2767 C CA . ALA A 1 352 ? -5.292 -5.001 32.188 1.00 71.94 352 ALA A CA 1
ATOM 2768 C C . ALA A 1 352 ? -4.901 -5.795 30.928 1.00 71.94 352 ALA A C 1
ATOM 2770 O O . ALA A 1 352 ? -4.463 -5.210 29.936 1.00 71.94 352 ALA A O 1
ATOM 2771 N N . ALA A 1 353 ? -5.053 -7.120 30.968 1.00 75.56 353 ALA A N 1
ATOM 2772 C CA . ALA A 1 353 ? -4.708 -8.019 29.879 1.00 75.56 353 ALA A CA 1
ATOM 2773 C C . ALA A 1 353 ? -5.873 -8.253 28.901 1.00 75.56 353 ALA A C 1
ATOM 2775 O O . ALA A 1 353 ? -5.636 -8.757 27.812 1.00 75.56 353 ALA A O 1
ATOM 2776 N N . LEU A 1 354 ? -7.109 -7.865 29.240 1.00 71.75 354 LEU A N 1
ATOM 2777 C CA . LEU A 1 354 ? -8.274 -7.949 28.350 1.00 71.75 354 LEU A CA 1
ATOM 2778 C C . LEU A 1 354 ? -8.258 -6.796 27.330 1.00 71.75 354 LEU A C 1
ATOM 2780 O O . LEU A 1 354 ? -8.996 -5.820 27.452 1.00 71.75 354 LEU A O 1
ATOM 2784 N N . ASN A 1 355 ? -7.361 -6.888 26.349 1.00 66.50 355 ASN A N 1
ATOM 2785 C CA . ASN A 1 355 ? -7.136 -5.876 25.317 1.00 66.50 355 ASN A CA 1
ATOM 2786 C C . ASN A 1 355 ? -6.841 -6.515 23.944 1.00 66.50 355 ASN A C 1
ATOM 2788 O O . ASN A 1 355 ? -6.656 -7.727 23.845 1.00 66.50 355 ASN A O 1
ATOM 2792 N N . GLU A 1 356 ? -6.764 -5.691 22.894 1.00 60.38 356 GLU A N 1
ATOM 2793 C CA . GLU A 1 356 ? -6.565 -6.147 21.505 1.00 60.38 356 GLU A CA 1
ATOM 2794 C C . GLU A 1 356 ? -5.281 -6.970 21.314 1.00 60.38 356 GLU A C 1
ATOM 2796 O O . GLU A 1 356 ? -5.295 -7.980 20.620 1.00 60.38 356 GLU A O 1
ATOM 2801 N N . ALA A 1 357 ? -4.171 -6.597 21.961 1.00 60.97 357 ALA A N 1
ATOM 2802 C CA . ALA A 1 357 ? -2.919 -7.346 21.824 1.00 60.97 357 ALA A CA 1
ATOM 2803 C C . ALA A 1 357 ? -3.081 -8.785 22.332 1.00 60.97 357 ALA A C 1
ATOM 2805 O O . ALA A 1 357 ? -2.627 -9.737 21.700 1.00 60.97 357 ALA A O 1
ATOM 2806 N N . LYS A 1 358 ? -3.813 -8.954 23.437 1.00 80.06 358 LYS A N 1
ATOM 2807 C CA . LYS A 1 358 ? -4.134 -10.282 23.950 1.00 80.06 358 LYS A CA 1
ATOM 2808 C C . LYS A 1 358 ? -5.147 -11.021 23.078 1.00 80.06 358 LYS A C 1
ATOM 2810 O O . LYS A 1 358 ? -5.070 -12.242 23.006 1.00 80.06 358 LYS A O 1
ATOM 2815 N N . ALA A 1 359 ? -6.065 -10.311 22.416 1.00 69.81 359 ALA A N 1
ATOM 2816 C CA . ALA A 1 359 ? -6.990 -10.917 21.458 1.00 69.81 359 ALA A CA 1
ATOM 2817 C C . ALA A 1 359 ? -6.223 -11.539 20.278 1.00 69.81 359 ALA A C 1
ATOM 2819 O O . ALA A 1 359 ? -6.512 -12.665 19.888 1.00 69.81 359 ALA A O 1
ATOM 2820 N N . ILE A 1 360 ? -5.180 -10.864 19.787 1.00 60.75 360 ILE A N 1
ATOM 2821 C CA . ILE A 1 360 ? -4.298 -11.379 18.727 1.00 60.75 360 ILE A CA 1
ATOM 2822 C C . ILE A 1 360 ? -3.497 -12.596 19.212 1.00 60.75 360 ILE A C 1
ATOM 2824 O O . ILE A 1 360 ? -3.425 -13.615 18.521 1.00 60.75 360 ILE A O 1
ATOM 2828 N N . GLU A 1 361 ? -2.920 -12.533 20.417 1.00 78.50 361 GLU A N 1
ATOM 2829 C CA . GLU A 1 361 ? -2.223 -13.682 21.014 1.00 78.50 361 GLU A CA 1
ATOM 2830 C C . GLU A 1 361 ? -3.154 -14.891 21.186 1.00 78.50 361 GLU A C 1
ATOM 2832 O O . GLU A 1 361 ? -2.738 -16.031 20.968 1.00 78.50 361 GLU A O 1
ATOM 2837 N N . LEU A 1 362 ? -4.415 -14.646 21.553 1.00 82.75 362 LEU A N 1
ATOM 2838 C CA . LEU A 1 362 ? -5.415 -15.694 21.729 1.00 82.75 362 LEU A CA 1
ATOM 2839 C C . LEU A 1 362 ? -5.758 -16.332 20.385 1.00 82.75 362 LEU A C 1
ATOM 2841 O O . LEU A 1 362 ? -5.719 -17.554 20.270 1.00 82.75 362 LEU A O 1
ATOM 2845 N N . TYR A 1 363 ? -5.973 -15.504 19.362 1.00 79.12 363 TYR A N 1
ATOM 2846 C CA . TYR A 1 363 ? -6.237 -15.952 17.998 1.00 79.12 363 TYR A CA 1
ATOM 2847 C C . TYR A 1 363 ? -5.080 -16.794 17.415 1.00 79.12 363 TYR A C 1
ATOM 2849 O O . TYR A 1 363 ? -5.262 -17.822 16.761 1.00 79.12 363 TYR A O 1
ATOM 2857 N N . THR A 1 364 ? -3.844 -16.408 17.731 1.00 76.88 364 THR A N 1
ATOM 2858 C CA . THR A 1 364 ? -2.631 -17.174 17.385 1.00 76.88 364 THR A CA 1
ATOM 2859 C C . THR A 1 364 ? -2.622 -18.549 18.036 1.00 76.88 364 THR A C 1
ATOM 2861 O O . THR A 1 364 ? -2.216 -19.537 17.425 1.00 76.88 364 THR A O 1
ATOM 2864 N N . ALA A 1 365 ? -3.017 -18.623 19.305 1.00 87.06 365 ALA A N 1
ATOM 2865 C CA . ALA A 1 365 ? -3.034 -19.874 20.041 1.00 87.06 365 ALA A CA 1
ATOM 2866 C C . ALA A 1 365 ? -4.163 -20.792 19.554 1.00 87.06 365 ALA A C 1
ATOM 2868 O O . ALA A 1 365 ? -3.912 -21.973 19.318 1.00 87.06 365 ALA A O 1
ATOM 2869 N N . GLU A 1 366 ? -5.375 -20.269 19.359 1.00 88.31 366 GLU A N 1
ATOM 2870 C CA . GLU A 1 366 ? -6.526 -21.087 18.955 1.00 88.31 366 GLU A CA 1
ATOM 2871 C C . GLU A 1 366 ? -6.349 -21.702 17.565 1.00 88.31 366 GLU A C 1
ATOM 2873 O O . GLU A 1 366 ? -6.546 -22.904 17.422 1.00 88.31 366 GLU A O 1
ATOM 2878 N N . THR A 1 367 ? -5.861 -20.944 16.579 1.00 82.00 367 THR A N 1
ATOM 2879 C CA . THR A 1 367 ? -5.649 -21.457 15.211 1.00 82.00 367 THR A CA 1
ATOM 2880 C C . THR A 1 367 ? -4.613 -22.587 15.166 1.00 82.00 367 THR A C 1
ATOM 2882 O O . THR A 1 367 ? -4.747 -23.529 14.393 1.00 82.00 367 THR A O 1
ATOM 2885 N N . LYS A 1 368 ? -3.603 -22.565 16.048 1.00 85.38 368 LYS A N 1
ATOM 2886 C CA . LYS A 1 368 ? -2.633 -23.669 16.195 1.00 85.38 368 LYS A CA 1
ATOM 2887 C C . LYS A 1 368 ? -3.240 -24.911 16.835 1.00 85.38 368 LYS A C 1
ATOM 2889 O O . LYS A 1 368 ? -2.833 -26.025 16.515 1.00 85.38 368 LYS A O 1
ATOM 2894 N N . LEU A 1 369 ? -4.170 -24.731 17.768 1.00 87.94 369 LEU A N 1
ATOM 2895 C CA . LEU A 1 369 ? -4.863 -25.845 18.411 1.00 87.94 369 LEU A CA 1
ATOM 2896 C C . LEU A 1 369 ? -5.901 -26.472 17.467 1.00 87.94 369 LEU A C 1
ATOM 2898 O O . LEU A 1 369 ? -6.072 -27.692 17.476 1.00 87.94 369 LEU A O 1
ATOM 2902 N N . ASP A 1 370 ? -6.527 -25.656 16.620 1.00 86.56 370 ASP A N 1
ATOM 2903 C CA . ASP A 1 370 ? -7.536 -26.061 15.638 1.00 86.56 370 ASP A CA 1
ATOM 2904 C C . ASP A 1 370 ? -6.954 -26.676 14.357 1.00 86.56 370 ASP A C 1
ATOM 2906 O O . ASP A 1 370 ? -7.700 -27.212 13.548 1.00 86.56 370 ASP A O 1
ATOM 2910 N N . ASP A 1 371 ? -5.630 -26.697 14.178 1.00 83.06 371 ASP A N 1
ATOM 2911 C CA . ASP A 1 371 ? -4.968 -27.127 12.930 1.00 83.06 371 ASP A CA 1
ATOM 2912 C C . ASP A 1 371 ? -5.406 -28.526 12.440 1.00 83.06 371 ASP A C 1
ATOM 2914 O O . ASP A 1 371 ? -5.409 -28.838 11.252 1.00 83.06 371 ASP A O 1
ATOM 2918 N N . SER A 1 372 ? -5.849 -29.391 13.356 1.00 80.06 372 SER A N 1
ATOM 2919 C CA . SER A 1 372 ? -6.389 -30.710 13.003 1.00 80.06 372 SER A CA 1
ATOM 2920 C C . SER A 1 372 ? -7.784 -30.693 12.356 1.00 80.06 372 SER A C 1
ATOM 2922 O O . SER A 1 372 ? -8.112 -31.633 11.628 1.00 80.06 372 SER A O 1
ATOM 2924 N N . GLN A 1 373 ? -8.613 -29.677 12.622 1.00 73.88 373 GLN A N 1
ATOM 2925 C CA . GLN A 1 373 ? -9.962 -29.531 12.050 1.00 73.88 373 GLN A CA 1
ATOM 2926 C C . GLN A 1 373 ? -10.019 -28.420 10.998 1.00 73.88 373 GLN A C 1
ATOM 2928 O O . GLN 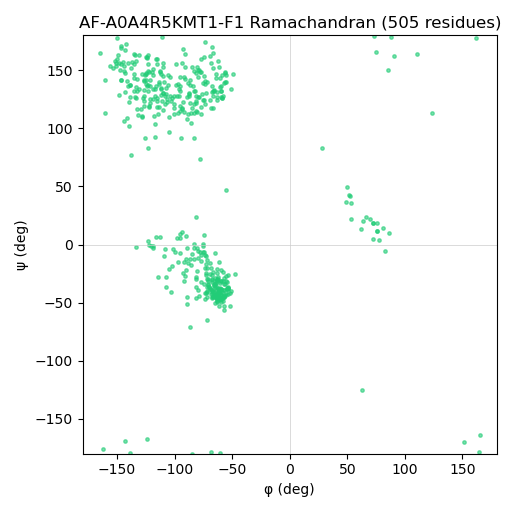A 1 373 ? -10.702 -28.583 9.985 1.00 73.88 373 GLN A O 1
ATOM 2933 N N . MET A 1 374 ? -9.277 -27.335 11.214 1.00 73.44 374 MET A N 1
ATOM 2934 C CA . MET A 1 374 ? -9.084 -26.218 10.292 1.00 73.44 374 MET A CA 1
ATOM 2935 C C . MET A 1 374 ? -7.578 -26.053 10.019 1.00 73.44 374 MET A C 1
ATOM 2937 O O . MET A 1 374 ? -6.915 -25.274 10.698 1.00 73.44 374 MET A O 1
ATOM 2941 N N . PRO A 1 375 ? -7.006 -26.834 9.077 1.00 78.06 375 PRO A N 1
ATOM 2942 C CA . PRO A 1 375 ? -5.568 -26.814 8.813 1.00 78.06 375 PRO A CA 1
ATOM 2943 C C . PRO A 1 375 ? -5.089 -25.458 8.303 1.00 78.06 375 PRO A C 1
ATOM 2945 O O . PRO A 1 375 ? -5.552 -24.998 7.259 1.00 78.06 375 PRO A O 1
ATOM 2948 N N . GLY A 1 376 ? -4.113 -24.876 8.999 1.00 65.62 376 GLY A N 1
ATOM 2949 C CA . GLY A 1 376 ? -3.545 -23.560 8.725 1.00 65.62 376 GLY A CA 1
ATOM 2950 C C . GLY A 1 376 ? -3.645 -22.650 9.946 1.00 65.62 376 GLY A C 1
ATOM 2951 O O . GLY A 1 376 ? -4.734 -22.243 10.348 1.00 65.62 376 GLY A O 1
ATOM 2952 N N . HIS A 1 377 ? -2.491 -22.305 10.512 1.00 67.88 377 HIS A N 1
ATOM 2953 C CA . HIS A 1 377 ? -2.381 -21.546 11.751 1.00 67.88 377 HIS A CA 1
ATOM 2954 C C . HIS A 1 377 ? -1.944 -20.100 11.512 1.00 67.88 377 HIS A C 1
ATOM 2956 O O . HIS A 1 377 ? -1.135 -19.806 10.631 1.00 67.88 377 HIS A O 1
ATOM 2962 N N . TYR A 1 378 ? -2.461 -19.189 12.332 1.00 50.47 378 TYR A N 1
ATOM 2963 C CA . TYR A 1 378 ? -2.036 -17.797 12.356 1.00 50.47 378 TYR A CA 1
ATOM 2964 C C . TYR A 1 378 ? -0.772 -17.643 13.229 1.00 50.47 378 TYR A C 1
ATOM 2966 O O . TYR A 1 378 ? -0.743 -18.138 14.364 1.00 50.47 378 TYR A O 1
ATOM 2974 N N . PRO A 1 379 ? 0.277 -16.942 12.759 1.00 49.81 379 PRO A N 1
ATOM 2975 C CA . PRO A 1 379 ? 0.664 -16.743 11.353 1.00 49.81 379 PRO A CA 1
ATOM 2976 C C . PRO A 1 379 ? 1.353 -18.001 10.759 1.00 49.81 379 PRO A C 1
ATOM 2978 O O . PRO A 1 379 ? 1.923 -18.780 11.535 1.00 49.81 379 PRO A O 1
ATOM 2981 N N . PRO A 1 380 ? 1.403 -18.181 9.415 1.00 46.62 380 PRO A N 1
ATOM 2982 C CA . PRO A 1 380 ? 0.942 -17.260 8.361 1.00 46.62 380 PRO A CA 1
ATOM 2983 C C . PRO A 1 380 ? -0.321 -17.707 7.594 1.00 46.62 380 PRO A C 1
ATOM 2985 O O . PRO A 1 380 ? -0.843 -16.928 6.802 1.00 46.62 380 PRO A O 1
ATOM 2988 N N . ASP A 1 381 ? -0.783 -18.947 7.774 1.00 47.94 381 ASP A N 1
ATOM 2989 C CA . ASP A 1 381 ? -1.767 -19.577 6.878 1.00 47.94 381 ASP A CA 1
ATOM 2990 C C . ASP A 1 381 ? -3.218 -19.158 7.174 1.00 47.94 381 ASP A C 1
ATOM 2992 O O . ASP A 1 381 ? -4.050 -19.180 6.271 1.00 47.94 381 ASP A O 1
ATOM 2996 N N . ASP A 1 382 ? -3.493 -18.802 8.436 1.00 57.59 382 ASP A N 1
ATOM 2997 C CA . ASP A 1 382 ? -4.751 -18.272 8.993 1.00 57.59 382 ASP A CA 1
ATOM 2998 C C . ASP A 1 382 ? -6.043 -18.696 8.265 1.00 57.59 382 ASP A C 1
ATOM 3000 O O . ASP A 1 382 ? -6.604 -17.971 7.436 1.00 57.59 382 ASP A O 1
ATOM 3004 N N . THR A 1 383 ? -6.546 -19.884 8.611 1.00 60.81 383 THR A N 1
ATOM 3005 C CA . THR A 1 383 ? -7.793 -20.423 8.042 1.00 60.81 383 THR A CA 1
ATOM 3006 C C . THR A 1 383 ? -9.035 -20.160 8.892 1.00 60.81 383 THR A C 1
ATOM 3008 O O . THR A 1 383 ? -10.117 -20.654 8.564 1.00 60.81 383 THR A O 1
ATOM 3011 N N . GLY A 1 384 ? -8.918 -19.333 9.935 1.00 69.44 384 GLY A N 1
ATOM 3012 C CA . GLY A 1 384 ? -9.949 -19.185 10.957 1.00 69.44 384 GLY A CA 1
ATOM 3013 C C . GLY A 1 384 ? -9.805 -20.193 12.096 1.00 69.44 384 GLY A C 1
ATOM 3014 O O . GLY A 1 384 ? -8.930 -21.055 12.097 1.00 69.44 384 GLY A O 1
ATOM 3015 N N . SER A 1 385 ? -10.698 -20.084 13.077 1.00 76.62 385 SER A N 1
ATOM 3016 C CA . SER A 1 385 ? -10.868 -21.083 14.131 1.00 76.62 385 SER A CA 1
ATOM 3017 C C . SER A 1 385 ? -12.320 -21.108 14.623 1.00 76.62 385 SER A C 1
ATOM 3019 O O . SER A 1 385 ? -13.161 -20.328 14.164 1.00 76.62 385 SER A O 1
ATOM 3021 N N . THR A 1 386 ? -12.634 -22.010 15.551 1.00 77.62 386 THR A N 1
ATOM 3022 C CA . THR A 1 386 ? -13.955 -22.150 16.177 1.00 77.62 386 THR A CA 1
ATOM 3023 C C . THR A 1 386 ? -13.920 -21.833 17.672 1.00 77.62 386 THR A C 1
ATOM 3025 O O . THR A 1 386 ? -12.876 -21.890 18.329 1.00 77.62 386 THR A O 1
ATOM 3028 N N . GLY A 1 387 ? -15.084 -21.511 18.249 1.00 81.19 387 GLY A N 1
ATOM 3029 C CA . GLY A 1 387 ? -15.191 -21.100 19.651 1.00 81.19 387 GLY A CA 1
ATOM 3030 C C . GLY A 1 387 ? -14.571 -22.075 20.667 1.00 81.19 387 GLY A C 1
ATOM 3031 O O . GLY A 1 387 ? -13.967 -21.618 21.637 1.00 81.19 387 GLY A O 1
ATOM 3032 N N . PRO A 1 388 ? -14.664 -23.407 20.494 1.00 85.94 388 PRO A N 1
ATOM 3033 C CA . PRO A 1 388 ? -14.014 -24.360 21.390 1.00 85.94 388 PRO A CA 1
ATOM 3034 C C . PRO A 1 388 ? -12.502 -24.185 21.512 1.00 85.94 388 PRO A C 1
ATOM 3036 O O . PRO A 1 388 ? -11.958 -24.421 22.590 1.00 85.94 388 PRO A O 1
ATOM 3039 N N . TRP A 1 389 ? -11.816 -23.775 20.447 1.00 89.56 389 TRP A N 1
ATOM 3040 C CA . TRP A 1 389 ? -10.361 -23.654 20.466 1.00 89.56 389 TRP A CA 1
ATOM 3041 C C . TRP A 1 389 ? -9.885 -22.358 21.097 1.00 89.56 389 TRP A C 1
ATOM 3043 O O . TRP A 1 389 ? -8.864 -22.379 21.787 1.00 89.56 389 TRP A O 1
ATOM 3053 N N . SER A 1 390 ? -10.676 -21.286 20.996 1.00 88.81 390 SER A N 1
ATOM 3054 C CA . SER A 1 390 ? -10.447 -20.085 21.802 1.00 88.81 390 SER A CA 1
ATOM 3055 C C . SER A 1 390 ? -10.550 -20.398 23.298 1.00 88.81 390 SER A C 1
ATOM 3057 O O . SER A 1 390 ? -9.689 -20.004 24.083 1.00 88.81 390 SER A O 1
ATOM 3059 N N . MET A 1 391 ? -11.523 -21.222 23.707 1.00 93.62 391 MET A N 1
ATOM 3060 C CA . MET A 1 391 ? -11.617 -21.688 25.096 1.00 93.62 391 MET A CA 1
ATOM 3061 C C . MET A 1 391 ? -10.462 -22.615 25.495 1.00 93.62 391 MET A C 1
ATOM 3063 O O . MET A 1 391 ? -9.912 -22.459 26.580 1.00 93.62 391 MET A O 1
ATOM 3067 N N . ARG A 1 392 ? -10.040 -23.544 24.628 1.00 90.06 392 ARG A N 1
ATOM 3068 C CA . ARG A 1 392 ? -8.874 -24.408 24.901 1.00 90.06 392 ARG A CA 1
ATOM 3069 C C . ARG A 1 392 ? -7.585 -23.610 25.069 1.00 90.06 392 ARG A C 1
ATOM 3071 O O . ARG A 1 392 ? -6.783 -23.943 25.938 1.00 90.06 392 ARG A O 1
ATOM 3078 N N . ALA A 1 393 ? -7.387 -22.559 24.280 1.00 93.88 393 ALA A N 1
ATOM 3079 C CA . ALA A 1 393 ? -6.251 -21.661 24.450 1.00 93.88 393 ALA A CA 1
ATOM 3080 C C . ALA A 1 393 ? -6.305 -20.945 25.812 1.00 93.88 393 ALA A C 1
ATOM 3082 O O . ALA A 1 393 ? -5.310 -20.927 26.536 1.00 93.88 393 ALA A O 1
ATOM 3083 N N . LEU A 1 394 ? -7.477 -20.437 26.212 1.00 93.81 394 LEU A N 1
ATOM 3084 C CA . LEU A 1 394 ? -7.678 -19.820 27.530 1.00 93.81 394 LEU A CA 1
ATOM 3085 C C . LEU A 1 394 ? -7.463 -20.806 28.694 1.00 93.81 394 LEU A C 1
ATOM 3087 O O . LEU A 1 394 ? -6.896 -20.422 29.718 1.00 93.81 394 LEU A O 1
ATOM 3091 N N . GLU A 1 395 ? -7.877 -22.066 28.541 1.00 94.38 395 GLU A N 1
ATOM 3092 C CA . GLU A 1 395 ? -7.640 -23.145 29.514 1.00 94.38 395 GLU A CA 1
ATOM 3093 C C . GLU A 1 395 ? -6.135 -23.425 29.653 1.00 94.38 395 GLU A C 1
ATOM 3095 O O . GLU A 1 395 ? -5.608 -23.463 30.763 1.00 94.38 395 GLU A O 1
ATOM 3100 N N . GLN A 1 396 ? -5.398 -23.519 28.537 1.00 95.06 396 GLN A N 1
ATOM 3101 C CA . GLN A 1 396 ? -3.937 -23.692 28.555 1.00 95.06 396 GLN A CA 1
ATOM 3102 C C . GLN A 1 396 ? -3.198 -22.514 29.197 1.00 95.06 396 GLN A C 1
ATOM 3104 O O . GLN A 1 396 ? -2.131 -22.699 29.784 1.00 95.06 396 GLN A O 1
ATOM 3109 N N . TRP A 1 397 ? -3.756 -21.307 29.107 1.00 93.81 397 TRP A N 1
ATOM 3110 C CA . TRP A 1 397 ? -3.232 -20.128 29.797 1.00 93.81 397 TRP A CA 1
ATOM 3111 C C . TRP A 1 397 ? -3.569 -20.100 31.292 1.00 93.81 397 TRP A C 1
ATOM 3113 O O . TRP A 1 397 ? -3.051 -19.245 32.012 1.00 93.81 397 TRP A O 1
ATOM 3123 N N . GLY A 1 398 ? -4.426 -21.008 31.769 1.00 92.81 398 GLY A N 1
ATOM 3124 C CA . GLY A 1 398 ? -4.931 -21.024 33.140 1.00 92.81 398 GLY A CA 1
ATOM 3125 C C . GLY A 1 398 ? -5.882 -19.865 33.441 1.00 92.81 398 GLY A C 1
ATOM 3126 O O . GLY A 1 398 ? -6.013 -19.459 34.591 1.00 92.81 398 GLY A O 1
ATOM 3127 N N . TRP A 1 399 ? -6.497 -19.277 32.410 1.00 92.75 399 TRP A N 1
ATOM 3128 C CA . TRP A 1 399 ? -7.439 -18.165 32.559 1.00 92.75 399 TRP A CA 1
ATOM 3129 C C . TRP A 1 399 ? -8.870 -18.636 32.767 1.00 92.75 399 TRP A C 1
ATOM 3131 O O . TRP A 1 399 ? -9.703 -17.829 33.170 1.00 92.75 399 TRP A O 1
ATOM 3141 N N . ILE A 1 400 ? -9.150 -19.903 32.470 1.00 94.19 400 ILE A N 1
ATOM 3142 C CA . ILE A 1 400 ? -10.393 -20.623 32.754 1.00 94.19 400 ILE A CA 1
ATOM 3143 C C . ILE A 1 400 ? -10.020 -22.045 33.185 1.00 94.19 400 ILE A C 1
ATOM 3145 O O . ILE A 1 400 ? -8.945 -22.526 32.826 1.00 94.19 400 ILE A O 1
ATOM 3149 N N . ASP A 1 401 ? -10.896 -22.710 33.933 1.00 93.88 401 ASP A N 1
ATOM 3150 C CA . ASP A 1 401 ? -10.656 -24.078 34.410 1.00 93.88 401 ASP A CA 1
ATOM 3151 C C . ASP A 1 401 ? -11.210 -25.143 33.457 1.00 93.88 401 ASP A C 1
ATOM 3153 O O . ASP A 1 401 ? -10.672 -26.242 33.383 1.00 93.88 401 ASP A O 1
ATOM 3157 N N . ASP A 1 402 ? -12.302 -24.824 32.758 1.00 93.62 402 ASP A N 1
ATOM 3158 C CA . ASP A 1 402 ? -12.960 -25.679 31.764 1.00 93.62 402 ASP A CA 1
ATOM 3159 C C . ASP A 1 402 ? -13.885 -24.800 30.893 1.00 93.62 402 ASP A C 1
ATOM 3161 O O . ASP A 1 402 ? -13.940 -23.576 31.058 1.00 93.62 402 ASP A O 1
ATOM 3165 N N . TYR A 1 403 ? -14.651 -25.384 29.974 1.00 95.50 403 TYR A N 1
ATOM 3166 C CA . TYR A 1 403 ? -15.685 -24.686 29.212 1.00 95.50 403 TYR A CA 1
ATOM 3167 C C . TYR A 1 403 ? -16.826 -25.618 28.793 1.00 95.50 403 TYR A C 1
ATOM 3169 O O . TYR A 1 403 ? -16.665 -26.819 28.591 1.00 95.50 403 TYR A O 1
ATOM 3177 N N . VAL A 1 404 ? -18.012 -25.044 28.594 1.00 93.44 404 VAL A N 1
ATOM 3178 C CA . VAL A 1 404 ? -19.128 -25.730 27.933 1.00 93.44 404 VAL A CA 1
ATOM 3179 C C . VAL A 1 404 ? -19.124 -25.369 26.456 1.00 93.44 404 VAL A C 1
ATOM 3181 O O . VAL A 1 404 ? -18.997 -24.197 26.117 1.00 93.44 404 VAL A O 1
ATOM 3184 N N . HIS A 1 405 ? -19.334 -26.356 25.585 1.00 93.62 405 HIS A N 1
ATOM 3185 C CA . HIS A 1 405 ? -19.592 -26.155 24.161 1.00 93.62 405 HIS A CA 1
ATOM 3186 C C . HIS A 1 405 ? -20.939 -26.771 23.774 1.00 93.62 405 HIS A C 1
ATOM 3188 O O . HIS A 1 405 ? -21.270 -27.886 24.187 1.00 93.62 405 HIS A O 1
ATOM 3194 N N . THR A 1 406 ? -21.732 -26.052 22.983 1.00 89.50 406 THR A N 1
ATOM 3195 C CA . THR A 1 406 ? -23.018 -26.535 22.475 1.00 89.50 406 THR A CA 1
ATOM 3196 C C . THR A 1 406 ? -23.363 -25.902 21.132 1.00 89.50 406 THR A C 1
ATOM 3198 O O . THR A 1 406 ? -22.931 -24.799 20.825 1.00 89.50 406 THR A O 1
ATOM 3201 N N . ARG A 1 407 ? -24.203 -26.585 20.351 1.00 90.31 407 ARG A N 1
ATOM 3202 C CA . ARG A 1 407 ? -24.900 -26.022 19.178 1.00 90.31 407 ARG A CA 1
ATOM 3203 C C . ARG A 1 407 ? -26.414 -25.931 19.384 1.00 90.31 407 ARG A C 1
ATOM 3205 O O . ARG A 1 407 ? -27.163 -25.644 18.464 1.00 90.31 407 ARG A O 1
ATOM 3212 N N . SER A 1 408 ? -26.887 -26.231 20.593 1.00 92.06 408 SER A N 1
ATOM 3213 C CA . SER A 1 408 ? -28.308 -26.188 20.930 1.00 92.06 408 SER A CA 1
ATOM 3214 C C . SER A 1 408 ? -28.669 -24.831 21.515 1.00 92.06 408 SER A C 1
ATOM 3216 O O . SER A 1 408 ? -28.160 -24.472 22.581 1.00 92.06 408 SER A O 1
ATOM 3218 N N . THR A 1 409 ? -29.625 -24.138 20.897 1.00 95.50 409 THR A N 1
ATOM 3219 C CA . THR A 1 409 ? -30.202 -22.900 21.443 1.00 95.50 409 THR A CA 1
ATOM 3220 C C . THR A 1 409 ? -30.757 -23.114 22.840 1.00 95.50 409 THR A C 1
ATOM 3222 O O . THR A 1 409 ? -30.513 -22.307 23.728 1.00 95.50 409 THR A O 1
ATOM 3225 N N . HIS A 1 410 ? -31.445 -24.234 23.089 1.00 92.69 410 HIS A N 1
ATOM 3226 C CA . HIS A 1 410 ? -31.989 -24.532 24.415 1.00 92.69 410 HIS A CA 1
ATOM 3227 C C . HIS A 1 410 ? -30.895 -24.565 25.492 1.00 92.69 410 HIS A C 1
ATOM 3229 O O . HIS A 1 410 ? -31.047 -23.957 26.554 1.00 92.69 410 HIS A O 1
ATOM 3235 N N . ILE A 1 411 ? -29.770 -25.230 25.207 1.00 93.19 411 ILE A N 1
ATOM 3236 C CA . ILE A 1 411 ? -28.632 -25.275 26.132 1.00 93.19 411 ILE A CA 1
ATOM 3237 C C . ILE A 1 411 ? -27.984 -23.890 26.242 1.00 93.19 411 ILE A C 1
ATOM 3239 O O . ILE A 1 411 ? -27.707 -23.458 27.356 1.00 93.19 411 ILE A O 1
ATOM 3243 N N . ALA A 1 412 ? -27.798 -23.171 25.130 1.00 95.44 412 ALA A N 1
ATOM 3244 C CA . ALA A 1 412 ? -27.225 -21.824 25.117 1.00 95.44 412 ALA A CA 1
ATOM 3245 C C . ALA A 1 412 ? -28.015 -20.843 26.002 1.00 95.44 412 ALA A C 1
ATOM 3247 O O . ALA A 1 412 ? -27.433 -20.141 26.828 1.00 95.44 412 ALA A O 1
ATOM 3248 N N . LEU A 1 413 ? -29.349 -20.858 25.915 1.00 96.19 413 LEU A N 1
ATOM 3249 C CA . LEU A 1 413 ? -30.230 -20.066 26.780 1.00 96.19 413 LEU A CA 1
ATOM 3250 C C . LEU A 1 413 ? -30.118 -20.480 28.256 1.00 96.19 413 LEU A C 1
ATOM 3252 O O . LEU A 1 413 ? -30.182 -19.634 29.146 1.00 96.19 413 LEU A O 1
ATOM 3256 N N . GLY A 1 414 ? -29.923 -21.774 28.528 1.00 93.50 414 GLY A N 1
ATOM 3257 C CA . GLY A 1 414 ? -29.651 -22.282 29.873 1.00 93.50 414 GLY A CA 1
ATOM 3258 C C . GLY A 1 414 ? -28.310 -21.804 30.440 1.00 93.50 414 GLY A C 1
ATOM 3259 O O . GLY A 1 414 ? -28.239 -21.459 31.620 1.00 93.50 414 GLY A O 1
ATOM 3260 N N . LEU A 1 415 ? -27.266 -21.754 29.608 1.00 93.75 415 LEU A N 1
ATOM 3261 C CA . LEU A 1 415 ? -25.937 -21.242 29.960 1.00 93.75 415 LEU A CA 1
ATOM 3262 C C . LEU A 1 415 ? -25.963 -19.735 30.222 1.00 93.75 415 LEU A C 1
ATOM 3264 O O . LEU A 1 415 ? -25.364 -19.284 31.197 1.00 93.75 415 LEU A O 1
ATOM 3268 N N . LEU A 1 416 ? -26.728 -18.975 29.434 1.00 93.19 416 LEU A N 1
ATOM 3269 C CA . LEU A 1 416 ? -26.908 -17.533 29.630 1.00 93.19 416 LEU A CA 1
ATOM 3270 C C . LEU A 1 416 ? -27.454 -17.161 31.013 1.00 93.19 416 LEU A C 1
ATOM 3272 O O . LEU A 1 416 ? -27.138 -16.100 31.540 1.00 93.19 416 LEU A O 1
ATOM 3276 N N . ASN A 1 417 ? -28.229 -18.047 31.645 1.00 89.00 417 ASN A N 1
ATOM 3277 C CA . ASN A 1 417 ? -28.710 -17.831 33.014 1.00 89.00 417 ASN A CA 1
ATOM 3278 C C . ASN A 1 417 ? -27.603 -17.964 34.078 1.00 89.00 417 ASN A C 1
ATOM 3280 O O . ASN A 1 417 ? -27.823 -17.604 35.232 1.00 89.00 417 ASN A O 1
ATOM 3284 N N . LYS A 1 418 ? -26.438 -18.516 33.718 1.00 89.38 418 LYS A N 1
ATOM 3285 C CA . LYS A 1 418 ? -25.281 -18.698 34.609 1.00 89.38 418 LYS A CA 1
ATOM 3286 C C . LYS A 1 418 ? -24.187 -17.652 34.385 1.00 89.38 418 LYS A C 1
ATOM 3288 O O . LYS A 1 418 ? -23.341 -17.479 35.256 1.00 89.38 418 LYS A O 1
ATOM 3293 N N . GLY A 1 419 ? -24.197 -16.978 33.240 1.00 91.25 419 GLY A N 1
ATOM 3294 C CA . GLY A 1 419 ? -23.184 -16.011 32.832 1.00 91.25 419 GLY A CA 1
ATOM 3295 C C . GLY A 1 419 ? -23.229 -15.763 31.323 1.00 91.25 419 GLY A C 1
ATOM 3296 O O . GLY A 1 419 ? -24.009 -16.406 30.620 1.00 91.25 419 GLY A O 1
ATOM 3297 N N . PRO A 1 420 ? -22.393 -14.860 30.796 1.00 93.94 420 PRO A N 1
ATOM 3298 C CA . PRO A 1 420 ? -22.302 -14.605 29.364 1.00 93.94 420 PRO A CA 1
ATOM 3299 C C . PRO A 1 420 ? -21.830 -15.852 28.609 1.00 93.94 420 PRO A C 1
ATOM 3301 O O . PRO A 1 420 ? -21.183 -16.740 29.166 1.00 93.94 420 PRO A O 1
ATOM 3304 N N . ILE A 1 421 ? -22.140 -15.903 27.321 1.00 95.38 421 ILE A N 1
ATOM 3305 C CA . ILE A 1 421 ? -21.629 -16.915 26.387 1.00 95.38 421 ILE A CA 1
ATOM 3306 C C . ILE A 1 421 ? -20.961 -16.204 25.210 1.00 95.38 421 ILE A C 1
ATOM 3308 O O . ILE A 1 421 ? -21.223 -15.029 24.966 1.00 95.38 421 ILE A O 1
ATOM 3312 N N . SER A 1 422 ? -20.116 -16.904 24.468 1.00 93.50 422 SER A N 1
ATOM 3313 C CA . SER A 1 422 ? -19.650 -16.476 23.150 1.00 93.50 422 SER A CA 1
ATOM 3314 C C . SER A 1 422 ? -20.351 -17.326 22.101 1.00 93.50 422 SER A C 1
ATOM 3316 O O . SER A 1 422 ? -20.483 -18.537 22.290 1.00 93.50 422 SER A O 1
ATOM 3318 N N . ILE A 1 423 ? -20.806 -16.709 21.015 1.00 93.75 423 ILE A N 1
ATOM 3319 C CA . ILE A 1 423 ? -21.367 -17.426 19.869 1.00 93.75 423 ILE A CA 1
ATOM 3320 C C . ILE A 1 423 ? -20.503 -17.163 18.640 1.00 93.75 423 ILE A C 1
ATOM 3322 O O . ILE A 1 423 ? -20.216 -16.006 18.327 1.00 93.75 423 ILE A O 1
ATOM 3326 N N . GLY A 1 424 ? -20.071 -18.228 17.968 1.00 89.12 424 GLY A N 1
ATOM 3327 C CA . GLY A 1 424 ? -19.458 -18.180 16.645 1.00 89.12 424 GLY A CA 1
ATOM 3328 C C . GLY A 1 424 ? -20.505 -18.568 15.613 1.00 89.12 424 GLY A C 1
ATOM 3329 O O . GLY A 1 424 ? -21.036 -19.672 15.655 1.00 89.12 424 GLY A O 1
ATOM 3330 N N . VAL A 1 425 ? -20.860 -17.669 14.702 1.00 89.69 425 VAL A N 1
ATOM 3331 C CA . VAL A 1 425 ? -21.936 -17.913 13.728 1.00 89.69 425 VAL A CA 1
ATOM 3332 C C . VAL A 1 425 ? -21.516 -17.470 12.329 1.00 89.69 425 VAL A C 1
ATOM 3334 O O . VAL A 1 425 ? -20.674 -16.572 12.195 1.00 89.69 425 VAL A O 1
ATOM 3337 N N . PRO A 1 426 ? -22.105 -18.041 11.262 1.00 77.31 426 PRO A N 1
ATOM 3338 C CA . PRO A 1 426 ? -22.056 -17.385 9.966 1.00 77.31 426 PRO A CA 1
ATOM 3339 C C . PRO A 1 426 ? -22.700 -16.006 10.092 1.00 77.31 426 PRO A C 1
ATOM 3341 O O . PRO A 1 426 ? -23.835 -15.861 10.546 1.00 77.31 426 PRO A O 1
ATOM 3344 N N . TRP A 1 427 ? -21.975 -14.980 9.682 1.00 80.81 427 TRP A N 1
ATOM 3345 C CA . TRP A 1 427 ? -22.476 -13.622 9.659 1.00 80.81 427 TRP A CA 1
ATOM 3346 C C . TRP A 1 427 ? -23.002 -13.306 8.267 1.00 80.81 427 TRP A C 1
ATOM 3348 O O . TRP A 1 427 ? -22.265 -13.368 7.280 1.00 80.81 427 TRP A O 1
ATOM 3358 N N . LEU A 1 428 ? -24.291 -12.995 8.178 1.00 81.06 428 LEU A N 1
ATOM 3359 C CA . LEU A 1 428 ? -24.952 -12.647 6.924 1.00 81.06 428 LEU A CA 1
ATOM 3360 C C . LEU A 1 428 ? -24.966 -11.132 6.722 1.00 81.06 428 LEU A C 1
ATOM 3362 O O . LEU A 1 428 ? -24.922 -10.368 7.689 1.00 81.06 428 LEU A O 1
ATOM 3366 N N . SER A 1 429 ? -25.075 -10.679 5.471 1.00 70.88 429 SER A N 1
ATOM 3367 C CA . SER A 1 429 ? -25.093 -9.240 5.165 1.00 70.88 429 SER A CA 1
ATOM 3368 C C . SER A 1 429 ? -26.227 -8.492 5.882 1.00 70.88 429 SER A C 1
ATOM 3370 O O . SER A 1 429 ? -26.056 -7.334 6.253 1.00 70.88 429 SER A O 1
ATOM 3372 N N . SER A 1 430 ? -27.366 -9.146 6.137 1.00 85.75 430 SER A N 1
ATOM 3373 C CA . SER A 1 430 ? -28.493 -8.545 6.866 1.00 85.75 430 SER A CA 1
ATOM 3374 C C . SER A 1 430 ? -28.207 -8.273 8.347 1.00 85.75 430 SER A C 1
ATOM 3376 O O . SER A 1 430 ? -28.881 -7.456 8.968 1.00 85.75 430 SER A O 1
ATOM 3378 N N . MET A 1 431 ? -27.201 -8.934 8.925 1.00 88.19 431 MET A N 1
ATOM 3379 C CA . MET A 1 431 ? -26.923 -8.891 10.362 1.00 88.19 431 MET A CA 1
ATOM 3380 C C . MET A 1 431 ? -26.058 -7.694 10.777 1.00 88.19 431 MET A C 1
ATOM 3382 O O . MET A 1 431 ? -25.885 -7.436 11.967 1.00 88.19 431 MET A O 1
ATOM 3386 N N . PHE A 1 432 ? -25.517 -6.935 9.818 1.00 75.00 432 PHE A N 1
ATOM 3387 C CA . PHE A 1 432 ? -24.688 -5.760 10.108 1.00 75.00 432 PHE A CA 1
ATOM 3388 C C . PHE A 1 432 ? -25.470 -4.558 10.625 1.00 75.00 432 PHE A C 1
ATOM 3390 O O . PHE A 1 432 ? -24.884 -3.728 11.318 1.00 75.00 432 PHE A O 1
ATOM 3397 N N . THR A 1 433 ? -26.763 -4.450 10.321 1.00 82.69 433 THR A N 1
ATOM 3398 C CA . THR A 1 433 ? -27.560 -3.267 10.657 1.00 82.69 433 THR A CA 1
ATOM 3399 C C . THR A 1 433 ? -28.798 -3.680 11.449 1.00 82.69 433 THR A C 1
ATOM 3401 O O . THR A 1 433 ? -29.836 -3.970 10.851 1.00 82.69 433 THR A O 1
ATOM 3404 N N . PRO A 1 434 ? -28.718 -3.704 12.792 1.00 89.44 434 PRO A N 1
ATOM 3405 C CA . PRO A 1 434 ? -29.901 -3.848 13.627 1.00 89.44 434 PRO A CA 1
ATOM 3406 C C . PRO A 1 434 ? -30.923 -2.750 13.307 1.00 89.44 434 PRO A C 1
ATOM 3408 O O . PRO A 1 434 ? -30.565 -1.628 12.936 1.00 89.44 434 PRO A O 1
ATOM 3411 N N . ASP A 1 435 ? -32.207 -3.059 13.446 1.00 93.12 435 ASP A N 1
ATOM 3412 C CA . ASP A 1 435 ? -33.274 -2.099 13.205 1.00 93.12 435 ASP A CA 1
ATOM 3413 C C . ASP A 1 435 ? -33.294 -0.969 14.254 1.00 93.12 435 ASP A C 1
ATOM 3415 O O . ASP A 1 435 ? -32.492 -0.907 15.185 1.00 93.12 435 ASP A O 1
ATOM 3419 N N . LYS A 1 436 ? -34.257 -0.047 14.136 1.00 90.75 436 LYS A N 1
ATOM 3420 C CA . LYS A 1 436 ? -34.385 1.104 15.052 1.00 90.75 436 LYS A CA 1
ATOM 3421 C C . LYS A 1 436 ? -34.636 0.719 16.516 1.00 90.75 436 LYS A C 1
ATOM 3423 O O . LYS A 1 436 ? -34.527 1.577 17.386 1.00 90.75 436 LYS A O 1
ATOM 3428 N N . THR A 1 437 ? -35.021 -0.526 16.781 1.00 92.38 437 THR A N 1
ATOM 3429 C CA . THR A 1 437 ? -35.207 -1.086 18.126 1.00 92.38 437 THR A CA 1
ATOM 3430 C C . THR A 1 437 ? -33.993 -1.886 18.595 1.00 92.38 437 THR A C 1
ATOM 3432 O O . THR A 1 437 ? -34.043 -2.508 19.655 1.00 92.38 437 THR A O 1
ATOM 3435 N N . GLY A 1 438 ? -32.911 -1.871 17.812 1.00 92.62 438 GLY A N 1
ATOM 3436 C CA . GLY A 1 438 ? -31.700 -2.636 18.048 1.00 92.62 438 GLY A CA 1
ATOM 3437 C C . GLY A 1 438 ? -31.837 -4.115 17.716 1.00 92.62 438 GLY A C 1
ATOM 3438 O O . GLY A 1 438 ? -31.032 -4.884 18.217 1.00 92.62 438 GLY A O 1
ATOM 3439 N N . THR A 1 439 ? -32.832 -4.537 16.931 1.00 97.44 439 THR A N 1
ATOM 3440 C CA . THR A 1 439 ? -33.065 -5.958 16.623 1.00 97.44 439 THR A CA 1
ATOM 3441 C C . THR A 1 439 ? -32.424 -6.343 15.293 1.00 97.44 439 THR A C 1
ATOM 3443 O O . THR A 1 439 ? -32.651 -5.688 14.277 1.00 97.44 439 THR A O 1
ATOM 3446 N N . ILE A 1 440 ? -31.615 -7.397 15.292 1.00 97.12 440 ILE A N 1
ATOM 3447 C CA . ILE A 1 440 ? -31.080 -8.019 14.079 1.00 97.12 440 ILE A CA 1
ATOM 3448 C C . ILE A 1 440 ? -32.192 -8.804 13.396 1.00 97.12 440 ILE A C 1
ATOM 3450 O O . ILE A 1 440 ? -32.932 -9.503 14.074 1.00 97.12 440 ILE A O 1
ATOM 3454 N N . HIS A 1 441 ? -32.261 -8.700 12.065 1.00 96.62 441 HIS A N 1
ATOM 3455 C CA . HIS A 1 441 ? -33.125 -9.530 11.227 1.00 96.62 441 HIS A CA 1
ATOM 3456 C C . HIS A 1 441 ? -32.256 -10.415 10.325 1.00 96.62 441 HIS A C 1
ATOM 3458 O O . HIS A 1 441 ? -31.542 -9.919 9.446 1.00 96.62 441 HIS A O 1
ATOM 3464 N N . VAL A 1 442 ? -32.267 -11.726 10.553 1.00 95.44 442 VAL A N 1
ATOM 3465 C CA . VAL A 1 442 ? -31.469 -12.699 9.792 1.00 95.44 442 VAL A CA 1
ATOM 3466 C C . VAL A 1 442 ? -32.180 -13.041 8.482 1.00 95.44 442 VAL A C 1
ATOM 3468 O O . VAL A 1 442 ? -33.245 -13.652 8.477 1.00 95.44 442 VAL A O 1
ATOM 3471 N N . ASP A 1 443 ? -31.567 -12.669 7.358 1.00 93.19 443 ASP A N 1
ATOM 3472 C CA . ASP A 1 443 ? -32.042 -12.967 6.007 1.00 93.19 443 ASP A CA 1
ATOM 3473 C C . ASP A 1 443 ? -31.018 -13.860 5.285 1.00 93.19 443 ASP A C 1
ATOM 3475 O O . ASP A 1 443 ? -29.982 -13.364 4.819 1.00 93.19 443 ASP A O 1
ATOM 3479 N N . PRO A 1 444 ? -31.300 -15.169 5.146 1.00 89.81 444 PRO A N 1
ATOM 3480 C CA . PRO A 1 444 ? -30.455 -16.122 4.424 1.00 89.81 444 PRO A CA 1
ATOM 3481 C C . PRO A 1 444 ? -30.141 -15.725 2.977 1.00 89.81 444 PRO A C 1
ATOM 3483 O O . PRO A 1 444 ? -29.097 -16.099 2.444 1.00 89.81 444 PRO A O 1
ATOM 3486 N N . SER A 1 445 ? -31.018 -14.952 2.330 1.00 91.38 445 SER A N 1
ATOM 3487 C CA . SER A 1 445 ? -30.832 -14.516 0.943 1.00 91.38 445 SER A CA 1
ATOM 3488 C C . SER A 1 445 ? -29.862 -13.338 0.797 1.00 91.38 445 SER A C 1
ATOM 3490 O O . SER A 1 445 ? -29.405 -13.052 -0.309 1.00 91.38 445 SER A O 1
ATOM 3492 N N . SER A 1 446 ? -29.483 -12.698 1.909 1.00 78.19 446 SER A N 1
ATOM 3493 C CA . SER A 1 446 ? -28.574 -11.544 1.926 1.00 78.19 446 SER A CA 1
ATOM 3494 C C . SER A 1 446 ? -27.102 -11.900 1.659 1.00 78.19 446 SER A C 1
ATOM 3496 O O . SER A 1 446 ? -26.273 -11.012 1.447 1.00 78.19 446 SER A O 1
ATOM 3498 N N . GLY A 1 447 ? -26.773 -13.194 1.620 1.00 69.56 447 GLY A N 1
ATOM 3499 C CA . GLY A 1 447 ? -25.432 -13.706 1.350 1.00 69.56 447 GLY A CA 1
ATOM 3500 C C . GLY A 1 447 ? -24.536 -13.775 2.590 1.00 69.56 447 GLY A C 1
ATOM 3501 O O . GLY A 1 447 ? -24.665 -12.986 3.528 1.00 69.56 447 GLY A O 1
ATOM 3502 N N . LEU A 1 448 ? -23.616 -14.745 2.578 1.00 69.44 448 LEU A N 1
ATOM 3503 C CA . LEU A 1 448 ? -22.627 -14.962 3.635 1.00 69.44 448 LEU A CA 1
ATOM 3504 C C . LEU A 1 448 ? -21.508 -13.914 3.549 1.00 69.44 448 LEU A C 1
ATOM 3506 O O . LEU A 1 448 ? -20.850 -13.801 2.515 1.00 69.44 448 LEU A O 1
ATOM 3510 N N . ALA A 1 449 ? -21.268 -13.192 4.643 1.00 51.50 449 ALA A N 1
ATOM 3511 C CA . ALA A 1 449 ? -20.166 -12.237 4.768 1.00 51.50 449 ALA A CA 1
ATOM 3512 C C . ALA A 1 449 ? -18.898 -12.860 5.384 1.00 51.50 449 ALA A C 1
ATOM 3514 O O . ALA A 1 449 ? -17.793 -12.377 5.139 1.00 51.50 449 ALA A O 1
ATOM 3515 N N . GLY A 1 450 ? -19.045 -13.933 6.166 1.00 60.12 450 GLY A N 1
ATOM 3516 C CA . GLY A 1 450 ? -17.946 -14.696 6.764 1.00 60.12 450 GLY A CA 1
ATOM 3517 C C . GLY A 1 450 ? -18.359 -15.352 8.080 1.00 60.12 450 GLY A C 1
ATOM 3518 O O . GLY A 1 450 ? -19.537 -15.346 8.424 1.00 60.12 450 GLY A O 1
ATOM 3519 N N . GLY A 1 451 ? -17.398 -15.896 8.826 1.00 70.62 451 GLY A N 1
ATOM 3520 C CA . GLY A 1 451 ? -17.596 -16.224 10.240 1.00 70.62 451 GLY A CA 1
ATOM 3521 C C . GLY A 1 451 ? -17.462 -14.969 11.105 1.00 70.62 451 GLY A C 1
ATOM 3522 O O . GLY A 1 451 ? -16.652 -14.088 10.801 1.00 70.62 451 GLY A O 1
ATOM 3523 N N . HIS A 1 452 ? -18.259 -14.866 12.166 1.00 78.94 452 HIS A N 1
ATOM 3524 C CA . HIS A 1 452 ? -18.103 -13.823 13.180 1.00 78.94 452 HIS A CA 1
ATOM 3525 C C . HIS A 1 452 ? -18.379 -14.390 14.563 1.00 78.94 452 HIS A C 1
ATOM 3527 O O . HIS A 1 452 ? -19.300 -15.189 14.744 1.00 78.94 452 HIS A O 1
ATOM 3533 N N . GLN A 1 453 ? -17.588 -13.950 15.534 1.00 84.31 453 GLN A N 1
ATOM 3534 C CA . GLN A 1 453 ? -17.780 -14.312 16.926 1.00 84.31 453 GLN A CA 1
ATOM 3535 C C . GLN A 1 453 ? -18.213 -13.078 17.717 1.00 84.31 453 GLN A C 1
ATOM 3537 O O . GLN A 1 453 ? -17.634 -12.003 17.561 1.00 84.31 453 GLN A O 1
ATOM 3542 N N . VAL A 1 454 ? -19.230 -13.227 18.568 1.00 89.06 454 VAL A N 1
ATOM 3543 C CA . VAL A 1 454 ? -19.760 -12.159 19.433 1.00 89.06 454 VAL A CA 1
ATOM 3544 C C . VAL A 1 454 ? -20.057 -12.685 20.832 1.00 89.06 454 VAL A C 1
ATOM 3546 O O . VAL A 1 454 ? -20.389 -13.856 21.015 1.00 89.06 454 VAL A O 1
ATOM 3549 N N . ALA A 1 455 ? -19.970 -11.805 21.829 1.00 90.62 455 ALA A N 1
ATOM 3550 C CA . ALA A 1 455 ? -20.404 -12.130 23.181 1.00 90.62 455 ALA A CA 1
ATOM 3551 C C . ALA A 1 455 ? -21.926 -11.972 23.295 1.00 90.62 455 ALA A C 1
ATOM 3553 O O . ALA A 1 455 ? -22.525 -11.096 22.675 1.00 90.62 455 ALA A O 1
ATOM 3554 N N . VAL A 1 456 ? -22.563 -12.780 24.132 1.00 95.31 456 VAL A N 1
ATOM 3555 C CA . VAL A 1 456 ? -23.977 -12.666 24.488 1.00 95.31 456 VAL A CA 1
ATOM 3556 C C . VAL A 1 456 ? -24.064 -12.479 25.990 1.00 95.31 456 VAL A C 1
ATOM 3558 O O . VAL A 1 456 ? -23.561 -13.294 26.761 1.00 95.31 456 VAL A O 1
ATOM 3561 N N . VAL A 1 457 ? -24.681 -11.375 26.392 1.00 94.12 457 VAL A N 1
ATOM 3562 C CA . VAL A 1 457 ? -24.618 -10.838 27.758 1.00 94.12 457 VAL A CA 1
ATOM 3563 C C . VAL A 1 457 ? -25.992 -10.735 28.420 1.00 94.12 457 VAL A C 1
ATOM 3565 O O . VAL A 1 457 ? -26.091 -10.327 29.572 1.00 94.12 457 VAL A O 1
ATOM 3568 N N . GLY A 1 458 ? -27.064 -11.109 27.717 1.00 92.81 458 GLY A N 1
ATOM 3569 C CA . GLY A 1 458 ? -28.415 -11.082 28.268 1.00 92.81 458 GLY A CA 1
ATOM 3570 C C . GLY A 1 458 ? -29.376 -12.039 27.574 1.00 92.81 458 GLY A C 1
ATOM 3571 O O . GLY A 1 458 ? -29.220 -12.358 26.396 1.00 92.81 458 GLY A O 1
ATOM 3572 N N . ASN A 1 459 ? -30.396 -12.468 28.315 1.00 94.81 459 ASN A N 1
ATOM 3573 C CA . ASN A 1 459 ? -31.498 -13.292 27.830 1.00 94.81 459 ASN A CA 1
ATOM 3574 C C . ASN A 1 459 ? -32.832 -12.686 28.294 1.00 94.81 459 ASN A C 1
ATOM 3576 O O . ASN A 1 459 ? -33.143 -12.694 29.484 1.00 94.81 459 ASN A O 1
ATOM 3580 N N . ASP A 1 460 ? -33.618 -12.166 27.355 1.00 94.94 460 ASP A N 1
ATOM 3581 C CA . ASP A 1 460 ? -34.981 -11.692 27.586 1.00 94.94 460 ASP A CA 1
ATOM 3582 C C . ASP A 1 460 ? -35.955 -12.822 27.242 1.00 94.94 460 ASP A C 1
ATOM 3584 O O . ASP A 1 460 ? -36.384 -12.992 26.098 1.00 94.94 460 ASP A O 1
ATOM 3588 N N . ALA A 1 461 ? -36.294 -13.616 28.259 1.00 93.38 461 ALA A N 1
ATOM 3589 C CA . ALA A 1 461 ? -37.171 -14.767 28.091 1.00 93.38 461 ALA A CA 1
ATOM 3590 C C . ALA A 1 461 ? -38.615 -14.393 27.746 1.00 93.38 461 ALA A C 1
ATOM 3592 O O . ALA A 1 461 ? -39.290 -15.148 27.049 1.00 93.38 461 ALA A O 1
ATOM 3593 N N . GLN A 1 462 ? -39.088 -13.231 28.204 1.00 94.56 462 GLN A N 1
ATOM 3594 C CA . GLN A 1 462 ? -40.434 -12.761 27.889 1.00 94.56 462 GLN A CA 1
ATOM 3595 C C . GLN A 1 462 ? -40.525 -12.316 26.425 1.00 94.56 462 GLN A C 1
ATOM 3597 O O . GLN A 1 462 ? -41.514 -12.610 25.757 1.00 94.56 462 GLN A O 1
ATOM 3602 N N . GLY A 1 463 ? -39.489 -11.634 25.932 1.00 94.75 463 GLY A N 1
ATOM 3603 C CA . GLY A 1 463 ? -39.366 -11.211 24.538 1.00 94.75 463 GLY A CA 1
ATOM 3604 C C . GLY A 1 463 ? -38.814 -12.276 23.586 1.00 94.75 463 GLY A C 1
ATOM 3605 O O . GLY A 1 463 ? -38.723 -12.004 22.394 1.00 94.75 463 GLY A O 1
ATOM 3606 N N . GLN A 1 464 ? -38.435 -13.456 24.092 1.00 97.69 464 GLN A N 1
ATOM 3607 C CA . GLN A 1 464 ? -37.801 -14.551 23.342 1.00 97.69 464 GLN A CA 1
ATOM 3608 C C . GLN A 1 464 ? -36.603 -14.102 22.489 1.00 97.69 464 GLN A C 1
ATOM 3610 O O . GLN A 1 464 ? -36.508 -14.401 21.294 1.00 97.69 464 GLN A O 1
ATOM 3615 N N . ARG A 1 465 ? -35.683 -13.358 23.104 1.00 97.50 465 ARG A N 1
ATOM 3616 C CA . ARG A 1 465 ? -34.516 -12.777 22.431 1.00 97.50 465 ARG A CA 1
ATOM 3617 C C . ARG A 1 465 ? -33.309 -12.709 23.355 1.00 97.50 465 ARG A C 1
ATOM 3619 O O . ARG A 1 465 ? -33.442 -12.661 24.575 1.00 97.50 465 ARG A O 1
ATOM 3626 N N . ILE A 1 466 ? -32.124 -12.695 22.767 1.00 97.75 466 ILE A N 1
ATOM 3627 C CA . ILE A 1 466 ? -30.851 -12.546 23.472 1.00 97.75 466 ILE A CA 1
ATOM 3628 C C . ILE A 1 466 ? -30.222 -11.193 23.163 1.00 97.75 466 ILE A C 1
ATOM 3630 O O . ILE A 1 466 ? -30.466 -10.623 22.100 1.00 97.75 466 ILE A O 1
ATOM 3634 N N . TYR A 1 467 ? -29.415 -10.692 24.093 1.00 96.69 467 TYR A N 1
ATOM 3635 C CA . TYR A 1 467 ? -28.700 -9.430 23.951 1.00 96.69 467 TYR A CA 1
ATOM 3636 C C . TYR A 1 467 ? -27.230 -9.702 23.673 1.00 96.69 467 TYR A C 1
ATOM 3638 O O . TYR A 1 467 ? -26.505 -10.204 24.539 1.00 96.69 467 TYR A O 1
ATOM 3646 N N . ILE A 1 468 ? -26.803 -9.410 22.451 1.00 95.06 468 ILE A N 1
ATOM 3647 C CA . ILE A 1 468 ? -25.431 -9.629 22.002 1.00 95.06 468 ILE A CA 1
ATOM 3648 C C . ILE A 1 468 ? -24.629 -8.347 22.152 1.00 95.06 468 ILE A C 1
ATOM 3650 O O . ILE A 1 468 ? -25.159 -7.265 21.922 1.00 95.06 468 ILE A O 1
ATOM 3654 N N . ARG A 1 469 ? -23.354 -8.471 22.514 1.00 87.94 469 ARG A N 1
ATOM 3655 C CA . ARG A 1 469 ? -22.369 -7.394 22.514 1.00 87.94 469 ARG A CA 1
ATOM 3656 C C . ARG A 1 469 ? -21.348 -7.664 21.420 1.00 87.94 469 ARG A C 1
ATOM 3658 O O . ARG A 1 469 ? -20.701 -8.713 21.404 1.00 87.94 469 ARG A O 1
ATOM 3665 N N . ASN A 1 470 ? -21.197 -6.701 20.524 1.00 81.25 470 ASN A N 1
ATOM 3666 C CA . ASN A 1 470 ? -20.250 -6.783 19.423 1.00 81.25 470 ASN A CA 1
ATOM 3667 C C . ASN A 1 470 ? -18.963 -6.021 19.767 1.00 81.25 470 ASN A C 1
ATOM 3669 O O . ASN A 1 470 ? -18.964 -5.107 20.593 1.00 81.25 470 ASN A O 1
ATOM 3673 N N . SER A 1 471 ? -17.854 -6.394 19.135 1.00 65.69 471 SER A N 1
ATOM 3674 C CA . SER A 1 471 ? -16.558 -5.734 19.323 1.00 65.69 471 SER A CA 1
ATOM 3675 C C . SER A 1 471 ? -16.414 -4.439 18.517 1.00 65.69 471 SER A C 1
ATOM 3677 O O . SER A 1 471 ? -15.424 -3.734 18.666 1.00 65.69 471 SER A O 1
ATOM 3679 N N . TRP A 1 472 ? -17.409 -4.083 17.699 1.00 64.56 472 TRP A N 1
ATOM 3680 C CA . TRP A 1 472 ? -17.395 -2.912 16.808 1.00 64.56 472 TRP A CA 1
ATOM 3681 C C . TRP A 1 472 ? -17.753 -1.583 17.491 1.00 64.56 472 TRP A C 1
ATOM 3683 O O . TRP A 1 472 ? -18.225 -0.664 16.828 1.00 64.56 472 TRP A O 1
ATOM 3693 N N . GLY A 1 473 ? -17.557 -1.496 18.808 1.00 56.91 473 GLY A N 1
ATOM 3694 C CA . GLY A 1 473 ? -17.766 -0.281 19.592 1.00 56.91 473 GLY A CA 1
ATOM 3695 C C . GLY A 1 473 ? -19.226 0.117 19.818 1.00 56.91 473 GLY A C 1
ATOM 3696 O O . GLY A 1 473 ? -20.166 -0.545 19.390 1.00 56.91 473 GLY A O 1
ATOM 3697 N N . GLU A 1 474 ? -19.411 1.224 20.540 1.00 71.12 474 GLU A N 1
ATOM 3698 C CA . GLU A 1 474 ? -20.718 1.672 21.048 1.00 71.12 474 GLU A CA 1
ATOM 3699 C C . GLU A 1 474 ? -21.642 2.232 19.951 1.00 71.12 474 GLU A C 1
ATOM 3701 O O . GLU A 1 474 ? -22.851 2.314 20.137 1.00 71.12 474 GLU A O 1
ATOM 3706 N N . GLY A 1 475 ? -21.100 2.582 18.780 1.00 71.12 475 GLY A N 1
ATOM 3707 C CA . GLY A 1 475 ? -21.881 3.127 17.664 1.00 71.12 475 GLY A CA 1
ATOM 3708 C C . GLY A 1 475 ? -22.743 2.098 16.922 1.00 71.12 475 GLY A C 1
ATOM 3709 O O . GLY A 1 475 ? -23.501 2.476 16.032 1.00 71.12 475 GLY A O 1
ATOM 3710 N N . TRP A 1 476 ? -22.620 0.809 17.243 1.00 78.81 476 TRP A N 1
ATOM 3711 C CA . TRP A 1 476 ? -23.359 -0.265 16.589 1.00 78.81 476 TRP A CA 1
ATOM 3712 C C . TRP A 1 476 ? -24.564 -0.716 17.428 1.00 78.81 476 TRP A C 1
ATOM 3714 O O . TRP A 1 476 ? -24.422 -1.047 18.602 1.00 78.81 476 TRP A O 1
ATOM 3724 N N . GLY A 1 477 ? -25.755 -0.752 16.824 1.00 88.56 477 GLY A N 1
ATOM 3725 C CA . GLY A 1 477 ? -26.990 -1.147 17.509 1.00 88.56 477 GLY A CA 1
ATOM 3726 C C . GLY A 1 477 ? -27.370 -0.198 18.658 1.00 88.56 477 GLY A C 1
ATOM 3727 O O . GLY A 1 477 ? -27.531 1.000 18.444 1.00 88.56 477 GLY A O 1
ATOM 3728 N N . ILE A 1 478 ? -27.553 -0.741 19.861 1.00 93.12 478 ILE A N 1
ATOM 3729 C CA . ILE A 1 478 ? -27.816 -0.025 21.115 1.00 93.12 478 ILE A CA 1
ATOM 3730 C C . ILE A 1 478 ? -26.528 -0.047 21.943 1.00 93.12 478 ILE A C 1
ATOM 3732 O O . ILE A 1 478 ? -26.239 -1.033 22.622 1.00 93.12 478 ILE A O 1
ATOM 3736 N N . ASP A 1 479 ? -25.739 1.023 21.874 1.00 87.62 479 ASP A N 1
ATOM 3737 C CA . ASP A 1 479 ? -24.492 1.174 22.638 1.00 87.62 479 ASP A CA 1
ATOM 3738 C C . ASP A 1 479 ? -23.538 -0.032 22.477 1.00 87.62 479 ASP A C 1
ATOM 3740 O O . ASP A 1 479 ? -22.984 -0.555 23.446 1.00 87.62 479 ASP A O 1
ATOM 3744 N N . GLY A 1 480 ? -23.388 -0.540 21.248 1.00 81.19 480 GLY A N 1
ATOM 3745 C CA . GLY A 1 480 ? -22.556 -1.706 20.913 1.00 81.19 480 GLY A CA 1
ATOM 3746 C C . GLY A 1 480 ? -23.248 -3.060 21.062 1.00 81.19 480 GLY A C 1
ATOM 3747 O O . GLY A 1 480 ? -22.592 -4.106 20.985 1.00 81.19 480 GLY A O 1
ATOM 3748 N N . HIS A 1 481 ? -24.563 -3.059 21.276 1.00 94.56 481 HIS A N 1
ATOM 3749 C CA . HIS A 1 481 ? -25.352 -4.262 21.496 1.00 94.56 481 HIS A CA 1
ATOM 3750 C C . HIS A 1 481 ? -26.513 -4.392 20.516 1.00 94.56 481 HIS A C 1
ATOM 3752 O O . HIS A 1 481 ? -26.969 -3.418 19.927 1.00 94.56 481 HIS A O 1
ATOM 3758 N N . ALA A 1 482 ? -27.049 -5.596 20.374 1.00 97.44 482 ALA A N 1
ATOM 3759 C CA . ALA A 1 482 ? -28.263 -5.820 19.605 1.00 97.44 482 ALA A CA 1
ATOM 3760 C C . ALA A 1 482 ? -29.085 -6.972 20.181 1.00 97.44 482 ALA A C 1
ATOM 3762 O O . ALA A 1 482 ? -28.568 -7.865 20.851 1.00 97.44 482 ALA A O 1
ATOM 3763 N N . TRP A 1 483 ? -30.379 -6.958 19.894 1.00 98.19 483 TRP A N 1
ATOM 3764 C CA . TRP A 1 483 ? -31.272 -8.079 20.117 1.00 98.19 483 TRP A CA 1
ATOM 3765 C C . TRP A 1 483 ? -31.200 -9.046 18.941 1.00 98.19 483 TRP A C 1
ATOM 3767 O O . TRP A 1 483 ? -31.246 -8.630 17.787 1.00 98.19 483 TRP A O 1
ATOM 3777 N N . LEU A 1 484 ? -31.143 -10.337 19.241 1.00 97.94 484 LEU A N 1
ATOM 3778 C CA . LEU A 1 484 ? -31.307 -11.419 18.274 1.00 97.94 484 LEU A CA 1
ATOM 3779 C C . LEU A 1 484 ? -32.396 -12.348 18.805 1.00 97.94 484 LEU A C 1
ATOM 3781 O O . LEU A 1 484 ? -32.340 -12.753 19.971 1.00 97.94 484 LEU A O 1
ATOM 3785 N N . SER A 1 485 ? -33.411 -12.660 18.003 1.00 98.06 485 SER A N 1
ATOM 3786 C CA . SER A 1 485 ? -34.487 -13.535 18.476 1.00 98.06 485 SER A CA 1
ATOM 3787 C C . SER A 1 485 ? -33.988 -14.969 18.682 1.00 98.06 485 SER A C 1
ATOM 3789 O O . SER A 1 485 ? -33.018 -15.413 18.066 1.00 98.06 485 SER A O 1
ATOM 3791 N N . TRP A 1 486 ? -34.665 -15.735 19.538 1.00 97.62 486 TRP A N 1
ATOM 3792 C CA . TRP A 1 486 ? -34.344 -17.152 19.728 1.00 97.62 486 TRP A CA 1
ATOM 3793 C C . TRP A 1 486 ? -34.499 -17.968 18.443 1.00 97.62 486 TRP A C 1
ATOM 3795 O O . TRP A 1 486 ? -33.744 -18.911 18.237 1.00 97.62 486 TRP A O 1
ATOM 3805 N N . ALA A 1 487 ? -35.451 -17.605 17.578 1.00 96.94 487 ALA A N 1
ATOM 3806 C CA . ALA A 1 487 ? -35.664 -18.282 16.301 1.00 96.94 487 ALA A CA 1
ATOM 3807 C C . ALA A 1 487 ? -34.491 -18.060 15.333 1.00 96.94 487 ALA A C 1
ATOM 3809 O O . ALA A 1 487 ? -34.059 -18.983 14.650 1.00 96.94 487 ALA A O 1
ATOM 3810 N N . GLU A 1 488 ? -33.943 -16.849 15.304 1.00 97.38 488 GLU A N 1
ATOM 3811 C CA . GLU A 1 488 ? -32.780 -16.523 14.479 1.00 97.38 488 GLU A CA 1
ATOM 3812 C C . GLU A 1 488 ? -31.500 -17.143 15.023 1.00 97.38 488 GLU A C 1
ATOM 3814 O O . GLU A 1 488 ? -30.693 -17.657 14.255 1.00 97.38 488 GLU A O 1
ATOM 3819 N N . LEU A 1 489 ? -31.334 -17.146 16.348 1.00 96.75 489 LEU A N 1
ATOM 3820 C CA . LEU A 1 489 ? -30.251 -17.880 16.993 1.00 96.75 489 LEU A CA 1
ATOM 3821 C C . LEU A 1 489 ? -30.327 -19.378 16.657 1.00 96.75 489 LEU A C 1
ATOM 3823 O O . LEU A 1 489 ? -29.311 -19.965 16.300 1.00 96.75 489 LEU A O 1
ATOM 3827 N N . GLU A 1 490 ? -31.521 -19.977 16.705 1.00 96.56 490 GLU A N 1
ATOM 3828 C CA . GLU A 1 490 ? -31.729 -21.374 16.309 1.00 96.56 490 GLU A CA 1
ATOM 3829 C C . GLU A 1 490 ? -31.316 -21.610 14.862 1.00 96.56 490 GLU A C 1
ATOM 3831 O O . GLU A 1 490 ? -30.571 -22.551 14.603 1.00 96.56 490 GLU A O 1
ATOM 3836 N N . TYR A 1 491 ? -31.723 -20.746 13.932 1.00 95.38 491 TYR A N 1
ATOM 3837 C CA . TYR A 1 491 ? -31.294 -20.842 12.538 1.00 95.38 491 TYR A CA 1
ATOM 3838 C C . TYR A 1 491 ? -29.762 -20.782 12.406 1.00 95.38 491 TYR A C 1
ATOM 3840 O O . TYR A 1 491 ? -29.161 -21.636 11.756 1.00 95.38 491 TYR A O 1
ATOM 3848 N N . LEU A 1 492 ? -29.113 -19.813 13.059 1.00 94.50 492 LEU A N 1
ATOM 3849 C CA . LEU A 1 492 ? -27.663 -19.617 12.964 1.00 94.50 492 LEU A CA 1
ATOM 3850 C C . LEU A 1 492 ? -26.860 -20.782 13.562 1.00 94.50 492 LEU A C 1
ATOM 3852 O O . LEU A 1 492 ? -25.806 -21.129 13.029 1.00 94.50 492 LEU A O 1
ATOM 3856 N N . LEU A 1 493 ? -27.350 -21.398 14.641 1.00 92.31 493 LEU A N 1
ATOM 3857 C CA . LEU A 1 493 ? -26.688 -22.536 15.285 1.00 92.31 493 LEU A CA 1
ATOM 3858 C C . LEU A 1 493 ? -26.970 -23.870 14.581 1.00 92.31 493 LEU A C 1
ATOM 3860 O O . LEU A 1 493 ? -26.084 -24.718 14.501 1.00 92.31 493 LEU A O 1
ATOM 3864 N N . SER A 1 494 ? -28.187 -24.067 14.068 1.00 87.06 494 SER A N 1
ATOM 3865 C CA . SER A 1 494 ? -28.591 -25.323 13.427 1.00 87.06 494 SER A CA 1
ATOM 3866 C C . SER A 1 494 ? -28.220 -25.356 11.943 1.00 87.06 494 SER A C 1
ATOM 3868 O O . SER A 1 494 ? -27.307 -26.079 11.547 1.00 87.06 494 SER A O 1
ATOM 3870 N N . GLU A 1 495 ? -28.900 -24.563 11.119 1.00 78.00 495 GLU A N 1
ATOM 3871 C CA . GLU A 1 495 ? -28.716 -24.528 9.667 1.00 78.00 495 GLU A CA 1
ATOM 3872 C C . GLU A 1 495 ? -27.451 -23.761 9.265 1.00 78.00 495 GLU A C 1
ATOM 3874 O O . GLU A 1 495 ? -26.794 -24.114 8.287 1.00 78.00 495 GLU A O 1
ATOM 3879 N N . GLY A 1 496 ? -27.076 -22.744 10.044 1.00 71.00 496 GLY A N 1
ATOM 3880 C CA . GLY A 1 496 ? -25.870 -21.948 9.825 1.00 71.00 496 GLY A CA 1
ATOM 3881 C C . GLY A 1 496 ? -24.564 -22.621 10.265 1.00 71.00 496 GLY A C 1
ATOM 3882 O O . GLY A 1 496 ? -23.487 -22.169 9.881 1.00 71.00 496 GLY A O 1
ATOM 3883 N N . GLY A 1 497 ? -24.634 -23.698 11.053 1.00 77.00 497 GLY A N 1
ATOM 3884 C CA . GLY A 1 497 ? -23.451 -24.408 11.549 1.00 77.00 497 GLY A CA 1
ATOM 3885 C C . GLY A 1 497 ? -22.662 -23.666 12.633 1.00 77.00 497 GLY A C 1
ATOM 3886 O O . GLY A 1 497 ? -21.500 -24.002 12.865 1.00 77.00 497 GLY A O 1
ATOM 3887 N N . GLY A 1 498 ? -23.271 -22.673 13.288 1.00 87.31 498 GLY A N 1
ATOM 3888 C CA . GLY A 1 498 ? -22.658 -21.941 14.391 1.00 87.31 498 GLY A CA 1
ATOM 3889 C C . GLY A 1 498 ? -22.442 -22.780 15.655 1.00 87.31 498 GLY A C 1
ATOM 3890 O O . GLY A 1 498 ? -22.925 -23.908 15.795 1.00 87.31 498 GLY A O 1
ATOM 3891 N N . ASP A 1 499 ? -21.709 -22.209 16.600 1.00 88.00 499 ASP A N 1
ATOM 3892 C CA . ASP A 1 499 ? -21.413 -22.789 17.898 1.00 88.00 499 ASP A CA 1
ATOM 3893 C C . ASP A 1 499 ? -21.568 -21.782 19.042 1.00 88.00 499 ASP A C 1
ATOM 3895 O O . ASP A 1 499 ? -21.670 -20.566 18.865 1.00 88.00 499 ASP A O 1
ATOM 3899 N N . VAL A 1 500 ? -21.640 -22.330 20.251 1.00 94.62 500 VAL A N 1
ATOM 3900 C CA . VAL A 1 500 ? -21.711 -21.582 21.499 1.00 94.62 500 VAL A CA 1
ATOM 3901 C C . VAL A 1 500 ? -20.688 -22.144 22.460 1.00 94.62 500 VAL A C 1
ATOM 3903 O O . VAL A 1 500 ? -20.644 -23.357 22.683 1.00 94.62 500 VAL A O 1
ATOM 3906 N N . VAL A 1 501 ? -19.936 -21.256 23.100 1.00 94.88 501 VAL A N 1
ATOM 3907 C CA . VAL A 1 501 ? -19.044 -21.605 24.200 1.00 94.88 501 VAL A CA 1
ATOM 3908 C C . VAL A 1 501 ? -19.278 -20.735 25.428 1.00 94.88 501 VAL A C 1
ATOM 3910 O O . VAL A 1 501 ? -19.616 -19.557 25.322 1.00 94.88 501 VAL A O 1
ATOM 3913 N N . GLN A 1 502 ? -19.097 -21.317 26.610 1.00 95.31 502 GLN A N 1
ATOM 3914 C CA . GLN A 1 502 ? -19.116 -20.602 27.883 1.00 95.31 502 GLN A CA 1
ATOM 3915 C C . GLN A 1 502 ? -17.923 -21.047 28.731 1.00 95.31 502 GLN A C 1
ATOM 3917 O O . GLN A 1 502 ? -17.801 -22.250 28.9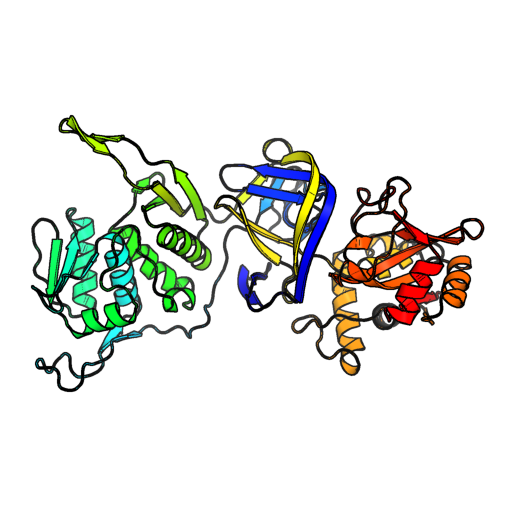73 1.00 95.31 502 GLN A O 1
ATOM 3922 N N . PRO A 1 503 ? -17.076 -20.127 29.216 1.00 93.81 503 PRO A N 1
ATOM 3923 C CA . PRO A 1 503 ? -15.994 -20.493 30.118 1.00 93.81 503 PRO A CA 1
ATOM 3924 C C . PRO A 1 503 ? -16.537 -20.986 31.466 1.00 93.81 503 PRO A C 1
ATOM 3926 O O . PRO A 1 503 ? -17.611 -20.587 31.917 1.00 93.81 503 PRO A O 1
ATOM 3929 N N . ILE A 1 504 ? -15.780 -21.847 32.134 1.00 92.44 504 ILE A N 1
ATOM 3930 C CA . ILE A 1 504 ? -16.020 -22.298 33.504 1.00 92.44 504 ILE A CA 1
ATOM 3931 C C . ILE A 1 504 ? -14.838 -21.840 34.352 1.00 92.44 504 ILE A C 1
ATOM 3933 O O . ILE A 1 504 ? -13.680 -22.011 33.977 1.00 92.44 504 ILE A O 1
ATOM 3937 N N . LYS A 1 505 ? -15.152 -21.270 35.517 1.00 87.25 505 LYS A N 1
ATOM 3938 C CA . LYS A 1 505 ? -14.187 -20.972 36.573 1.00 87.25 505 LYS A CA 1
ATOM 3939 C C . LYS A 1 505 ? -14.650 -21.591 37.885 1.00 87.25 505 LYS A C 1
ATOM 3941 O O . LYS A 1 505 ? -15.764 -21.312 38.339 1.00 87.25 505 LYS A O 1
ATOM 3946 N N . HIS A 1 506 ? -13.822 -22.425 38.493 1.00 78.69 506 HIS A N 1
ATOM 3947 C CA . HIS A 1 506 ? -14.008 -22.966 39.828 1.00 78.69 506 HIS A CA 1
ATOM 3948 C C . HIS A 1 506 ? -13.488 -21.937 40.833 1.00 78.69 506 HIS A C 1
ATOM 3950 O O . HIS A 1 506 ? -12.304 -21.889 41.144 1.00 78.69 506 HIS A O 1
ATOM 3956 N N . ARG A 1 507 ? -14.386 -21.068 41.302 1.00 60.16 507 ARG A N 1
ATOM 3957 C CA . ARG A 1 507 ? -14.083 -20.167 42.420 1.00 60.16 507 ARG A CA 1
ATOM 3958 C C . ARG A 1 507 ? -13.947 -20.919 43.738 1.00 60.16 507 ARG A C 1
ATOM 3960 O O . ARG A 1 507 ? -14.747 -21.860 43.956 1.00 60.16 507 ARG A O 1
#

Sequence (507 aa):
MDNELATVDPETNELTYEKPTRVIRLDYKGDLYRVQNRSNDFAVTADHTMLVRKWDESARTLSDDFSFVPMKDVGWYAGLMATVQFNGAAAQSDTYTLPGIPGYKRASQREDLKVPMQSWLHFLGIYLAEGTMLRDAHPNKIQIAASKEREKDFVRQTLADLGVKALELKDRFTFANARIYRHMEDLGLKGIYAAEKFVPGFVFELPGSQITHLLEGHRAGDGSFQNGQWTHYTASPQLAEDMQRLIFLAGGKTGMSTRAARASQMKDGREVHGVHPERSVRHLKGVTTCIERKKDVTVEHYEGPVYCAEVPTHHTLVTRRNGKILISGNCTANAALGTLACDPFFEPGLAAALNEAKAIELYTAETKLDDSQMPGHYPPDDTGSTGPWSMRALEQWGWIDDYVHTRSTHIALGLLNKGPISIGVPWLSSMFTPDKTGTIHVDPSSGLAGGHQVAVVGNDAQGQRIYIRNSWGEGWGIDGHAWLSWAELEYLLSEGGGDVVQPIKHR

Secondary structure (DSSP, 8-state):
----EEEE-TTT-BEEEE--SEEEEEEEEEEEEEEESSS-EEEEETTPEEEEEEEETTTTEE-SS-EEEEGGG--SEEEEE---B---SSPP-SEEEEPP-TT-SSGGGTS-EEEEHHHHHHHHHHHHHHEEE--TTSTTEEEEE--SHHHHHHHHHHHHHTT---EE-SSEEEEE-HHHHHHHHHTT-TT--GGG----GGGGGS-HHHHHHHHHHHHHHS-EEETTEEEEEES-HHHHHHHHHHHHHTT-EEEEEEE---EEE-TTS-EEE-SSPEEEEEEESSSEEEEEHHHHEEEEEEEEEEEEEE-TTTSEEEEEETTEEEEEE----HHHHHHHTSTTT--GGGGGG-SHHHHHHHHHHHHHHGGGTS---TTTT-----HHHHHHHHHHTTS-SEEEEE--HHHHHHHHTTS-EEEEEEEEGGGGS--TTSB----GGG-EEEEEEEEEEEEETTTTEEEEE-SS-TTSTBTTEEEEEHHHHHHHHHTS--EEEEEE---

Mean predicted aligned error: 13.34 Å

=== Feature glossary ===
Legend for the data blocks above and below:

— What the protein is —

The amino-acid sequence is the protein's primary structure: the linear order of residues from the N-terminus to the C-terminus, written in one-letter code. Everything else here — the 3D coordinates, the secondary structure, the domain annotations — is ultimately a consequence of this string.

Database cross-references. InterPro integrates a dozen domain/family signature databases into unified entries with residue-range hits. GO terms attach function/process/location labels with evidence codes. CATH codes position the fold in a four-level structural taxonomy. Organism is the NCBI-taxonomy species name.

— Where its atoms are —

The mmCIF block holds the 3D Cartesian coordinates of each backbone atom (N, Cα, C, O) in ångströms. mmCIF is the PDB's canonical archive format — a tagged-loop text representation of the atomic model.

The six renders are orthographic views along the three Cartesian axes in both directions. Representation (cartoon, sticks, or surface) and color scheme (sequence-rainbow or by-chain) vary across proteins so the training set covers all the common visualization conventions.

— Local backbone conformation —

Secondary structure is the local, repeating backbone conformation. DSSP classifies it into eight states by reading the hydrogen-bond network: three helix types (H, G, I), two β types (E, B), two non-regular types (T, S), and unstructured coil (-).

SS3 is a coarse helix/strand/coil call (letters a/b/c) made by the P-SEA algorithm from inter-Cα distances and dihedrals. It is less detailed than DSSP but needs only Cα positions.

Backbone dihedral angles. Every residue except chain termini has a φ (preceding-C → N → Cα → C) and a ψ (N → Cα → C → next-N). They are reported in degrees following the IUPAC sign convention. Secondary structure is essentially a statement about which (φ, ψ) basin each residue occupies.

— Global shape and packing —

The geometric summary reports three shape descriptors. Rg (radius of gyration) measures how spread out the Cα atoms are about their centre of mass; compact globular proteins have small Rg, elongated or unfolded ones large. Cα contacts (<8 Å, |i−j|>4) count long-range residue pairs in spatial proximity — high for tightly packed folds, near zero for rods or random coil. The bounding-box extents give the protein's footprint along x, y, z in Å.

Solvent accessibility: the surface area of each residue that a 1.4 Å water probe can touch, in Å². When only backbone atoms are present the absolute values are lower than full-atom SASA (side chains contribute most of the area) and are flagged as backbone-only.

Plot images: a contact map (which residues are close in 3D, as an N×N binary image), a Ramachandran scatter (backbone torsion angles, revealing secondary-structure composition at a glance), and — for AlphaFold structures — a PAE heatmap (pairwise prediction confidence).

— Structural neighborhood —

Foldseek's 3Di representation compresses backbone geometry into a per-residue letter drawn from a learned twenty-state alphabet. It captures the tertiary interaction pattern around each residue — which residues are packed against it in space, regardless of where they are in sequence.

Structural nearest neighbors (via Foldseek easy-search vs the PDB). Reported per hit: target PDB id, E-value, and alignment TM-score. A TM-score above ~0.5 is the conventional threshold for 'same fold'.

— Confidence and disorder —

pLDDT (predicted Local Distance Difference Test) is AlphaFold's per-residue confidence score, ranging from 0 to 100. Values above 90 indicate high confidence (typically well-packed cores); 70–90 is confident; 50–70 low confidence; below 50 usually means the region is disordered or the prediction is unreliable there. AlphaFold stores pLDDT in the mmCIF B-factor column.

For experimental (PDB) structures, the B-factor (temperature factor) quantifies the positional spread of each atom in the crystal — a combination of thermal vibration and static disorder — in units of Å². High B-factors mark flexible loops or poorly resolved regions; low B-factors mark the rigid, well-ordered core.

Predicted Aligned Error (PAE) is an AlphaFold confidence matrix: entry (i, j) is the expected error in the position of residue j, in ångströms, when the prediction is superimposed on the true structure at residue i. Low PAE within a block of residues means that block is internally rigid and well-predicted; high PAE between two blocks means their relative placement is uncertain even if each block individually is confident.